Protein 4EKK (pdb70)

Nearest PDB structures (foldseek):
  2jdo-assembly1_A  TM=9.878E-01  e=7.104E-51  Homo sapiens
  2x39-assembly1_A  TM=9.829E-01  e=1.175E-50  Homo sapiens
  3e87-assembly2_B  TM=9.736E-01  e=1.051E-50  Homo sapiens
  3d0e-assembly1_A  TM=9.779E-01  e=1.554E-50  Homo sapiens
  3e8d-assembly1_A  TM=9.868E-01  e=4.249E-50  Homo sapiens

B-factor: mean 51.94, std 15.3, range [20.15, 93.36]

Radius of gyration: 29.55 Å; Cα contacts (8 Å, |Δi|>4): 1259; chains: 4; bounding box: 84×43×55 Å

Structure (mmCIF, N/CA/C/O backbone):
data_4EKK
#
_entry.id   4EKK
#
_cell.length_a   86.637
_cell.length_b   55.853
_cell.length_c   91.402
_cell.angle_alpha   90.00
_cell.angle_beta   103.43
_cell.angle_gamma   90.00
#
_symmetry.space_group_name_H-M   'P 1 21 1'
#
loop_
_entity.id
_entity.type
_entity.pdbx_description
1 polymer 'RAC-alpha serine/threonine-protein kinase'
2 polymer 'Glycogen synthase kinase-3 beta'
3 non-polymer 'PHOSPHOAMINOPHOSPHONIC ACID-ADENYLATE ESTER'
4 non-polymer 'MANGANESE (II) ION'
5 water water
#
loop_
_atom_site.group_PDB
_atom_site.id
_atom_site.type_symbol
_atom_site.label_atom_id
_atom_site.label_alt_id
_atom_site.label_comp_id
_atom_site.label_asym_id
_atom_site.label_entity_id
_atom_site.label_seq_id
_atom_site.pdbx_PDB_ins_code
_atom_site.Cartn_x
_atom_site.Cartn_y
_atom_site.Cartn_z
_atom_site.occupancy
_atom_site.B_iso_or_equiv
_atom_site.auth_seq_id
_atom_site.auth_comp_id
_atom_site.auth_asym_id
_atom_site.auth_atom_id
_atom_site.pdbx_PDB_model_num
ATOM 1 N N . ARG A 1 5 ? 21.661 11.167 -1.488 1.00 82.74 144 ARG A N 1
ATOM 2 C CA . ARG A 1 5 ? 22.073 10.029 -2.363 1.00 82.72 144 ARG A CA 1
ATOM 3 C C . ARG A 1 5 ? 21.187 8.792 -2.187 1.00 82.64 144 ARG A C 1
ATOM 4 O O . ARG A 1 5 ? 21.341 7.805 -2.917 1.00 82.74 144 ARG A O 1
ATOM 12 N N . VAL A 1 6 ? 20.268 8.846 -1.221 1.00 82.37 145 VAL A N 1
ATOM 13 C CA . VAL A 1 6 ? 19.408 7.699 -0.899 1.00 82.01 145 VAL A CA 1
ATOM 14 C C . VAL A 1 6 ? 17.925 8.073 -0.818 1.00 81.74 145 VAL A C 1
ATOM 15 O O . VAL A 1 6 ? 17.547 9.010 -0.112 1.00 81.64 145 VAL A O 1
ATOM 19 N N . THR A 1 7 ? 17.097 7.328 -1.547 1.00 81.42 146 THR A N 1
ATOM 20 C CA . THR A 1 7 ? 15.649 7.518 -1.523 1.00 81.26 146 THR A CA 1
ATOM 21 C C . THR A 1 7 ? 14.950 6.293 -0.934 1.00 81.10 146 THR A C 1
ATOM 22 O O . THR A 1 7 ? 15.608 5.328 -0.535 1.00 80.97 146 THR A O 1
ATOM 26 N N . MET A 1 8 ? 13.617 6.345 -0.884 1.00 80.95 147 MET A N 1
ATOM 27 C CA . MET A 1 8 ? 12.793 5.233 -0.401 1.00 80.82 147 MET A CA 1
ATOM 28 C C . MET A 1 8 ? 13.069 3.972 -1.218 1.00 80.66 147 MET A C 1
ATOM 29 O O . MET A 1 8 ? 13.277 2.891 -0.661 1.00 80.63 147 MET A O 1
ATOM 34 N N . ASN A 1 9 ? 13.064 4.133 -2.542 1.00 80.53 148 ASN A N 1
ATOM 35 C CA . ASN A 1 9 ? 13.528 3.115 -3.481 1.00 80.12 148 ASN A CA 1
ATOM 36 C C . ASN A 1 9 ? 15.047 3.026 -3.362 1.00 79.83 148 ASN A C 1
ATOM 37 O O . ASN A 1 9 ? 15.754 4.002 -3.623 1.00 79.85 148 ASN A O 1
ATOM 42 N N . GLU A 1 10 ? 15.514 1.855 -2.934 1.00 79.39 149 GLU A N 1
ATOM 43 C CA . GLU A 1 10 ? 16.927 1.512 -2.691 1.00 78.98 149 GLU A CA 1
ATOM 44 C C . GLU A 1 10 ? 16.956 0.383 -1.679 1.00 78.68 149 GLU A C 1
ATOM 45 O O . GLU A 1 10 ? 17.995 -0.245 -1.461 1.00 78.62 149 GLU A O 1
ATOM 51 N N . PHE A 1 11 ? 15.800 0.146 -1.062 1.00 78.30 150 PHE A N 1
ATOM 52 C CA . PHE A 1 11 ? 15.656 -0.851 -0.012 1.00 78.05 150 PHE A CA 1
ATOM 53 C C . PHE A 1 11 ? 14.472 -1.771 -0.269 1.00 77.98 150 PHE A C 1
ATOM 54 O O . PHE A 1 11 ? 13.474 -1.366 -0.872 1.00 78.03 150 PHE A O 1
ATOM 62 N N . GLU A 1 12 ? 14.600 -3.013 0.189 1.00 77.80 151 GLU A N 1
ATOM 63 C CA . GLU A 1 12 ? 13.504 -3.965 0.172 1.00 77.61 151 GLU A CA 1
ATOM 64 C C . GLU A 1 12 ? 12.920 -4.061 1.575 1.00 77.49 151 GLU A C 1
ATOM 65 O O . GLU A 1 12 ? 13.604 -4.464 2.512 1.00 77.52 151 GLU A O 1
ATOM 71 N N . TYR A 1 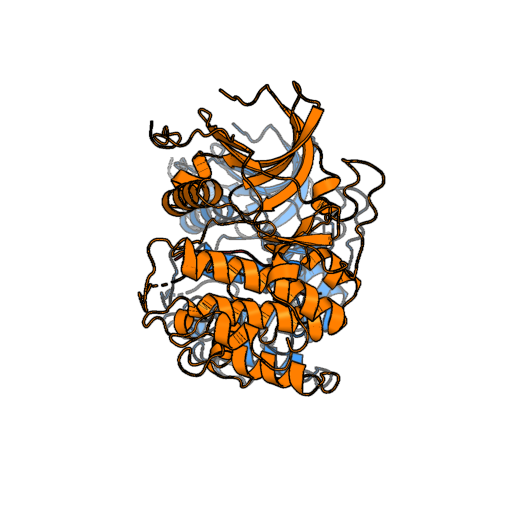13 ? 11.656 -3.677 1.711 1.00 77.34 152 TYR A N 1
ATOM 72 C CA . TYR A 1 13 ? 10.964 -3.717 2.993 1.00 77.24 152 TYR A CA 1
ATOM 73 C C . TYR A 1 13 ? 10.451 -5.128 3.249 1.00 77.20 152 TYR A C 1
ATOM 74 O O . TYR A 1 13 ? 9.504 -5.580 2.601 1.00 77.35 152 TYR A O 1
ATOM 83 N N . LEU A 1 14 ? 11.087 -5.817 4.197 1.00 77.05 153 LEU A N 1
ATOM 84 C CA . LEU A 1 14 ? 10.920 -7.264 4.355 1.00 76.85 153 LEU A CA 1
ATOM 85 C C . LEU A 1 14 ? 9.999 -7.713 5.487 1.00 76.85 153 LEU A C 1
ATOM 86 O O . LEU A 1 14 ? 9.163 -8.596 5.287 1.00 76.86 153 LEU A O 1
ATOM 91 N N . LYS A 1 15 ? 10.156 -7.122 6.669 1.00 76.86 154 LYS A N 1
ATOM 92 C CA . LYS A 1 15 ? 9.429 -7.581 7.853 1.00 76.82 154 LYS A CA 1
ATOM 93 C C . LYS A 1 15 ? 9.333 -6.485 8.912 1.00 76.73 154 LYS A C 1
ATOM 94 O O . LYS A 1 15 ? 10.332 -5.842 9.239 1.00 76.75 154 LYS A O 1
ATOM 100 N N . LEU A 1 16 ? 8.128 -6.268 9.434 1.00 76.70 155 LEU A N 1
ATOM 101 C CA . LEU A 1 16 ? 7.910 -5.267 10.477 1.00 76.72 155 LEU A CA 1
ATOM 102 C C . LEU A 1 16 ? 8.589 -5.714 11.758 1.00 76.72 155 LEU A C 1
ATOM 103 O O . LEU A 1 16 ? 8.485 -6.880 12.138 1.00 76.77 155 LEU A O 1
ATOM 108 N N . LEU A 1 17 ? 9.287 -4.787 12.411 1.00 76.72 156 LEU A N 1
ATOM 109 C CA . LEU A 1 17 ? 10.027 -5.096 13.637 1.00 76.65 156 LEU A CA 1
ATOM 110 C C . LEU A 1 17 ? 9.364 -4.539 14.895 1.00 76.67 156 LEU A C 1
ATOM 111 O O . LEU A 1 17 ? 9.411 -5.163 15.955 1.00 76.69 156 LEU A O 1
ATOM 116 N N . GLY A 1 18 ? 8.754 -3.365 14.770 1.00 76.76 157 GLY A N 1
ATOM 117 C CA . GLY A 1 18 ? 8.093 -2.711 15.896 1.00 77.04 157 GLY A CA 1
ATOM 118 C C . GLY A 1 18 ? 7.193 -1.575 15.451 1.00 77.24 157 GLY A C 1
ATOM 119 O O . GLY A 1 18 ? 7.165 -1.221 14.267 1.00 77.19 157 GLY A O 1
ATOM 120 N N . LYS A 1 19 ? 6.449 -1.010 16.400 1.00 77.39 158 LYS A N 1
ATOM 121 C CA . LYS A 1 19 ? 5.570 0.124 16.122 1.00 77.53 158 LYS A CA 1
ATOM 122 C C . LYS A 1 19 ? 5.395 0.996 17.357 1.00 77.60 158 LYS A C 1
ATOM 123 O O . LYS A 1 19 ? 4.504 0.759 18.179 1.00 77.58 158 LYS A O 1
ATOM 129 N N . GLY A 1 20 ? 6.257 2.005 17.473 1.00 77.69 159 GLY A N 1
ATOM 130 C CA . GLY A 1 20 ? 6.208 2.961 18.576 1.00 77.78 159 GLY A CA 1
ATOM 131 C C . GLY A 1 20 ? 5.143 4.034 18.413 1.00 77.90 159 GLY A C 1
ATOM 132 O O . GLY A 1 20 ? 4.352 4.011 17.462 1.00 77.83 159 GLY A O 1
ATOM 133 N N . THR A 1 21 ? 5.134 4.976 19.353 1.00 78.02 160 THR A N 1
ATOM 134 C CA . THR A 1 21 ? 4.170 6.076 19.378 1.00 78.23 160 THR A CA 1
ATOM 135 C C . THR A 1 21 ? 4.212 6.912 18.093 1.00 78.23 160 THR A C 1
ATOM 136 O O . THR A 1 21 ? 3.168 7.291 17.550 1.00 78.18 160 THR A O 1
ATOM 140 N N . PHE A 1 22 ? 5.423 7.170 17.604 1.00 78.20 161 PHE A N 1
ATOM 141 C CA . PHE A 1 22 ? 5.640 8.178 16.567 1.00 78.06 161 PHE A CA 1
ATOM 142 C C . PHE A 1 22 ? 5.983 7.612 15.186 1.00 77.55 161 PHE A C 1
ATOM 143 O O . PHE A 1 22 ? 6.065 8.367 14.213 1.00 77.58 161 PHE A O 1
ATOM 151 N N . GLY A 1 23 ? 6.179 6.296 15.096 1.00 76.95 162 GLY A N 1
ATOM 152 C CA . GLY A 1 23 ? 6.469 5.655 13.810 1.00 76.18 162 GLY A CA 1
ATOM 153 C C . GLY A 1 23 ? 6.814 4.179 13.870 1.00 75.62 162 GLY A C 1
ATOM 154 O O . GLY A 1 23 ? 6.759 3.556 14.934 1.00 75.54 162 GLY A O 1
ATOM 155 N N . LYS A 1 24 ? 7.183 3.626 12.716 1.00 74.99 163 LYS A N 1
ATOM 156 C CA . LYS A 1 24 ? 7.422 2.187 12.583 1.00 74.42 163 LYS A CA 1
ATOM 157 C C . LYS A 1 24 ? 8.868 1.831 12.229 1.00 73.85 163 LYS A C 1
ATOM 158 O O . LYS A 1 24 ? 9.545 2.567 11.508 1.00 73.76 163 LYS A O 1
ATOM 164 N N . VAL A 1 25 ? 9.324 0.693 12.750 1.00 73.16 164 VAL A N 1
ATOM 165 C CA . VAL A 1 25 ? 10.665 0.175 12.475 1.00 72.45 164 VAL A CA 1
ATOM 166 C C . VAL A 1 25 ? 10.582 -1.075 11.589 1.00 72.03 164 VAL A C 1
ATOM 167 O O . VAL A 1 25 ? 10.068 -2.112 12.015 1.00 71.90 164 VAL A O 1
ATOM 171 N N . ILE A 1 26 ? 11.086 -0.964 10.359 1.00 71.49 165 ILE A N 1
ATOM 172 C CA . ILE A 1 26 ? 11.013 -2.054 9.380 1.00 71.02 165 ILE A CA 1
ATOM 173 C C . ILE A 1 26 ? 12.390 -2.663 9.107 1.00 70.78 165 ILE A C 1
ATOM 174 O O . ILE A 1 26 ? 13.370 -1.937 8.930 1.00 70.73 165 ILE A O 1
ATOM 179 N N . LEU A 1 27 ? 12.451 -3.996 9.088 1.00 70.44 166 LEU A N 1
ATOM 180 C CA . LEU A 1 27 ? 13.641 -4.721 8.643 1.00 70.14 166 LEU A CA 1
ATOM 181 C C . LEU A 1 27 ? 13.799 -4.586 7.131 1.00 70.06 166 LEU A C 1
ATOM 182 O O . LEU A 1 27 ? 12.886 -4.925 6.372 1.00 69.94 166 LEU A O 1
ATOM 187 N N . VAL A 1 28 ? 14.963 -4.094 6.708 1.00 69.94 167 VAL A N 1
ATOM 188 C CA . VAL A 1 28 ? 15.223 -3.795 5.297 1.00 69.77 167 VAL A CA 1
ATOM 189 C C . VAL A 1 28 ? 16.507 -4.434 4.751 1.00 69.63 167 VAL A C 1
ATOM 190 O O . VAL A 1 28 ? 17.473 -4.636 5.490 1.00 69.70 167 VAL A O 1
ATOM 194 N N . LYS A 1 29 ? 16.498 -4.756 3.456 1.00 69.45 168 LYS A N 1
ATOM 195 C CA . LYS A 1 29 ? 17.707 -5.166 2.738 1.00 69.12 168 LYS A CA 1
ATOM 196 C C . LYS A 1 29 ? 18.042 -4.097 1.714 1.00 68.90 168 LYS A C 1
ATOM 197 O O . LYS A 1 29 ? 17.159 -3.639 0.991 1.00 68.84 168 LYS A O 1
ATOM 203 N N . GLU A 1 30 ? 19.313 -3.699 1.665 1.00 68.75 169 GLU A N 1
ATOM 204 C CA . GLU A 1 30 ? 19.786 -2.712 0.693 1.00 68.59 169 GLU A CA 1
ATOM 205 C C . GLU A 1 30 ? 19.942 -3.340 -0.690 1.00 68.63 169 GLU A C 1
ATOM 206 O O . GLU A 1 30 ? 20.618 -4.360 -0.846 1.00 68.70 169 GLU A O 1
ATOM 212 N N . LYS A 1 31 ? 19.315 -2.722 -1.688 1.00 68.58 170 LYS A N 1
ATOM 213 C CA . LYS A 1 31 ? 19.365 -3.216 -3.064 1.00 68.65 170 LYS A CA 1
ATOM 214 C C . LYS A 1 31 ? 20.783 -3.199 -3.641 1.00 68.65 170 LYS A C 1
ATOM 215 O O . LYS A 1 31 ? 21.233 -4.191 -4.221 1.00 68.79 170 LYS A O 1
ATOM 221 N N . ALA A 1 32 ? 21.486 -2.083 -3.450 1.00 68.52 171 ALA A N 1
ATOM 222 C CA . ALA A 1 32 ? 22.824 -1.891 -4.013 1.00 68.23 171 ALA A CA 1
ATOM 223 C C . ALA A 1 32 ? 23.906 -2.791 -3.400 1.00 68.10 171 ALA A C 1
ATOM 224 O O . ALA A 1 32 ? 24.924 -3.057 -4.046 1.00 68.15 171 ALA A O 1
ATOM 226 N N . THR A 1 33 ? 23.692 -3.262 -2.171 1.00 67.81 172 THR A N 1
ATOM 227 C CA . THR A 1 33 ? 24.764 -3.950 -1.443 1.00 67.56 172 THR A CA 1
ATOM 228 C C . THR A 1 33 ? 24.382 -5.235 -0.686 1.00 67.21 172 THR A C 1
ATOM 229 O O . THR A 1 33 ? 25.263 -5.970 -0.237 1.00 67.12 172 THR A O 1
ATOM 233 N N . GLY A 1 34 ? 23.084 -5.499 -0.542 1.00 66.96 173 GLY A N 1
ATOM 234 C CA . GLY A 1 34 ? 22.605 -6.777 0.007 1.00 66.62 173 GLY A CA 1
ATOM 235 C C . GLY A 1 34 ? 22.638 -6.959 1.519 1.00 66.40 173 GLY A C 1
ATOM 236 O O . GLY A 1 34 ? 22.136 -7.961 2.040 1.00 66.29 173 GLY A O 1
ATOM 237 N N . ARG A 1 35 ? 23.230 -6.000 2.228 1.00 66.12 174 ARG A N 1
ATOM 238 C CA . ARG A 1 35 ? 23.294 -6.048 3.684 1.00 65.67 174 ARG A CA 1
ATOM 239 C C . ARG A 1 35 ? 21.973 -5.603 4.294 1.00 65.24 174 ARG A C 1
ATOM 240 O O . ARG A 1 35 ? 21.223 -4.847 3.680 1.00 65.25 174 ARG A O 1
ATOM 248 N N . TYR A 1 36 ? 21.692 -6.089 5.499 1.00 64.77 175 TYR A N 1
ATOM 249 C CA . TYR A 1 36 ? 20.416 -5.833 6.161 1.00 64.22 175 TYR A CA 1
ATOM 250 C C . TYR A 1 36 ? 20.515 -4.735 7.215 1.00 63.78 175 TYR A C 1
ATOM 251 O O . TYR A 1 36 ? 21.510 -4.630 7.935 1.00 63.72 175 TYR A O 1
ATOM 260 N N . TYR A 1 37 ? 19.472 -3.919 7.294 1.00 63.24 176 TYR A N 1
ATOM 261 C CA . TYR A 1 37 ? 19.405 -2.837 8.264 1.00 62.77 176 TYR A CA 1
ATOM 262 C C . TYR A 1 37 ? 18.022 -2.760 8.912 1.00 62.47 176 TYR A C 1
ATOM 263 O O . TYR A 1 37 ? 17.107 -3.509 8.553 1.00 62.19 176 TYR A O 1
ATOM 272 N N . ALA A 1 38 ? 17.885 -1.857 9.879 1.00 62.20 177 ALA A N 1
ATOM 273 C CA . ALA A 1 38 ? 16.602 -1.580 10.517 1.00 61.88 177 ALA A CA 1
ATOM 274 C C . ALA A 1 38 ? 16.257 -0.116 10.314 1.00 61.76 177 ALA A C 1
ATOM 275 O O . ALA A 1 38 ? 16.997 0.766 10.748 1.00 61.68 177 ALA A O 1
ATOM 277 N N . MET A 1 39 ? 15.137 0.139 9.643 1.00 61.79 178 MET A N 1
ATOM 278 C CA . MET A 1 39 ? 14.746 1.502 9.307 1.00 61.77 178 MET A CA 1
ATOM 279 C C . MET A 1 39 ? 13.691 2.043 10.252 1.00 61.85 178 MET A C 1
ATOM 280 O O . MET A 1 39 ? 12.667 1.405 10.473 1.00 61.95 178 MET A O 1
ATOM 285 N N . LYS A 1 40 ? 13.959 3.220 10.809 1.00 62.07 179 LYS A N 1
ATOM 286 C CA . LYS A 1 40 ? 12.974 3.939 11.601 1.00 62.17 179 LYS A CA 1
ATOM 287 C C . LYS A 1 40 ? 12.297 4.939 10.682 1.00 62.49 179 LYS A C 1
ATOM 288 O O . LYS A 1 40 ? 12.926 5.884 10.210 1.00 62.43 179 LYS A O 1
ATOM 294 N N . ILE A 1 41 ? 11.018 4.702 10.413 1.00 63.06 180 ILE A N 1
ATOM 295 C CA . ILE A 1 41 ? 10.239 5.541 9.509 1.00 63.54 180 ILE A CA 1
ATOM 296 C C . ILE A 1 41 ? 9.258 6.401 10.297 1.00 63.98 180 ILE A C 1
ATOM 297 O O . ILE A 1 41 ? 8.465 5.884 11.093 1.00 64.20 180 ILE A O 1
ATOM 302 N N . LEU A 1 42 ? 9.326 7.711 10.072 1.00 64.37 181 LEU A N 1
ATOM 303 C CA . LEU A 1 42 ? 8.509 8.673 10.800 1.00 64.82 181 LEU A CA 1
ATOM 304 C C . LEU A 1 42 ? 7.797 9.615 9.847 1.00 65.23 181 LEU A C 1
ATOM 305 O O . LEU A 1 42 ? 8.431 10.231 8.991 1.00 65.25 181 LEU A O 1
ATOM 310 N N . LYS A 1 43 ? 6.481 9.733 10.008 1.00 65.84 182 LYS A N 1
ATOM 311 C CA . LYS A 1 43 ? 5.690 10.672 9.215 1.00 66.41 182 LYS A CA 1
ATOM 312 C C . LYS A 1 43 ? 5.850 12.094 9.760 1.00 66.73 182 LYS A C 1
ATOM 313 O O . LYS A 1 43 ? 5.620 12.348 10.948 1.00 66.73 182 LYS A O 1
ATOM 319 N N . LYS A 1 44 ? 6.255 13.012 8.885 1.00 67.09 183 LYS A N 1
ATOM 320 C CA . LYS A 1 44 ? 6.430 14.416 9.252 1.00 67.35 183 LYS A CA 1
ATOM 321 C C . LYS A 1 44 ? 5.151 15.000 9.843 1.00 67.61 183 LYS A C 1
ATOM 322 O O . LYS A 1 44 ? 5.205 15.754 10.816 1.00 67.56 183 LYS A O 1
ATOM 328 N N . GLU A 1 45 ? 4.011 14.630 9.250 1.00 68.03 184 GLU A N 1
ATOM 329 C CA . GLU A 1 45 ? 2.677 15.069 9.688 1.00 68.37 184 GLU A CA 1
ATOM 330 C C . GLU A 1 45 ? 2.528 14.936 11.199 1.00 68.34 184 GLU A C 1
ATOM 331 O O . GLU A 1 45 ? 2.074 15.870 11.864 1.00 68.52 184 GLU A O 1
ATOM 337 N N . VAL A 1 46 ? 2.923 13.774 11.724 1.00 68.18 185 VAL A N 1
ATOM 338 C CA . VAL A 1 46 ? 2.888 13.497 13.157 1.00 67.94 185 VAL A CA 1
ATOM 339 C C . VAL A 1 46 ? 3.907 14.377 13.874 1.00 67.93 185 VAL A C 1
ATOM 340 O O . VAL A 1 46 ? 3.555 15.160 14.760 1.00 67.85 185 VAL A O 1
ATOM 344 N N . ILE A 1 47 ? 5.163 14.252 13.456 1.00 67.94 186 ILE A N 1
ATOM 345 C CA . ILE A 1 47 ? 6.290 14.941 14.082 1.00 67.90 186 ILE A CA 1
ATOM 346 C C . ILE A 1 47 ? 6.005 16.414 14.385 1.00 67.90 186 ILE A C 1
ATOM 347 O O . ILE A 1 47 ? 6.205 16.864 15.518 1.00 67.92 186 ILE A O 1
ATOM 352 N N . VAL A 1 48 ? 5.518 17.146 13.384 1.00 67.82 187 VAL A N 1
ATOM 353 C CA . VAL A 1 48 ? 5.288 18.587 13.519 1.00 67.83 187 VAL A CA 1
ATOM 354 C C . VAL A 1 48 ? 4.086 18.888 14.413 1.00 67.74 187 VAL A C 1
ATOM 355 O O . VAL A 1 48 ? 4.136 19.792 15.255 1.00 67.52 187 VAL A O 1
ATOM 359 N N . ALA A 1 49 ? 3.014 18.124 14.221 1.00 67.76 188 ALA A N 1
ATOM 360 C CA . ALA A 1 49 ? 1.784 18.307 14.988 1.00 67.70 188 ALA A CA 1
ATOM 361 C C . ALA A 1 49 ? 1.992 17.935 16.451 1.00 67.53 188 ALA A C 1
ATOM 362 O O . ALA A 1 49 ? 1.630 18.698 17.348 1.00 67.68 188 ALA A O 1
ATOM 364 N N . LYS A 1 50 ? 2.596 16.772 16.685 1.00 67.24 189 LYS A N 1
ATOM 365 C CA . LYS A 1 50 ? 2.823 16.288 18.046 1.00 66.94 189 LYS A CA 1
ATOM 366 C C . LYS A 1 50 ? 4.110 16.839 18.675 1.00 66.59 189 LYS A C 1
ATOM 367 O O . LYS A 1 50 ? 4.604 16.300 19.668 1.00 66.56 189 LYS A O 1
ATOM 373 N N . ASP A 1 51 ? 4.630 17.920 18.087 1.00 66.20 190 ASP A N 1
ATOM 374 C CA . ASP A 1 51 ? 5.765 18.687 18.621 1.00 65.65 190 ASP A CA 1
ATOM 375 C C . ASP A 1 51 ? 7.008 17.822 18.915 1.00 65.23 190 ASP A C 1
ATOM 376 O O . ASP A 1 51 ? 7.662 17.976 19.951 1.00 65.21 190 ASP A O 1
ATOM 381 N N . GLU A 1 52 ? 7.332 16.923 17.986 1.00 64.57 191 GLU A N 1
ATOM 382 C CA . GLU A 1 52 ? 8.429 15.975 18.180 1.00 64.02 191 GLU A CA 1
ATOM 383 C C . GLU A 1 52 ? 9.689 16.299 17.369 1.00 63.38 191 GLU A C 1
ATOM 384 O O . GLU A 1 52 ? 10.662 15.541 17.398 1.00 63.31 191 GLU A O 1
ATOM 390 N N . VAL A 1 53 ? 9.673 17.436 16.674 1.00 62.59 192 VAL A N 1
ATOM 391 C CA . VAL A 1 53 ? 10.786 17.861 15.816 1.00 61.77 192 VAL A CA 1
ATOM 392 C C . VAL A 1 53 ? 12.114 17.924 16.566 1.00 61.17 192 VAL A C 1
ATOM 393 O O . VAL A 1 53 ? 13.125 17.428 16.078 1.00 61.33 192 VAL A O 1
ATOM 397 N N . ALA A 1 54 ? 12.108 18.526 17.750 1.00 60.26 193 ALA A N 1
ATOM 398 C CA . ALA A 1 54 ? 13.327 18.673 18.540 1.00 59.45 193 ALA A CA 1
ATOM 399 C C . ALA A 1 54 ? 13.992 17.329 18.853 1.00 58.88 193 ALA A C 1
ATOM 400 O O . ALA A 1 54 ? 15.196 17.177 18.643 1.00 58.77 193 ALA A O 1
ATOM 402 N N . HIS A 1 55 ? 13.205 16.364 19.334 1.00 58.11 194 HIS A N 1
ATOM 403 C CA . HIS A 1 55 ? 13.709 15.024 19.658 1.00 57.39 194 HIS A CA 1
ATOM 404 C C . HIS A 1 55 ? 14.281 14.335 18.424 1.00 56.97 194 HIS A C 1
ATOM 405 O O . HIS A 1 55 ? 15.367 13.744 18.478 1.00 56.99 194 HIS A O 1
ATOM 412 N N . THR A 1 56 ? 13.544 14.422 17.318 1.00 56.19 195 THR A N 1
ATOM 413 C CA . THR A 1 56 ? 13.987 13.886 16.039 1.00 55.59 195 THR A CA 1
ATOM 414 C C . THR A 1 56 ? 15.357 14.440 15.633 1.00 55.35 195 THR A C 1
ATOM 415 O O . THR A 1 56 ? 16.217 13.689 15.161 1.00 55.42 195 THR A O 1
ATOM 419 N N . LEU A 1 57 ? 15.563 15.741 15.836 1.00 54.77 196 LEU A N 1
ATOM 420 C CA . LEU A 1 57 ? 16.814 16.380 15.453 1.00 54.35 196 LEU A CA 1
ATOM 421 C C . LEU A 1 57 ? 17.967 16.009 16.376 1.00 54.20 196 LEU A C 1
ATOM 422 O O . LEU A 1 57 ? 19.112 15.934 15.930 1.00 54.56 196 LEU A O 1
ATOM 427 N N . THR A 1 58 ? 17.673 15.780 17.655 1.00 53.66 197 THR A N 1
ATOM 428 C CA . THR A 1 58 ? 18.715 15.413 18.613 1.00 53.03 197 THR A CA 1
ATOM 429 C C . THR A 1 58 ? 19.146 13.971 18.359 1.00 52.58 197 THR A C 1
ATOM 430 O O . THR A 1 58 ? 20.331 13.643 18.463 1.00 52.48 197 THR A O 1
ATOM 434 N N . GLU A 1 59 ? 18.178 13.126 18.004 1.00 51.86 198 GLU A N 1
ATOM 435 C CA . GLU A 1 59 ? 18.432 11.713 17.725 1.00 51.14 198 GLU A CA 1
ATOM 436 C C . GLU A 1 59 ? 19.286 11.537 16.479 1.00 50.84 198 GLU A C 1
ATOM 437 O O . GLU A 1 59 ? 20.122 10.632 16.407 1.00 50.80 198 GLU A O 1
ATOM 443 N N . ASN A 1 60 ? 19.061 12.406 15.500 1.00 50.42 199 ASN A N 1
ATOM 444 C CA . ASN A 1 60 ? 19.783 12.356 14.242 1.00 50.01 199 ASN A CA 1
ATOM 445 C C . ASN A 1 60 ? 21.248 12.691 14.441 1.00 49.61 199 ASN A C 1
ATOM 446 O O . ASN A 1 60 ? 22.119 11.953 13.979 1.00 49.44 199 ASN A O 1
ATOM 451 N N . ARG A 1 61 ? 21.508 13.789 15.151 1.00 49.12 200 ARG A N 1
ATOM 452 C CA . ARG A 1 61 ? 22.874 14.236 15.421 1.00 48.91 200 ARG A CA 1
ATOM 453 C C . ARG A 1 61 ? 23.666 13.247 16.261 1.00 48.69 200 ARG A C 1
ATOM 454 O O . ARG A 1 61 ? 24.848 13.029 16.004 1.00 48.80 200 ARG A O 1
ATOM 462 N N . VAL A 1 62 ? 23.003 12.653 17.253 1.00 48.49 201 VAL A N 1
ATOM 463 C CA . VAL A 1 62 ? 23.648 11.761 18.217 1.00 48.21 201 VAL A CA 1
ATOM 464 C C . VAL A 1 62 ? 24.155 10.475 17.561 1.00 48.27 201 VAL A C 1
ATOM 465 O O . VAL A 1 62 ? 25.297 10.076 17.791 1.00 48.35 201 VAL A O 1
ATOM 469 N N . LEU A 1 63 ? 23.317 9.841 16.743 1.00 48.45 202 LEU A N 1
ATOM 470 C CA . LEU A 1 63 ? 23.738 8.676 15.954 1.00 48.70 202 LEU A CA 1
ATOM 471 C C . LEU A 1 63 ? 24.923 9.040 15.062 1.00 48.94 202 LEU A C 1
ATOM 472 O O . LEU A 1 63 ? 25.958 8.373 15.090 1.00 48.91 202 LEU A O 1
ATOM 477 N N . GLN A 1 64 ? 24.753 10.119 14.296 1.00 49.38 203 GLN A N 1
ATOM 478 C CA . GLN A 1 64 ? 25.766 10.653 13.381 1.00 49.69 203 GLN A CA 1
ATOM 479 C C . GLN A 1 64 ? 27.119 10.875 14.041 1.00 50.06 203 GLN A C 1
ATOM 480 O O . GLN A 1 64 ? 28.164 10.519 13.483 1.00 50.05 203 GLN A O 1
ATOM 486 N N . ASN A 1 65 ? 27.081 11.468 15.230 1.00 50.51 204 ASN A N 1
ATOM 487 C CA . ASN A 1 65 ? 28.284 11.861 15.949 1.00 51.01 204 ASN A CA 1
ATOM 488 C C . ASN A 1 65 ? 28.799 10.800 16.943 1.00 50.81 204 ASN A C 1
ATOM 489 O O . ASN A 1 65 ? 29.621 11.107 17.804 1.00 50.91 204 ASN A O 1
ATOM 494 N N . SER A 1 66 ? 28.331 9.557 16.821 1.00 50.60 205 SER A N 1
ATOM 495 C CA . SER A 1 66 ? 28.809 8.477 17.700 1.00 50.35 205 SER A CA 1
ATOM 496 C C . SER A 1 66 ? 29.232 7.208 16.956 1.00 50.28 205 SER A C 1
ATOM 497 O O . SER A 1 66 ? 28.614 6.833 15.954 1.00 50.31 205 SER A O 1
ATOM 500 N N . ARG A 1 67 ? 30.304 6.578 17.449 1.00 50.03 206 ARG A N 1
ATOM 501 C CA . ARG A 1 67 ? 30.805 5.289 16.949 1.00 49.88 206 ARG A CA 1
ATOM 502 C C . ARG A 1 67 ? 31.292 4.442 18.130 1.00 49.33 206 ARG A C 1
ATOM 503 O O . ARG A 1 67 ? 32.419 4.622 18.611 1.00 49.14 206 ARG A O 1
ATOM 511 N N . HIS A 1 68 ? 30.443 3.525 18.593 1.00 48.59 207 HIS A N 1
ATOM 512 C CA . HIS A 1 68 ? 30.788 2.637 19.701 1.00 47.85 207 HIS A CA 1
ATOM 513 C C . HIS A 1 68 ? 30.248 1.226 19.455 1.00 47.56 207 HIS A C 1
ATOM 514 O O . HIS A 1 68 ? 29.136 1.074 18.947 1.00 47.80 207 HIS A O 1
ATOM 521 N N . PRO A 1 69 ? 31.035 0.188 19.810 1.00 47.08 208 PRO A N 1
ATOM 522 C CA . PRO A 1 69 ? 30.615 -1.212 19.673 1.00 46.75 208 PRO A CA 1
ATOM 523 C C . PRO A 1 69 ? 29.247 -1.562 20.280 1.00 46.49 208 PRO A C 1
ATOM 524 O O . PRO A 1 69 ? 28.668 -2.585 19.918 1.00 46.55 208 PRO A O 1
ATOM 528 N N . PHE A 1 70 ? 28.738 -0.734 21.188 1.00 46.20 209 PHE A N 1
ATOM 529 C CA . PHE A 1 70 ? 27.468 -1.033 21.857 1.00 46.00 209 PHE A CA 1
ATOM 530 C C . PHE A 1 70 ? 26.389 0.036 21.643 1.00 45.97 209 PHE A C 1
ATOM 531 O O . PHE A 1 70 ? 25.383 0.079 22.355 1.00 45.74 209 PHE A O 1
ATOM 539 N N . LEU A 1 71 ? 26.609 0.888 20.644 1.00 46.08 210 LEU A N 1
ATOM 540 C CA . LEU A 1 71 ? 25.581 1.798 20.150 1.00 46.33 210 LEU A CA 1
ATOM 541 C C . LEU A 1 71 ? 25.276 1.450 18.697 1.00 46.70 210 LEU A C 1
ATOM 542 O O . LEU A 1 71 ? 26.199 1.282 17.901 1.00 46.64 210 LEU A O 1
ATOM 547 N N . THR A 1 72 ? 23.994 1.326 18.353 1.00 47.27 211 THR A N 1
ATOM 548 C CA . THR A 1 72 ? 23.617 1.060 16.965 1.00 48.12 211 THR A CA 1
ATOM 549 C C . THR A 1 72 ? 24.100 2.206 16.086 1.00 48.48 211 THR A C 1
ATOM 550 O O . THR A 1 72 ? 23.807 3.367 16.359 1.00 48.59 211 THR A O 1
ATOM 554 N N . ALA A 1 73 ? 24.866 1.871 15.053 1.00 49.20 212 ALA A N 1
ATOM 555 C CA . ALA A 1 73 ? 25.410 2.862 14.125 1.00 49.92 212 ALA A CA 1
ATOM 556 C C . ALA A 1 73 ? 24.378 3.288 13.082 1.00 50.50 212 ALA A C 1
ATOM 557 O O . ALA A 1 73 ? 23.564 2.478 12.638 1.00 50.74 212 ALA A O 1
ATOM 559 N N . LEU A 1 74 ? 24.412 4.562 12.698 1.00 51.41 213 LEU A N 1
ATOM 560 C CA . LEU A 1 74 ? 23.570 5.068 11.610 1.00 52.22 213 LEU A CA 1
ATOM 561 C C . LEU A 1 74 ? 24.294 5.001 10.259 1.00 52.97 213 LEU A C 1
ATOM 562 O O . LEU A 1 74 ? 25.370 5.586 10.099 1.00 52.98 213 LEU A O 1
ATOM 567 N N . LYS A 1 75 ? 23.703 4.283 9.301 1.00 54.02 214 LYS A N 1
ATOM 568 C CA . LYS A 1 75 ? 24.260 4.166 7.945 1.00 55.17 214 LYS A CA 1
ATOM 569 C C . LYS A 1 75 ? 23.884 5.388 7.113 1.00 55.70 214 LYS A C 1
ATOM 570 O O . LYS A 1 75 ? 24.740 6.215 6.797 1.00 55.76 214 LYS A O 1
ATOM 576 N N . TYR A 1 76 ? 22.605 5.486 6.757 1.00 56.50 215 TYR A N 1
ATOM 577 C CA . TYR A 1 76 ? 22.065 6.689 6.135 1.00 57.53 215 TYR A CA 1
ATOM 578 C C . TYR A 1 76 ? 20.939 7.264 6.991 1.00 58.17 215 TYR A C 1
ATOM 579 O O . TYR A 1 76 ? 20.328 6.551 7.793 1.00 58.44 215 TYR A O 1
ATOM 588 N N . SER A 1 77 ? 20.666 8.554 6.823 1.00 58.85 216 SER A N 1
ATOM 589 C CA . SER A 1 77 ? 19.378 9.105 7.240 1.00 59.58 216 SER A CA 1
ATOM 590 C C . SER A 1 77 ? 18.885 10.060 6.157 1.00 60.20 216 SER A C 1
ATOM 591 O O . SER A 1 77 ? 19.606 10.970 5.750 1.00 60.16 216 SER A O 1
ATOM 594 N N . PHE A 1 78 ? 17.672 9.810 5.667 1.00 60.99 217 PHE A N 1
ATOM 595 C CA . PHE A 1 78 ? 17.114 10.561 4.545 1.00 61.82 217 PHE A CA 1
ATOM 596 C C . PHE A 1 78 ? 15.652 10.940 4.778 1.00 62.41 217 PHE A C 1
ATOM 597 O O . PHE A 1 78 ? 14.953 10.305 5.574 1.00 62.59 217 PHE A O 1
ATOM 605 N N . GLN A 1 79 ? 15.200 11.975 4.077 1.00 63.09 218 GLN A N 1
ATOM 606 C CA . GLN A 1 79 ? 13.800 12.393 4.123 1.00 63.73 218 GLN A CA 1
ATOM 607 C C . GLN A 1 79 ? 13.128 12.257 2.756 1.00 64.50 218 GLN A C 1
ATOM 608 O O . GLN A 1 79 ? 13.774 12.418 1.719 1.00 64.58 218 GLN A O 1
ATOM 614 N N . THR A 1 80 ? 11.839 11.928 2.763 1.00 65.45 219 THR A N 1
ATOM 615 C CA . THR A 1 80 ? 11.002 12.093 1.579 1.00 66.31 219 THR A CA 1
ATOM 616 C C . THR A 1 80 ? 10.231 13.403 1.753 1.00 67.05 219 THR A C 1
ATOM 617 O O . THR A 1 80 ? 10.514 14.176 2.670 1.00 67.18 219 THR A O 1
ATOM 621 N N . HIS A 1 81 ? 9.270 13.657 0.871 1.00 68.01 220 HIS A N 1
ATOM 622 C CA . HIS A 1 81 ? 8.388 14.820 1.000 1.00 68.94 220 HIS A CA 1
ATOM 623 C C . HIS A 1 81 ? 7.570 14.779 2.295 1.00 68.98 22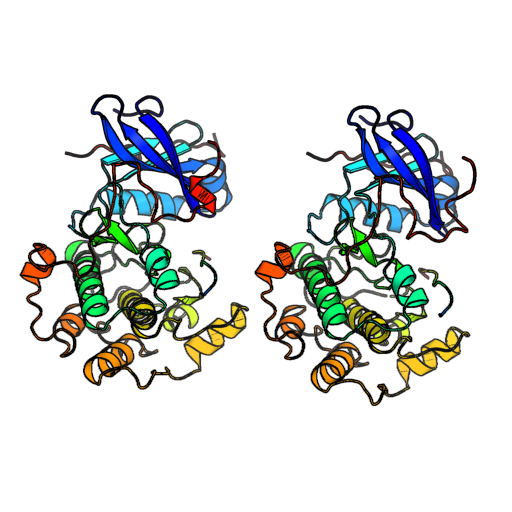0 HIS A C 1
ATOM 624 O O . HIS A 1 81 ? 7.240 15.822 2.865 1.00 68.98 220 HIS A O 1
ATOM 631 N N . ASP A 1 82 ? 7.275 13.564 2.756 1.00 69.10 221 ASP A N 1
ATOM 632 C CA . ASP A 1 82 ? 6.359 13.343 3.869 1.00 69.15 221 ASP A CA 1
ATOM 633 C C . ASP A 1 82 ? 6.952 12.529 5.028 1.00 68.99 221 ASP A C 1
ATOM 634 O O . ASP A 1 82 ? 6.414 12.556 6.141 1.00 69.17 221 ASP A O 1
ATOM 639 N N . ARG A 1 83 ? 8.047 11.809 4.767 1.00 68.68 222 ARG A N 1
ATOM 640 C CA . ARG A 1 83 ? 8.629 10.884 5.760 1.00 68.17 222 ARG A CA 1
ATOM 641 C C . ARG A 1 83 ? 10.079 11.197 6.155 1.00 67.41 222 ARG A C 1
ATOM 642 O O . ARG A 1 83 ? 10.843 11.772 5.374 1.00 67.21 222 ARG A O 1
ATOM 650 N N . LEU A 1 84 ? 10.431 10.818 7.385 1.00 66.60 223 LEU A N 1
ATOM 651 C CA . LEU A 1 84 ? 11.806 10.868 7.889 1.00 65.60 223 LEU A CA 1
ATOM 652 C C . LEU A 1 84 ? 12.287 9.447 8.164 1.00 64.99 223 LEU A C 1
ATOM 653 O O . LEU A 1 84 ? 11.551 8.640 8.734 1.00 64.99 223 LEU A O 1
ATOM 658 N N . CYS A 1 85 ? 13.514 9.139 7.751 1.00 64.16 224 CYS A N 1
ATOM 659 C CA . CYS A 1 85 ? 14.011 7.764 7.806 1.00 63.34 224 CYS A CA 1
ATOM 660 C C . CYS A 1 85 ? 15.427 7.627 8.345 1.00 62.64 224 CYS A C 1
ATOM 661 O O . CYS A 1 85 ? 16.359 8.263 7.846 1.00 62.49 224 CYS A O 1
ATOM 664 N N . PHE A 1 86 ? 15.567 6.786 9.368 1.00 61.74 225 PHE A N 1
ATOM 665 C CA . PHE A 1 86 ? 16.862 6.442 9.939 1.00 60.76 225 PHE A CA 1
ATOM 666 C C . PHE A 1 86 ? 17.222 5.009 9.556 1.00 60.11 225 PHE A C 1
ATOM 667 O O . PHE A 1 86 ? 16.613 4.061 10.055 1.00 59.92 225 PHE A O 1
ATOM 675 N N . VAL A 1 87 ? 18.201 4.857 8.665 1.00 59.21 226 VAL A N 1
ATOM 676 C CA . VAL A 1 87 ? 18.707 3.534 8.288 1.00 58.24 226 VAL A CA 1
ATOM 677 C C . VAL A 1 87 ? 19.804 3.132 9.274 1.00 57.46 226 VAL A C 1
ATOM 678 O O . VAL A 1 87 ? 20.901 3.693 9.261 1.00 57.20 226 VAL A O 1
ATOM 682 N N . MET A 1 88 ? 19.486 2.158 10.126 1.00 56.67 227 MET A N 1
ATOM 683 C CA . MET A 1 88 ? 20.341 1.785 11.256 1.00 56.06 227 MET A CA 1
ATOM 684 C C . MET A 1 88 ? 20.882 0.369 11.185 1.00 55.62 227 MET A C 1
ATOM 685 O O . MET A 1 88 ? 20.308 -0.498 10.528 1.00 55.64 227 MET A O 1
ATOM 690 N N . GLU A 1 89 ? 21.988 0.155 11.891 1.00 55.12 228 GLU A N 1
ATOM 691 C CA . GLU A 1 89 ? 22.552 -1.167 12.135 1.00 54.74 228 GLU A CA 1
ATOM 692 C C . GLU A 1 89 ? 21.498 -2.069 12.791 1.00 54.45 228 GLU A C 1
ATOM 693 O O . GLU A 1 89 ? 20.918 -1.713 13.817 1.00 54.40 228 GLU A O 1
ATOM 699 N N . TYR A 1 90 ? 21.249 -3.226 12.181 1.00 54.18 229 TYR A N 1
ATOM 700 C CA . TYR A 1 90 ? 20.176 -4.131 12.611 1.00 53.97 229 TYR A CA 1
ATOM 701 C C . TYR A 1 90 ? 20.596 -5.050 13.762 1.00 53.58 229 TYR A C 1
ATOM 702 O O . TYR A 1 90 ? 21.653 -5.678 13.716 1.00 53.53 229 TYR A O 1
ATOM 711 N N . ALA A 1 91 ? 19.761 -5.109 14.797 1.00 53.12 230 ALA A N 1
ATOM 712 C CA . ALA A 1 91 ? 20.026 -5.946 15.964 1.00 52.79 230 ALA A CA 1
ATOM 713 C C . ALA A 1 91 ? 19.201 -7.238 15.906 1.00 52.55 230 ALA A C 1
ATOM 714 O O . ALA A 1 91 ? 18.007 -7.247 16.229 1.00 52.33 230 ALA A O 1
ATOM 716 N N . ASN A 1 92 ? 19.858 -8.320 15.486 1.00 52.12 231 ASN A N 1
ATOM 717 C CA . ASN A 1 92 ? 19.206 -9.607 15.246 1.00 51.66 231 ASN A CA 1
ATOM 718 C C . ASN A 1 92 ? 18.627 -10.227 16.498 1.00 51.14 231 ASN A C 1
ATOM 719 O O . ASN A 1 92 ? 17.636 -10.950 16.435 1.00 51.29 231 ASN A O 1
ATOM 724 N N . GLY A 1 93 ? 19.266 -9.955 17.629 1.00 50.41 232 GLY A N 1
ATOM 725 C CA . GLY A 1 93 ? 18.984 -10.668 18.860 1.00 49.46 232 GLY A CA 1
ATOM 726 C C . GLY A 1 93 ? 17.735 -10.203 19.565 1.00 48.80 232 GLY A C 1
ATOM 727 O O . GLY A 1 93 ? 17.296 -10.847 20.508 1.00 48.97 232 GLY A O 1
ATOM 728 N N . GLY A 1 94 ? 17.164 -9.088 19.116 1.00 48.11 233 GLY A N 1
ATOM 729 C CA . GLY A 1 94 ? 15.970 -8.526 19.750 1.00 47.28 233 GLY A CA 1
ATOM 730 C C . GLY A 1 94 ? 16.260 -7.803 21.054 1.00 46.69 233 GLY A C 1
ATOM 731 O O . GLY A 1 94 ? 17.416 -7.646 21.441 1.00 46.59 233 GLY A O 1
ATOM 732 N N . GLU A 1 95 ? 15.200 -7.361 21.728 1.00 46.32 234 GLU A N 1
ATOM 733 C CA . GLU A 1 95 ? 15.314 -6.634 22.998 1.00 45.73 234 GLU A CA 1
ATOM 734 C C . GLU A 1 95 ? 15.655 -7.550 24.162 1.00 45.36 234 GLU A C 1
ATOM 735 O O . GLU A 1 95 ? 15.223 -8.704 24.211 1.00 45.09 234 GLU A O 1
ATOM 741 N N . LEU A 1 96 ? 16.409 -7.007 25.115 1.00 44.98 235 LEU A N 1
ATOM 742 C CA . LEU A 1 96 ? 16.619 -7.650 26.398 1.00 44.54 235 LEU A CA 1
ATOM 743 C C . LEU A 1 96 ? 15.294 -7.952 27.088 1.00 44.38 235 LEU A C 1
ATOM 744 O O . LEU A 1 96 ? 15.160 -8.973 27.761 1.00 44.17 235 LEU A O 1
ATOM 749 N N . PHE A 1 97 ? 14.328 -7.051 26.913 1.00 44.33 236 PHE A N 1
ATOM 750 C CA . PHE A 1 97 ? 12.985 -7.197 27.468 1.00 44.57 236 PHE A CA 1
ATOM 751 C C . PHE A 1 97 ? 12.300 -8.467 26.979 1.00 44.39 236 PHE A C 1
ATOM 752 O O . PHE A 1 97 ? 11.565 -9.110 27.732 1.00 44.65 236 PHE A O 1
ATOM 760 N N . PHE A 1 98 ? 12.546 -8.818 25.718 1.00 43.96 237 PHE A N 1
ATOM 761 C CA . PHE A 1 98 ? 12.037 -10.056 25.144 1.00 43.29 237 PHE A CA 1
ATOM 762 C C . PHE A 1 98 ? 12.538 -11.257 25.950 1.00 43.16 237 PHE A C 1
ATOM 763 O O . PHE A 1 98 ? 11.732 -12.006 26.495 1.00 43.22 237 PHE A O 1
ATOM 771 N N . HIS A 1 99 ? 13.862 -11.406 26.043 1.00 42.98 238 HIS A N 1
ATOM 772 C CA . HIS A 1 99 ? 14.510 -12.567 26.672 1.00 42.80 238 HIS A CA 1
ATOM 773 C C . HIS A 1 99 ? 14.218 -12.720 28.167 1.00 43.23 238 HIS A C 1
ATOM 774 O O . HIS A 1 99 ? 14.016 -13.839 28.661 1.00 42.94 238 HIS A O 1
ATOM 781 N N . LEU A 1 100 ? 14.211 -11.593 28.878 1.00 43.78 239 LEU A N 1
ATOM 782 C CA . LEU A 1 100 ? 13.966 -11.580 30.317 1.00 44.22 239 LEU A CA 1
ATOM 783 C C . LEU A 1 100 ? 12.523 -11.938 30.669 1.00 44.72 239 LEU A C 1
ATOM 784 O O . LEU A 1 100 ? 12.297 -12.648 31.642 1.00 44.76 239 LEU A O 1
ATOM 789 N N . SER A 1 101 ? 11.562 -11.456 29.876 1.00 45.33 240 SER A N 1
ATOM 790 C CA . SER A 1 101 ? 10.155 -11.853 30.016 1.00 45.88 240 SER A CA 1
ATOM 791 C C . SER A 1 101 ? 9.984 -13.377 29.941 1.00 46.34 240 SER A C 1
ATOM 792 O O . SER A 1 101 ? 9.212 -13.959 30.702 1.00 46.41 240 SER A O 1
ATOM 795 N N . ARG A 1 102 ? 10.714 -14.015 29.029 1.00 46.92 241 ARG A N 1
ATOM 796 C CA . ARG A 1 102 ? 10.685 -15.468 28.890 1.00 47.52 241 ARG A CA 1
ATOM 797 C C . ARG A 1 102 ? 11.459 -16.205 29.982 1.00 47.61 241 ARG A C 1
ATOM 798 O O . ARG A 1 102 ? 11.025 -17.262 30.438 1.00 47.95 241 ARG A O 1
ATOM 806 N N . GLU A 1 103 ? 12.588 -15.645 30.412 1.00 47.66 242 GLU A N 1
ATOM 807 C CA . GLU A 1 103 ? 13.485 -16.330 31.352 1.00 47.39 242 GLU A CA 1
ATOM 808 C C . GLU A 1 103 ? 13.321 -15.907 32.815 1.00 47.11 242 GLU A C 1
ATOM 809 O O . GLU A 1 103 ? 13.974 -16.472 33.698 1.00 47.18 242 GLU A O 1
ATOM 815 N N . ARG A 1 104 ? 12.454 -14.923 33.060 1.00 46.60 243 ARG A N 1
ATOM 816 C CA . ARG A 1 104 ? 12.255 -14.302 34.385 1.00 46.21 243 ARG A CA 1
ATOM 817 C C . ARG A 1 104 ? 13.500 -13.575 34.924 1.00 45.63 243 ARG A C 1
ATOM 818 O O . ARG A 1 104 ? 13.446 -12.381 35.214 1.00 45.42 243 ARG A O 1
ATOM 826 N N . VAL A 1 105 ? 14.609 -14.302 35.039 1.00 45.04 244 VAL A N 1
ATOM 827 C CA . VAL A 1 105 ? 15.832 -13.817 35.681 1.00 44.45 244 VAL A CA 1
ATOM 828 C C . VAL A 1 105 ? 17.067 -14.169 34.830 1.00 44.08 244 VAL A C 1
ATOM 829 O O . VAL A 1 105 ? 17.067 -15.173 34.115 1.00 44.13 244 VAL A O 1
ATOM 833 N N . PHE A 1 106 ? 18.095 -13.323 34.875 1.00 43.48 245 PHE A N 1
ATOM 834 C CA . PHE A 1 106 ? 19.403 -13.683 34.332 1.00 42.94 245 PHE A CA 1
ATOM 835 C C . PHE A 1 106 ? 20.316 -13.999 35.497 1.00 42.76 245 PHE A C 1
ATOM 836 O O . PHE A 1 106 ? 20.130 -13.459 36.591 1.00 42.95 245 PHE A O 1
ATOM 844 N N . SER A 1 107 ? 21.311 -14.854 35.268 1.00 42.39 246 SER A N 1
ATOM 845 C CA . SER A 1 107 ? 22.344 -15.103 36.276 1.00 41.97 246 SER A CA 1
ATOM 846 C C . SER A 1 107 ? 23.182 -13.838 36.511 1.00 41.65 246 SER A C 1
ATOM 847 O O . SER A 1 107 ? 23.208 -12.934 35.674 1.00 41.38 246 SER A O 1
ATOM 850 N N . GLU A 1 108 ? 23.858 -13.775 37.653 1.00 41.47 247 GLU A N 1
ATOM 851 C CA . GLU A 1 108 ? 24.686 -12.619 37.981 1.00 41.32 247 GLU A CA 1
ATOM 852 C C . GLU A 1 108 ? 25.812 -12.429 36.971 1.00 41.27 247 GLU A C 1
ATOM 853 O O . GLU A 1 108 ? 26.157 -11.291 36.642 1.00 41.55 247 GLU A O 1
ATOM 859 N N . ASP A 1 109 ? 26.370 -13.532 36.468 1.00 41.01 248 ASP A N 1
ATOM 860 C CA . ASP A 1 109 ? 27.409 -13.464 35.427 1.00 40.81 248 ASP A CA 1
ATOM 861 C C . ASP A 1 109 ? 26.877 -12.823 34.144 1.00 40.45 248 ASP A C 1
ATOM 862 O O . ASP A 1 109 ? 27.518 -11.952 33.559 1.00 40.51 248 ASP A O 1
ATOM 867 N N . ARG A 1 110 ? 25.696 -13.261 33.724 1.00 40.13 249 ARG A N 1
ATOM 868 C CA . ARG A 1 110 ? 25.054 -12.751 32.524 1.00 39.73 249 ARG A CA 1
ATOM 869 C C . ARG A 1 110 ? 24.723 -11.273 32.686 1.00 39.58 249 ARG A C 1
ATOM 870 O O . ARG A 1 110 ? 24.823 -10.502 31.732 1.00 39.68 249 ARG A O 1
ATOM 878 N N . ALA A 1 111 ? 24.330 -10.892 33.902 1.00 39.40 250 ALA A N 1
ATOM 879 C CA . ALA A 1 111 ? 23.972 -9.515 34.227 1.00 38.96 250 ALA A CA 1
ATOM 880 C C . ALA A 1 111 ? 25.208 -8.630 34.222 1.00 38.71 250 ALA A C 1
ATOM 881 O O . ALA A 1 111 ? 25.169 -7.498 33.736 1.00 38.69 250 ALA A O 1
ATOM 883 N N . ARG A 1 112 ? 26.302 -9.156 34.766 1.00 38.26 251 ARG A N 1
ATOM 884 C CA . ARG A 1 112 ? 27.582 -8.463 34.753 1.00 37.92 251 ARG A CA 1
ATOM 885 C C . ARG A 1 112 ? 28.030 -8.159 33.315 1.00 37.63 251 ARG A C 1
ATOM 886 O O . ARG A 1 112 ? 28.484 -7.048 33.029 1.00 37.58 251 ARG A O 1
ATOM 894 N N . PHE A 1 113 ? 27.876 -9.137 32.422 1.00 37.12 252 PHE A N 1
ATOM 895 C CA . PHE A 1 113 ? 28.273 -8.987 31.027 1.00 36.82 252 PHE A CA 1
ATOM 896 C C . PHE A 1 113 ? 27.496 -7.890 30.298 1.00 36.74 252 PHE A C 1
ATOM 897 O O . PHE A 1 113 ? 28.095 -7.058 29.608 1.00 37.01 252 PHE A O 1
ATOM 905 N N . TYR A 1 114 ? 26.171 -7.899 30.424 1.00 36.12 253 TYR A N 1
ATOM 906 C CA . TYR A 1 114 ? 25.372 -6.837 29.830 1.00 35.82 253 TYR A CA 1
ATOM 907 C C . TYR A 1 114 ? 25.667 -5.506 30.519 1.00 35.46 253 TYR A C 1
ATOM 908 O O . TYR A 1 114 ? 25.855 -4.488 29.847 1.00 35.46 253 TYR A O 1
ATOM 917 N N . GLY A 1 115 ? 25.722 -5.534 31.851 1.00 35.03 254 GLY A N 1
ATOM 918 C CA . GLY A 1 115 ? 26.038 -4.360 32.664 1.00 34.71 254 GLY A CA 1
ATOM 919 C C . GLY A 1 115 ? 27.299 -3.640 32.219 1.00 34.53 254 GLY A C 1
ATOM 920 O O . GLY A 1 115 ? 27.273 -2.433 31.969 1.00 34.62 254 GLY A O 1
ATOM 921 N N . ALA A 1 116 ? 28.393 -4.390 32.101 1.00 34.23 255 ALA A N 1
ATOM 922 C CA . ALA A 1 116 ? 29.685 -3.856 31.659 1.00 33.95 255 ALA A CA 1
ATOM 923 C C . ALA A 1 116 ? 29.621 -3.193 30.284 1.00 33.75 255 ALA A C 1
ATOM 924 O O . ALA A 1 116 ? 30.189 -2.115 30.078 1.00 33.64 255 ALA A O 1
ATOM 926 N N . GLU A 1 117 ? 28.929 -3.834 29.352 1.00 33.47 256 GLU A N 1
ATOM 927 C CA . GLU A 1 117 ? 28.852 -3.317 27.993 1.00 33.74 256 GLU A CA 1
ATOM 928 C C . GLU A 1 117 ? 27.996 -2.059 27.918 1.00 33.78 256 GLU A C 1
ATOM 929 O O . GLU A 1 117 ? 28.238 -1.187 27.077 1.00 34.09 256 GLU A O 1
ATOM 935 N N . ILE A 1 118 ? 27.002 -1.968 28.802 1.00 33.47 257 ILE A N 1
ATOM 936 C CA . ILE A 1 118 ? 26.183 -0.768 28.916 1.00 32.85 257 ILE A CA 1
ATOM 937 C C . ILE A 1 118 ? 27.003 0.325 29.595 1.00 32.65 257 ILE A C 1
ATOM 938 O O . ILE A 1 118 ? 26.898 1.497 29.232 1.00 32.66 257 ILE A O 1
ATOM 943 N N . VAL A 1 119 ? 27.837 -0.055 30.559 1.00 32.32 258 VAL A N 1
ATOM 944 C CA . VAL A 1 119 ? 28.714 0.919 31.206 1.00 32.59 258 VAL A CA 1
ATOM 945 C C . VAL A 1 119 ? 29.720 1.489 30.206 1.00 32.77 258 VAL A C 1
ATOM 946 O O . VAL A 1 119 ? 29.950 2.693 30.185 1.00 33.02 258 VAL A O 1
ATOM 950 N N . SER A 1 120 ? 30.304 0.625 29.379 1.00 32.77 259 SER A N 1
ATOM 951 C CA . SER A 1 120 ? 31.229 1.054 28.330 1.00 32.85 259 SER A CA 1
ATOM 952 C C . SER A 1 120 ? 30.622 2.071 27.353 1.00 32.97 259 SER A C 1
ATOM 953 O O . SER A 1 120 ? 31.277 3.042 26.966 1.00 32.93 259 SER A O 1
ATOM 956 N N . ALA A 1 121 ? 29.373 1.839 26.959 1.00 33.27 260 ALA A N 1
ATOM 957 C CA . ALA A 1 121 ? 28.670 2.737 26.044 1.00 33.43 260 ALA A CA 1
ATOM 958 C C . ALA A 1 121 ? 28.322 4.063 26.704 1.00 33.69 260 ALA A C 1
ATOM 959 O O . ALA A 1 121 ? 28.525 5.126 26.109 1.00 34.01 260 ALA A O 1
ATOM 961 N N . LEU A 1 122 ? 27.803 3.998 27.929 1.00 33.72 261 LEU A N 1
ATOM 962 C CA . LEU A 1 122 ? 27.355 5.193 28.643 1.00 33.55 261 LEU A CA 1
ATOM 963 C C . LEU A 1 122 ? 28.522 6.073 29.055 1.00 33.70 261 LEU A C 1
ATOM 964 O O . LEU A 1 122 ? 28.379 7.292 29.099 1.00 33.81 261 LEU A O 1
ATOM 969 N N . ASP A 1 123 ? 29.664 5.447 29.352 1.00 33.79 262 ASP A N 1
ATOM 970 C CA . ASP A 1 123 ? 30.920 6.148 29.617 1.00 33.85 262 ASP A CA 1
ATOM 971 C C . ASP A 1 123 ? 31.332 6.970 28.412 1.00 33.94 262 ASP A C 1
ATOM 972 O O . ASP A 1 123 ? 31.674 8.142 28.546 1.00 33.95 262 ASP A O 1
ATOM 977 N N . TYR A 1 124 ? 31.302 6.339 27.239 1.00 34.09 263 TYR A N 1
ATOM 978 C CA . TYR A 1 124 ? 31.659 6.987 25.986 1.00 34.10 263 TYR A CA 1
ATOM 979 C C . TYR A 1 124 ? 30.780 8.212 25.733 1.00 34.41 263 TYR A C 1
ATOM 980 O O . TYR A 1 124 ? 31.298 9.304 25.506 1.00 34.74 263 TYR A O 1
ATOM 989 N N . LEU A 1 125 ? 29.462 8.039 25.804 1.00 34.57 264 LEU A N 1
ATOM 990 C CA . LEU A 1 125 ? 28.532 9.151 25.617 1.00 34.94 264 LEU A CA 1
ATOM 991 C C . LEU A 1 125 ? 28.803 10.325 26.576 1.00 35.53 264 LEU A C 1
ATOM 992 O O . LEU A 1 125 ? 28.779 11.487 26.163 1.00 35.89 264 LEU A O 1
ATOM 997 N N . HIS A 1 126 ? 29.069 10.021 27.842 1.00 35.94 265 HIS A N 1
ATOM 998 C CA . HIS A 1 126 ? 29.327 11.043 28.848 1.00 36.42 265 HIS A CA 1
ATOM 999 C C . HIS A 1 126 ? 30.661 11.749 28.617 1.00 37.21 265 HIS A C 1
ATOM 1000 O O . HIS A 1 126 ? 30.692 12.938 28.291 1.00 37.38 265 HIS A O 1
ATOM 1007 N N . SER A 1 127 ? 31.749 10.995 28.788 1.00 38.07 266 SER A N 1
ATOM 1008 C CA . SER A 1 127 ? 33.125 11.499 28.712 1.00 38.86 266 SER A CA 1
ATOM 1009 C C . SER A 1 127 ? 33.539 12.050 27.351 1.00 39.25 266 SER A C 1
ATOM 1010 O O . SER A 1 127 ? 34.316 13.003 27.289 1.00 39.71 266 SER A O 1
ATOM 1013 N N . GLU A 1 128 ? 33.043 11.457 26.268 1.00 39.46 267 GLU A N 1
ATOM 1014 C CA . GLU A 1 128 ? 33.573 11.772 24.938 1.00 39.94 267 GLU A CA 1
ATOM 1015 C C . GLU A 1 128 ? 32.636 12.552 24.025 1.00 39.78 267 GLU A C 1
ATOM 1016 O O . GLU A 1 128 ? 33.087 13.270 23.138 1.00 39.93 267 GLU A O 1
ATOM 1022 N N . LYS A 1 129 ? 31.335 12.402 24.240 1.00 39.61 268 LYS A N 1
ATOM 1023 C CA . LYS A 1 129 ? 30.351 13.069 23.407 1.00 39.30 268 LYS A CA 1
ATOM 1024 C C . LYS A 1 129 ? 29.552 14.124 24.156 1.00 38.85 268 LYS A C 1
ATOM 1025 O O . LYS A 1 129 ? 28.862 14.933 23.536 1.00 39.09 268 LYS A O 1
ATOM 1031 N N . ASN A 1 130 ? 29.668 14.122 25.483 1.00 38.48 269 ASN A N 1
ATOM 1032 C CA . ASN A 1 130 ? 28.925 15.037 26.362 1.00 38.20 269 ASN A CA 1
ATOM 1033 C C . ASN A 1 130 ? 27.413 14.882 26.220 1.00 37.82 269 ASN A C 1
ATOM 1034 O O . ASN A 1 130 ? 26.672 15.865 26.223 1.00 38.00 269 ASN A O 1
ATOM 1039 N N . VAL A 1 131 ? 26.985 13.629 26.090 1.00 37.18 270 VAL A N 1
ATOM 1040 C CA . VAL A 1 131 ? 25.586 13.264 25.947 1.00 36.67 270 VAL A CA 1
ATOM 1041 C C . VAL A 1 131 ? 25.116 12.549 27.213 1.00 36.45 270 VAL A C 1
ATOM 1042 O O . VAL A 1 131 ? 25.889 11.844 27.872 1.00 36.42 270 VAL A O 1
ATOM 1046 N N . VAL A 1 132 ? 23.848 12.740 27.554 1.00 35.80 271 VAL A N 1
ATOM 1047 C CA . VAL A 1 132 ? 23.207 11.923 28.568 1.00 35.31 271 VAL A CA 1
ATOM 1048 C C . VAL A 1 132 ? 22.044 11.188 27.906 1.00 35.22 271 VAL A C 1
ATOM 1049 O O . VAL A 1 132 ? 21.168 11.813 27.307 1.00 35.41 271 VAL A O 1
ATOM 1053 N N . TYR A 1 133 ? 22.046 9.862 28.006 1.00 34.98 272 TYR A N 1
ATOM 1054 C CA . TYR A 1 133 ? 21.051 9.036 27.320 1.00 34.88 272 TYR A CA 1
ATOM 1055 C C . TYR A 1 133 ? 19.612 9.287 27.806 1.00 34.82 272 TYR A C 1
ATOM 1056 O O . TYR A 1 133 ? 18.675 9.305 27.006 1.00 34.67 272 TYR A O 1
ATOM 1065 N N . ARG A 1 134 ? 19.456 9.461 29.117 1.00 34.75 273 ARG A N 1
ATOM 1066 C CA . ARG A 1 134 ? 18.182 9.830 29.752 1.00 34.68 273 ARG A CA 1
ATOM 1067 C C . ARG A 1 134 ? 17.030 8.809 29.703 1.00 34.88 273 ARG A C 1
ATOM 1068 O O . ARG A 1 134 ? 16.098 8.914 30.498 1.00 34.91 273 ARG A O 1
ATOM 1076 N N . ASP A 1 135 ? 17.083 7.830 28.801 1.00 34.92 274 ASP A N 1
ATOM 1077 C CA . ASP A 1 135 ? 15.962 6.905 28.643 1.00 35.14 274 ASP A CA 1
ATOM 1078 C C . ASP A 1 135 ? 16.338 5.418 28.717 1.00 35.35 274 ASP A C 1
ATOM 1079 O O . ASP A 1 135 ? 15.808 4.599 27.959 1.00 35.50 274 ASP A O 1
ATOM 1084 N N . LEU A 1 136 ? 17.234 5.062 29.634 1.00 35.39 275 LEU A N 1
ATOM 1085 C CA . LEU A 1 136 ? 17.675 3.671 29.753 1.00 35.50 275 LEU A CA 1
ATOM 1086 C C . LEU A 1 136 ? 16.558 2.745 30.251 1.00 35.71 275 LEU A C 1
ATOM 1087 O O . LEU A 1 136 ? 15.853 3.067 31.217 1.00 35.68 275 LEU A O 1
ATOM 1092 N N . LYS A 1 137 ? 16.400 1.609 29.568 1.00 35.82 276 LYS A N 1
ATOM 1093 C CA . LYS A 1 137 ? 15.353 0.622 29.870 1.00 35.94 276 LYS A CA 1
ATOM 1094 C C . LYS A 1 137 ? 15.509 -0.653 29.042 1.00 36.31 276 LYS A C 1
ATOM 1095 O O . LYS A 1 137 ? 16.103 -0.646 27.962 1.00 36.45 276 LYS A O 1
ATOM 1101 N N . LEU A 1 138 ? 14.947 -1.742 29.555 1.00 36.69 277 LEU A N 1
ATOM 1102 C CA . LEU A 1 138 ? 15.011 -3.054 28.921 1.00 36.93 277 LEU A CA 1
ATOM 1103 C C . LEU A 1 138 ? 14.654 -3.064 27.437 1.00 37.27 277 LEU A C 1
ATOM 1104 O O . LEU A 1 138 ? 15.208 -3.859 26.678 1.00 37.36 277 LEU A O 1
ATOM 1109 N N . GLU A 1 139 ? 13.724 -2.197 27.039 1.00 37.51 278 GLU A N 1
ATOM 1110 C CA . GLU A 1 139 ? 13.250 -2.122 25.658 1.00 37.86 278 GLU A CA 1
ATOM 1111 C C . GLU A 1 139 ? 14.267 -1.477 24.724 1.00 37.97 278 GLU A C 1
ATOM 1112 O O . GLU A 1 139 ? 14.389 -1.870 23.561 1.00 38.25 278 GLU A O 1
ATOM 1118 N N . ASN A 1 140 ? 14.982 -0.476 25.226 1.00 37.86 279 ASN A N 1
ATOM 1119 C CA . ASN A 1 140 ? 15.953 0.238 24.416 1.00 37.87 279 ASN A CA 1
ATOM 1120 C C . ASN A 1 140 ? 17.274 -0.523 24.279 1.00 38.06 279 ASN A C 1
ATOM 1121 O O . ASN A 1 140 ? 18.168 -0.102 23.533 1.00 37.98 279 ASN A O 1
ATOM 1126 N N . LEU A 1 141 ? 17.374 -1.648 24.989 1.00 38.12 280 LEU A N 1
ATOM 1127 C CA . LEU A 1 141 ? 18.586 -2.458 25.028 1.00 38.36 280 LEU A CA 1
ATOM 1128 C C . LEU A 1 141 ? 18.423 -3.726 24.217 1.00 38.57 280 LEU A C 1
ATOM 1129 O O . LEU A 1 141 ? 17.673 -4.626 24.581 1.00 38.53 280 LEU A O 1
ATOM 1134 N N . MET A 1 142 ? 19.146 -3.796 23.112 1.00 39.15 281 MET A N 1
ATOM 1135 C CA . MET A 1 142 ? 18.968 -4.881 22.169 1.00 39.70 281 MET A CA 1
ATOM 1136 C C . MET A 1 142 ? 20.229 -5.707 22.057 1.00 40.15 281 MET A C 1
ATOM 1137 O O . MET A 1 142 ? 21.290 -5.310 22.549 1.00 40.17 281 MET A O 1
ATOM 1142 N N . LEU A 1 143 ? 20.097 -6.864 21.422 1.00 40.64 282 LEU A N 1
ATOM 1143 C CA . LEU A 1 143 ? 21.218 -7.751 21.201 1.00 41.28 282 LEU A CA 1
ATOM 1144 C C . LEU A 1 143 ? 21.534 -7.841 19.716 1.00 41.84 282 LEU A C 1
ATOM 1145 O O . LEU A 1 143 ? 20.623 -7.871 18.889 1.00 42.18 282 LEU A O 1
ATOM 1150 N N . ASP A 1 144 ? 22.816 -7.862 19.364 1.00 42.34 283 ASP A N 1
ATOM 1151 C CA . ASP A 1 144 ? 23.172 -8.156 17.982 1.00 42.85 283 ASP A CA 1
ATOM 1152 C C . ASP A 1 144 ? 23.233 -9.672 17.757 1.00 43.78 283 ASP A C 1
ATOM 1153 O O . ASP A 1 144 ? 23.070 -10.457 18.699 1.00 43.85 283 ASP A O 1
ATOM 1158 N N . LYS A 1 145 ? 23.449 -10.068 16.504 1.00 44.76 284 LYS A N 1
ATOM 1159 C CA . LYS A 1 145 ? 23.538 -11.473 16.086 1.00 45.46 284 LYS A CA 1
ATOM 1160 C C . LYS A 1 145 ? 24.475 -12.360 16.922 1.00 45.65 284 LYS A C 1
ATOM 1161 O O . LYS A 1 145 ? 24.322 -13.589 16.933 1.00 45.90 284 LYS A O 1
ATOM 1167 N N . ASP A 1 146 ? 25.438 -11.739 17.611 1.00 45.75 285 ASP A N 1
ATOM 1168 C CA . ASP A 1 146 ? 26.382 -12.452 18.483 1.00 45.61 285 ASP A CA 1
ATOM 1169 C C . ASP A 1 146 ? 25.939 -12.489 19.943 1.00 45.49 285 ASP A C 1
ATOM 1170 O O . ASP A 1 146 ? 26.352 -13.371 20.696 1.00 45.66 285 ASP A O 1
ATOM 1175 N N . GLY A 1 147 ? 25.112 -11.527 20.343 1.00 45.24 286 GLY A N 1
ATOM 1176 C CA . GLY A 1 147 ? 24.635 -11.448 21.723 1.00 45.03 286 GLY A CA 1
ATOM 1177 C C . GLY A 1 147 ? 25.302 -10.344 22.521 1.00 44.92 286 GLY A C 1
ATOM 1178 O O . GLY A 1 147 ? 25.344 -10.392 23.758 1.00 44.90 286 GLY A O 1
ATOM 1179 N N . HIS A 1 148 ? 25.831 -9.356 21.803 1.00 44.68 287 HIS A N 1
ATOM 1180 C CA . HIS A 1 148 ? 26.398 -8.157 22.406 1.00 44.38 287 HIS A CA 1
ATOM 1181 C C . HIS A 1 148 ? 25.319 -7.080 22.503 1.00 44.12 287 HIS A C 1
ATOM 1182 O O . HIS A 1 148 ? 24.387 -7.055 21.697 1.00 43.94 287 HIS A O 1
ATOM 1189 N N . ILE A 1 149 ? 25.452 -6.206 23.499 1.00 43.73 288 ILE A N 1
ATOM 1190 C CA . ILE A 1 149 ? 24.497 -5.133 23.731 1.00 43.63 288 ILE A CA 1
ATOM 1191 C C . ILE A 1 149 ? 24.523 -4.104 22.604 1.00 43.77 288 ILE A C 1
ATOM 1192 O O . ILE A 1 149 ? 25.587 -3.698 22.143 1.00 43.63 288 ILE A O 1
ATOM 1197 N N . LYS A 1 150 ? 23.338 -3.704 22.158 1.00 44.05 289 LYS A N 1
ATOM 1198 C CA . LYS A 1 150 ? 23.195 -2.549 21.288 1.00 44.42 289 LYS A CA 1
ATOM 1199 C C . LYS A 1 150 ? 22.166 -1.602 21.888 1.00 44.53 289 LYS A C 1
ATOM 1200 O O . LYS A 1 150 ? 20.997 -1.956 22.035 1.00 44.63 289 LYS A O 1
ATOM 1206 N N . ILE A 1 151 ? 22.610 -0.409 22.267 1.00 44.71 290 ILE A N 1
ATOM 1207 C CA . ILE A 1 151 ? 21.691 0.620 22.718 1.00 44.87 290 ILE A CA 1
ATOM 1208 C C . ILE A 1 151 ? 21.186 1.365 21.493 1.00 45.28 290 ILE A C 1
ATOM 1209 O O . ILE A 1 151 ? 21.966 1.969 20.752 1.00 45.50 290 ILE A O 1
ATOM 1214 N N . THR A 1 152 ? 19.881 1.289 21.266 1.00 45.60 291 THR A N 1
ATOM 1215 C CA . THR A 1 152 ? 19.236 2.070 20.221 1.00 45.84 291 THR A CA 1
ATOM 1216 C C . THR A 1 152 ? 18.314 3.112 20.847 1.00 45.75 291 THR A C 1
ATOM 1217 O O . THR A 1 152 ? 18.254 3.221 22.072 1.00 46.14 291 THR A O 1
ATOM 1221 N N . ASP A 1 153 ? 17.610 3.867 19.999 1.00 45.47 292 ASP A N 1
ATOM 1222 C CA . ASP A 1 153 ? 16.633 4.882 20.412 1.00 45.07 292 ASP A CA 1
ATOM 1223 C C . ASP A 1 153 ? 17.281 6.057 21.134 1.00 44.57 292 ASP A C 1
ATOM 1224 O O . ASP A 1 153 ? 17.416 6.042 22.354 1.00 44.82 292 ASP A O 1
ATOM 1229 N N . PHE A 1 154 ? 17.662 7.078 20.375 1.00 43.88 293 PHE A N 1
ATOM 1230 C CA . PHE A 1 154 ? 18.383 8.219 20.929 1.00 43.27 293 PHE A CA 1
ATOM 1231 C C . PHE A 1 154 ? 17.567 9.508 20.920 1.00 43.18 293 PHE A C 1
ATOM 1232 O O . PHE A 1 154 ? 18.120 10.611 20.966 1.00 43.06 293 PHE A O 1
ATOM 1240 N N . GLY A 1 155 ? 16.247 9.356 20.891 1.00 42.92 294 GLY A N 1
ATOM 1241 C CA . GLY A 1 155 ? 15.341 10.491 20.809 1.00 42.72 294 GLY A CA 1
ATOM 1242 C C . GLY A 1 155 ? 15.287 11.357 22.049 1.00 42.61 294 GLY A C 1
ATOM 1243 O O . GLY A 1 155 ? 14.936 12.530 21.964 1.00 42.71 294 GLY A O 1
ATOM 1244 N N . LEU A 1 156 ? 15.636 10.789 23.201 1.00 42.51 295 LEU A N 1
ATOM 1245 C CA . LEU A 1 156 ? 15.528 11.519 24.466 1.00 42.32 295 LEU A CA 1
ATOM 1246 C C . LEU A 1 156 ? 16.871 11.984 25.043 1.00 42.41 295 LEU A C 1
ATOM 1247 O O . LEU A 1 156 ? 16.948 12.410 26.201 1.00 42.18 295 LEU A O 1
ATOM 1252 N N . CYS A 1 157 ? 17.913 11.932 24.219 1.00 42.53 296 CYS A N 1
ATOM 1253 C CA . CYS A 1 157 ? 19.245 12.376 24.622 1.00 43.02 296 CYS A CA 1
ATOM 1254 C C . CYS A 1 157 ? 19.337 13.880 24.866 1.00 43.25 296 CYS A C 1
ATOM 1255 O O . CYS A 1 157 ? 18.557 14.665 24.328 1.00 43.07 296 CYS A O 1
ATOM 1258 N N . LYS A 1 158 ? 20.297 14.271 25.693 1.00 43.88 297 LYS A N 1
ATOM 1259 C CA . LYS A 1 158 ? 20.674 15.670 25.818 1.00 44.52 297 LYS A CA 1
ATOM 1260 C C . LYS A 1 158 ? 22.130 15.842 25.386 1.00 44.97 297 LYS A C 1
ATOM 1261 O O . LYS A 1 158 ? 22.991 15.040 25.744 1.00 44.84 297 LYS A O 1
ATOM 1267 N N . GLU A 1 159 ? 22.390 16.882 24.603 1.00 45.83 298 GLU A N 1
ATOM 1268 C CA . GLU A 1 159 ? 23.744 17.196 24.153 1.00 46.64 298 GLU A CA 1
ATOM 1269 C C . GLU A 1 159 ? 24.314 18.409 24.896 1.00 47.26 298 GLU A C 1
ATOM 1270 O O . GLU A 1 159 ? 23.585 19.142 25.574 1.00 47.35 298 GLU A O 1
ATOM 1276 N N . GLY A 1 160 ? 25.622 18.611 24.765 1.00 48.04 299 GLY A N 1
ATOM 1277 C CA . GLY A 1 160 ? 26.301 19.733 25.403 1.00 48.87 299 GLY A CA 1
ATOM 1278 C C . GLY A 1 160 ? 26.346 19.648 26.916 1.00 49.53 299 GLY A C 1
ATOM 1279 O O . GLY A 1 160 ? 26.490 20.669 27.583 1.00 49.56 299 GLY A O 1
ATOM 1280 N N . ILE A 1 161 ? 26.229 18.434 27.455 1.00 50.33 300 ILE A N 1
ATOM 1281 C CA . ILE A 1 161 ? 26.288 18.219 28.908 1.00 51.30 300 ILE A CA 1
ATOM 1282 C C . ILE A 1 161 ? 27.681 17.768 29.385 1.00 52.10 300 ILE A C 1
ATOM 1283 O O . ILE A 1 161 ? 28.069 16.609 29.213 1.00 52.22 300 ILE A O 1
ATOM 1288 N N . LYS A 1 162 ? 28.426 18.692 29.983 1.00 53.05 301 LYS A N 1
ATOM 1289 C CA . LYS A 1 162 ? 29.751 18.369 30.508 1.00 54.11 301 LYS A CA 1
ATOM 1290 C C . LYS A 1 162 ? 29.675 18.032 32.003 1.00 54.27 301 LYS A C 1
ATOM 1291 O O . LYS A 1 162 ? 28.868 17.189 32.397 1.00 54.39 301 LYS A O 1
ATOM 1297 N N . ASP A 1 163 ? 30.515 18.686 32.809 1.00 54.47 302 ASP A N 1
ATOM 1298 C CA . ASP A 1 163 ? 30.620 18.481 34.269 1.00 54.48 302 ASP A CA 1
ATOM 1299 C C . ASP A 1 163 ? 29.279 18.294 35.011 1.00 53.94 302 ASP A C 1
ATOM 1300 O O . ASP A 1 163 ? 28.549 17.335 34.774 1.00 53.90 302 ASP A O 1
ATOM 1305 N N . GLY A 1 164 ? 28.977 19.206 35.925 1.00 53.50 303 GLY A N 1
ATOM 1306 C CA . GLY A 1 164 ? 27.717 19.186 36.645 1.00 52.93 303 GLY A CA 1
ATOM 1307 C C . GLY A 1 164 ? 26.664 20.012 35.932 1.00 52.46 303 GLY A C 1
ATOM 1308 O O . GLY A 1 164 ? 25.741 20.533 36.567 1.00 52.40 303 GLY A O 1
ATOM 1309 N N . ALA A 1 165 ? 26.813 20.145 34.614 1.00 51.82 304 ALA A N 1
ATOM 1310 C CA . ALA A 1 165 ? 25.785 20.771 33.789 1.00 51.26 304 ALA A CA 1
ATOM 1311 C C . ALA A 1 165 ? 24.465 20.044 34.055 1.00 50.66 304 ALA A C 1
ATOM 1312 O O . ALA A 1 165 ? 24.429 18.808 34.118 1.00 50.44 304 ALA A O 1
ATOM 1314 N N . THR A 1 166 ? 23.395 20.814 34.241 1.00 49.67 305 THR A N 1
ATOM 1315 C CA . THR A 1 166 ? 22.121 20.238 34.629 1.00 48.54 305 THR A CA 1
ATOM 1316 C C . THR A 1 166 ? 21.014 20.517 33.624 1.00 48.06 305 THR A C 1
ATOM 1317 O O . THR A 1 166 ? 21.126 21.425 32.803 1.00 48.15 305 THR A O 1
ATOM 1321 N N . MET A 1 167 ? 19.964 19.697 33.707 1.00 47.35 306 MET A N 1
ATOM 1322 C CA . MET A 1 167 ? 18.803 19.711 32.824 1.00 46.52 306 MET A CA 1
ATOM 1323 C C . MET A 1 167 ? 17.535 19.935 33.662 1.00 46.12 306 MET A C 1
ATOM 1324 O O . MET A 1 167 ? 17.577 19.857 34.894 1.00 45.92 306 MET A O 1
ATOM 1329 N N . LYS A 1 168 ? 16.415 20.208 32.990 1.00 45.47 307 LYS A N 1
ATOM 1330 C CA . LYS A 1 168 ? 15.137 20.490 33.653 1.00 44.82 307 LYS A CA 1
ATOM 1331 C C . LYS A 1 168 ? 14.009 19.586 33.141 1.00 44.23 307 LYS A C 1
ATOM 1332 O O . LYS A 1 168 ? 13.095 19.231 33.899 1.00 44.39 307 LYS A O 1
ATOM 1349 N N . PHE A 1 170 ? 11.237 17.106 31.963 1.00 40.80 309 PHE A N 1
ATOM 1350 C CA . PHE A 1 170 ? 10.614 15.901 32.481 1.00 40.10 309 PHE A CA 1
ATOM 1351 C C . PHE A 1 170 ? 10.383 14.941 31.325 1.00 39.74 309 PHE A C 1
ATOM 1352 O O . PHE A 1 170 ? 9.474 15.139 30.524 1.00 39.87 309 PHE A O 1
ATOM 1360 N N . CYS A 1 171 ? 11.227 13.916 31.230 1.00 39.25 310 CYS A N 1
ATOM 1361 C CA . CYS A 1 171 ? 11.154 12.946 30.141 1.00 38.96 310 CYS A CA 1
ATOM 1362 C C . CYS A 1 171 ? 11.775 11.626 30.561 1.00 38.63 310 CYS A C 1
ATOM 1363 O O . CYS A 1 171 ? 12.394 11.540 31.623 1.00 38.73 310 CYS A O 1
ATOM 1366 N N . GLY A 1 172 ? 11.619 10.612 29.708 1.00 38.21 311 GLY A N 1
ATOM 1367 C CA . GLY A 1 172 ? 12.075 9.248 29.985 1.00 37.49 311 GLY A CA 1
ATOM 1368 C C . GLY A 1 172 ? 10.916 8.269 29.938 1.00 37.16 311 GLY A C 1
ATOM 1369 O O . GLY A 1 172 ? 9.940 8.492 29.230 1.00 37.21 311 GLY A O 1
ATOM 1370 N N . THR A 1 173 ? 11.033 7.174 30.684 1.00 36.85 312 THR A N 1
ATOM 1371 C CA . THR A 1 173 ? 9.925 6.237 30.886 1.00 36.43 312 THR A CA 1
ATOM 1372 C C . THR A 1 173 ? 9.597 6.169 32.384 1.00 36.11 312 THR A C 1
ATOM 1373 O O . THR A 1 173 ? 10.482 5.893 33.201 1.00 36.16 312 THR A O 1
ATOM 1377 N N . PRO A 1 174 ? 8.325 6.421 32.746 1.00 35.65 313 PRO A N 1
ATOM 1378 C CA . PRO A 1 174 ? 7.920 6.633 34.138 1.00 35.37 313 PRO A CA 1
ATOM 1379 C C . PRO A 1 174 ? 8.512 5.643 35.145 1.00 34.99 313 PRO A C 1
ATOM 1380 O O . PRO A 1 174 ? 8.934 6.053 36.223 1.00 34.78 313 PRO A O 1
ATOM 1384 N N . GLU A 1 175 ? 8.546 4.359 34.792 1.00 34.54 314 GLU A N 1
ATOM 1385 C CA . GLU A 1 175 ? 9.080 3.334 35.688 1.00 34.14 314 GLU A CA 1
ATOM 1386 C C . GLU A 1 175 ? 10.567 3.523 35.987 1.00 33.54 314 GLU A C 1
ATOM 1387 O O . GLU A 1 175 ? 11.046 3.091 37.039 1.00 33.48 314 GLU A O 1
ATOM 1393 N N . TYR A 1 176 ? 11.283 4.179 35.072 1.00 32.58 315 TYR A N 1
ATOM 1394 C CA . TYR A 1 176 ? 12.740 4.246 35.138 1.00 31.87 315 TYR A CA 1
ATOM 1395 C C . TYR A 1 176 ? 13.298 5.581 35.610 1.00 31.69 315 TYR A C 1
ATOM 1396 O O . TYR A 1 176 ? 14.519 5.758 35.660 1.00 31.75 315 TYR A O 1
ATOM 1405 N N . LEU A 1 177 ? 12.412 6.501 35.976 1.00 31.37 316 LEU A N 1
ATOM 1406 C CA . LEU A 1 177 ? 12.795 7.874 36.292 1.00 31.17 316 LEU A CA 1
ATOM 1407 C C . LEU A 1 177 ? 13.521 8.002 37.620 1.00 31.11 316 LEU A C 1
ATOM 1408 O O . LEU A 1 177 ? 13.076 7.472 38.634 1.00 30.98 316 LEU A O 1
ATOM 1413 N N . ALA A 1 178 ? 14.646 8.711 37.599 1.00 31.13 317 ALA A N 1
ATOM 1414 C CA . ALA A 1 178 ? 15.425 8.953 38.804 1.00 31.28 317 ALA A CA 1
ATOM 1415 C C . ALA A 1 178 ? 14.653 9.891 39.734 1.00 31.57 317 ALA A C 1
ATOM 1416 O O . ALA A 1 178 ? 13.910 10.755 39.256 1.00 31.55 317 ALA A O 1
ATOM 1418 N N . PRO A 1 179 ? 14.811 9.710 41.062 1.00 31.70 318 PRO A N 1
ATOM 1419 C CA . PRO A 1 179 ? 14.165 10.568 42.045 1.00 31.91 318 PRO A CA 1
ATOM 1420 C C . PRO A 1 179 ? 14.330 12.062 41.755 1.00 32.39 318 PRO A C 1
ATOM 1421 O O . PRO A 1 179 ? 13.346 12.790 41.750 1.00 32.25 318 PRO A O 1
ATOM 1425 N N . GLU A 1 180 ? 15.553 12.511 41.486 1.00 33.23 319 GLU A N 1
ATOM 1426 C CA . GLU A 1 180 ? 15.785 13.926 41.183 1.00 33.83 319 GLU A CA 1
ATOM 1427 C C . GLU A 1 180 ? 14.945 14.445 40.001 1.00 34.39 319 GLU A C 1
ATOM 1428 O O . GLU A 1 180 ? 14.544 15.602 40.002 1.00 34.73 319 GLU A O 1
ATOM 1434 N N . VAL A 1 181 ? 14.661 13.596 39.014 1.00 34.95 320 VAL A N 1
ATOM 1435 C CA . VAL A 1 181 ? 13.785 13.990 37.904 1.00 35.52 320 VAL A CA 1
ATOM 1436 C C . VAL A 1 181 ? 12.345 14.145 38.389 1.00 36.19 320 VAL A C 1
ATOM 1437 O O . VAL A 1 181 ? 11.614 15.039 37.942 1.00 36.26 320 VAL A O 1
ATOM 1441 N N . LEU A 1 182 ? 11.950 13.268 39.306 1.00 36.92 321 LEU A N 1
ATOM 1442 C CA . LEU A 1 182 ? 10.605 13.272 39.863 1.00 37.82 321 LEU A CA 1
ATOM 1443 C C . LEU A 1 182 ? 10.384 14.417 40.850 1.00 38.86 321 LEU A C 1
ATOM 1444 O O . LEU A 1 182 ? 9.264 14.917 40.988 1.00 39.13 321 LEU A O 1
ATOM 1449 N N . GLU A 1 183 ? 11.455 14.828 41.528 1.00 39.97 322 GLU A N 1
ATOM 1450 C CA . GLU A 1 183 ? 11.435 15.984 42.424 1.00 40.97 322 GLU A CA 1
ATOM 1451 C C . GLU A 1 183 ? 11.260 17.285 41.641 1.00 41.40 322 GLU A C 1
ATOM 1452 O O . GLU A 1 183 ? 10.946 18.328 42.222 1.00 41.46 322 GLU A O 1
ATOM 1458 N N . ASP A 1 184 ? 11.485 17.203 40.327 1.00 41.95 323 ASP A N 1
ATOM 1459 C CA . ASP A 1 184 ? 11.457 18.342 39.393 1.00 42.44 323 ASP A CA 1
ATOM 1460 C C . ASP A 1 184 ? 12.523 19.401 39.636 1.00 42.67 323 ASP A C 1
ATOM 1461 O O . ASP A 1 184 ? 12.398 20.516 39.147 1.00 42.78 323 ASP A O 1
ATOM 1466 N N . ASN A 1 185 ? 13.574 19.077 40.377 1.00 43.19 324 ASN A N 1
ATOM 1467 C CA . ASN A 1 185 ? 14.728 19.976 40.398 1.00 43.95 324 ASN A CA 1
ATOM 1468 C C . ASN A 1 185 ? 15.830 19.486 39.447 1.00 44.13 324 ASN A C 1
ATOM 1469 O O . ASN A 1 185 ? 15.781 18.350 38.968 1.00 44.15 324 ASN A O 1
ATOM 1474 N N . ASP A 1 186 ? 16.788 20.360 39.145 1.00 44.24 325 ASP A N 1
ATOM 1475 C CA . ASP A 1 186 ? 17.840 20.079 38.157 1.00 44.06 325 ASP A CA 1
ATOM 1476 C C . ASP A 1 186 ? 18.523 18.708 38.338 1.00 43.72 325 ASP A C 1
ATOM 1477 O O . ASP A 1 186 ? 18.585 18.169 39.456 1.00 43.92 325 ASP A O 1
ATOM 1482 N N . TYR A 1 187 ? 19.025 18.149 37.238 1.00 42.92 326 TYR A N 1
ATOM 1483 C CA . TYR A 1 187 ? 19.714 16.856 37.270 1.00 42.35 326 TYR A CA 1
ATOM 1484 C C . TYR A 1 187 ? 20.811 16.774 36.213 1.00 42.00 326 TYR A C 1
ATOM 1485 O O . TYR A 1 187 ? 20.773 17.495 35.226 1.00 42.17 326 TYR A O 1
ATOM 1494 N N . GLY A 1 188 ? 21.771 15.876 36.413 1.00 41.54 327 GLY A N 1
ATOM 1495 C CA . GLY A 1 188 ? 22.897 15.746 35.495 1.00 40.74 327 GLY A CA 1
ATOM 1496 C C . GLY A 1 188 ? 23.021 14.365 34.896 1.00 40.23 327 GLY A C 1
ATOM 1497 O O . GLY A 1 188 ? 22.045 13.622 34.808 1.00 40.39 327 GLY A O 1
ATOM 1498 N N . ARG A 1 189 ? 24.238 14.016 34.499 1.00 39.63 328 ARG A N 1
ATOM 1499 C CA . ARG A 1 189 ? 24.516 12.726 33.877 1.00 38.94 328 ARG A CA 1
ATOM 1500 C C . ARG A 1 189 ? 24.282 11.542 34.813 1.00 38.16 328 ARG A C 1
ATOM 1501 O O . ARG A 1 189 ? 24.286 10.401 34.361 1.00 38.19 328 ARG A O 1
ATOM 1509 N N . ALA A 1 190 ? 24.070 11.817 36.102 1.00 37.28 329 ALA A N 1
ATOM 1510 C CA . ALA A 1 190 ? 23.798 10.770 37.100 1.00 36.43 329 ALA A CA 1
ATOM 1511 C C . ALA A 1 190 ? 22.483 10.016 36.890 1.00 36.04 329 ALA A C 1
ATOM 1512 O O . ALA A 1 190 ? 22.339 8.894 37.386 1.00 36.27 329 ALA A O 1
ATOM 1514 N N . VAL A 1 191 ? 21.530 10.612 36.167 1.00 35.19 330 VAL A N 1
ATOM 1515 C CA . VAL A 1 191 ? 20.246 9.943 35.910 1.00 34.34 330 VAL A CA 1
ATOM 1516 C C . VAL A 1 191 ? 20.438 8.627 35.163 1.00 34.13 330 VAL A C 1
ATOM 1517 O O . VAL A 1 191 ? 19.684 7.669 35.378 1.00 34.27 330 VAL A O 1
ATOM 1521 N N . ASP A 1 192 ? 21.458 8.582 34.309 1.00 33.43 331 ASP A N 1
ATOM 1522 C CA . ASP A 1 192 ? 21.787 7.375 33.576 1.00 33.23 331 ASP A CA 1
ATOM 1523 C C . ASP A 1 192 ? 22.180 6.242 34.512 1.00 33.25 331 ASP A C 1
ATOM 1524 O O . ASP A 1 192 ? 21.838 5.088 34.262 1.00 33.41 331 ASP A O 1
ATOM 1529 N N . TRP A 1 193 ? 22.897 6.569 35.587 1.00 32.93 332 TRP A N 1
ATOM 1530 C CA . TRP A 1 193 ? 23.390 5.538 36.495 1.00 32.58 332 TRP A CA 1
ATOM 1531 C C . TRP A 1 193 ? 22.268 4.998 37.359 1.00 32.16 332 TRP A C 1
ATOM 1532 O O . TRP A 1 193 ? 22.277 3.829 37.730 1.00 32.17 332 TRP A O 1
ATOM 1543 N N . TRP A 1 194 ? 21.292 5.851 37.657 1.00 31.79 333 TRP A N 1
ATOM 1544 C CA . TRP A 1 194 ? 20.053 5.400 38.272 1.00 31.25 333 TRP A CA 1
ATOM 1545 C C . TRP A 1 194 ? 19.399 4.359 37.360 1.00 31.27 333 TRP A C 1
ATOM 1546 O O . TRP A 1 194 ? 18.996 3.280 37.811 1.00 30.72 333 TRP A O 1
ATOM 1557 N N . GLY A 1 195 ? 19.300 4.722 36.077 1.00 31.29 334 GLY A N 1
ATOM 1558 C CA . GLY A 1 195 ? 18.740 3.879 35.027 1.00 31.05 334 GLY A CA 1
ATOM 1559 C C . GLY A 1 195 ? 19.447 2.551 34.871 1.00 31.03 334 GLY A C 1
ATOM 1560 O O . GLY A 1 195 ? 18.793 1.526 34.683 1.00 31.46 334 GLY A O 1
ATOM 1561 N N . LEU A 1 196 ? 20.775 2.558 34.953 1.00 30.80 335 LEU A N 1
ATOM 1562 C CA . LEU A 1 196 ? 21.544 1.320 34.912 1.00 30.84 335 LEU A CA 1
ATOM 1563 C C . LEU A 1 196 ? 21.190 0.491 36.129 1.00 30.97 335 LEU A C 1
ATOM 1564 O O . LEU A 1 196 ? 20.987 -0.718 36.030 1.00 31.40 335 LEU A O 1
ATOM 1569 N N . GLY A 1 197 ? 21.104 1.155 37.274 1.00 30.96 336 GLY A N 1
ATOM 1570 C CA . GLY A 1 197 ? 20.632 0.529 38.494 1.00 31.11 336 GLY A CA 1
ATOM 1571 C C . GLY A 1 197 ? 19.340 -0.231 38.296 1.00 31.33 336 GLY A C 1
ATOM 1572 O O . GLY A 1 197 ? 19.266 -1.404 38.650 1.00 31.63 336 GLY A O 1
ATOM 1573 N N . VAL A 1 198 ? 18.335 0.424 37.709 1.00 31.39 337 VAL A N 1
ATOM 1574 C CA . VAL A 1 198 ? 17.025 -0.199 37.500 1.00 31.44 337 VAL A CA 1
ATOM 1575 C C . VAL A 1 198 ? 17.073 -1.388 36.544 1.00 31.62 337 VAL A C 1
ATOM 1576 O O . VAL A 1 198 ? 16.513 -2.438 36.861 1.00 31.91 337 VAL A O 1
ATOM 1580 N N . VAL A 1 199 ? 17.733 -1.249 35.393 1.00 31.68 338 VAL A N 1
ATOM 1581 C CA . VAL A 1 199 ? 17.754 -2.369 34.438 1.00 31.84 338 VAL A CA 1
ATOM 1582 C C . VAL A 1 199 ? 18.516 -3.561 35.005 1.00 32.04 338 VAL A C 1
ATOM 1583 O O . VAL A 1 199 ? 18.122 -4.706 34.793 1.00 31.91 338 VAL A O 1
ATOM 1587 N N . MET A 1 200 ? 19.589 -3.288 35.745 1.00 32.59 339 MET A N 1
ATOM 1588 C CA . MET A 1 200 ? 20.373 -4.362 36.364 1.00 33.11 339 MET A CA 1
ATOM 1589 C C . MET A 1 200 ? 19.656 -4.995 37.553 1.00 33.12 339 MET A C 1
ATOM 1590 O O . MET A 1 200 ? 19.924 -6.147 37.894 1.00 33.16 339 MET A O 1
ATOM 1595 N N . TYR A 1 201 ? 18.744 -4.242 38.173 1.00 33.20 340 TYR A N 1
ATOM 1596 C CA . TYR A 1 201 ? 17.883 -4.787 39.215 1.00 33.30 340 TYR A CA 1
ATOM 1597 C C . TYR A 1 201 ? 16.920 -5.762 38.560 1.00 33.42 340 TYR A C 1
ATOM 1598 O O . TYR A 1 201 ? 16.699 -6.867 39.055 1.00 33.43 340 TYR A O 1
ATOM 1607 N N . GLU A 1 202 ? 16.367 -5.342 37.429 1.00 33.67 341 GLU A N 1
ATOM 1608 C CA . GLU A 1 202 ? 15.430 -6.157 36.676 1.00 33.82 341 GLU A CA 1
ATOM 1609 C C . GLU A 1 202 ? 16.064 -7.453 36.219 1.00 33.99 341 GLU A C 1
ATOM 1610 O O . GLU A 1 202 ? 15.443 -8.511 36.313 1.00 34.29 341 GLU A O 1
ATOM 1616 N N . MET A 1 203 ? 17.300 -7.361 35.729 1.00 34.02 342 MET A N 1
ATOM 1617 C CA . MET A 1 203 ? 18.029 -8.521 35.233 1.00 33.98 342 MET A CA 1
ATOM 1618 C C . MET A 1 203 ? 18.303 -9.542 36.323 1.00 34.01 342 MET A C 1
ATOM 1619 O O . MET A 1 203 ? 18.210 -10.743 36.083 1.00 34.18 342 MET A O 1
ATOM 1624 N N . MET A 1 204 ? 18.620 -9.074 37.523 1.00 34.16 343 MET A N 1
ATOM 1625 C CA . MET A 1 204 ? 19.035 -9.990 38.585 1.00 34.40 343 MET A CA 1
ATOM 1626 C C . MET A 1 204 ? 17.930 -10.395 39.539 1.00 34.64 343 MET A C 1
ATOM 1627 O O . MET A 1 204 ? 18.070 -11.371 40.270 1.00 34.72 343 MET A O 1
ATOM 1632 N N . CYS A 1 205 ? 16.827 -9.657 39.520 1.00 34.99 344 CYS A N 1
ATOM 1633 C CA . CYS A 1 205 ? 15.725 -9.915 40.442 1.00 35.11 344 CYS A CA 1
ATOM 1634 C C . CYS A 1 205 ? 14.438 -10.304 39.724 1.00 35.30 344 CYS A C 1
ATOM 1635 O O . CYS A 1 205 ? 13.547 -10.905 40.325 1.00 35.54 344 CYS A O 1
ATOM 1638 N N . GLY A 1 206 ? 14.340 -9.963 38.442 1.00 35.39 345 GLY A N 1
ATOM 1639 C CA . GLY A 1 206 ? 13.166 -10.320 37.649 1.00 35.58 345 GLY A CA 1
ATOM 1640 C C . GLY A 1 206 ? 11.985 -9.383 37.803 1.00 35.65 345 GLY A C 1
ATOM 1641 O O . GLY A 1 206 ? 10.866 -9.719 37.409 1.00 35.71 345 GLY A O 1
ATOM 1642 N N . ARG A 1 207 ? 12.237 -8.206 38.376 1.00 35.82 346 ARG A N 1
ATOM 1643 C CA . ARG A 1 207 ? 11.231 -7.147 38.498 1.00 35.75 346 ARG A CA 1
ATOM 1644 C C . ARG A 1 207 ? 11.859 -5.768 38.634 1.00 35.54 346 ARG A C 1
ATOM 1645 O O . ARG A 1 207 ? 13.042 -5.634 38.918 1.00 35.01 346 ARG A O 1
ATOM 1653 N N . LEU A 1 208 ? 11.047 -4.743 38.406 1.00 35.92 347 LEU A N 1
ATOM 1654 C CA . LEU A 1 208 ? 11.428 -3.371 38.700 1.00 36.10 347 LEU A CA 1
ATOM 1655 C C . LEU A 1 208 ? 11.555 -3.217 40.213 1.00 36.45 347 LEU A C 1
ATOM 1656 O O . LEU A 1 208 ? 10.802 -3.850 40.960 1.00 36.59 347 LEU A O 1
ATOM 1661 N N . PRO A 1 209 ? 12.508 -2.384 40.675 1.00 36.66 348 PRO A N 1
ATOM 1662 C CA . PRO A 1 209 ? 12.704 -2.178 42.110 1.00 36.87 348 PRO A CA 1
ATOM 1663 C C . PRO A 1 209 ? 11.503 -1.500 42.770 1.00 37.21 348 PRO A C 1
ATOM 1664 O O . PRO A 1 209 ? 11.240 -1.719 43.950 1.00 37.31 348 PRO A O 1
ATOM 1668 N N . PHE A 1 210 ? 10.783 -0.686 42.007 1.00 37.76 349 PHE A N 1
ATOM 1669 C CA . PHE A 1 210 ? 9.539 -0.095 42.470 1.00 38.40 349 PHE A CA 1
ATOM 1670 C C . PHE A 1 210 ? 8.485 -0.261 41.389 1.00 39.03 349 PHE A C 1
ATOM 1671 O O . PHE A 1 210 ? 8.752 -0.005 40.214 1.00 39.17 349 PHE A O 1
ATOM 1679 N N . TYR A 1 211 ? 7.303 -0.730 41.783 1.00 39.81 350 TYR A N 1
ATOM 1680 C CA . TYR A 1 211 ? 6.195 -0.875 40.848 1.00 40.58 350 TYR A CA 1
ATOM 1681 C C . TYR A 1 211 ? 4.807 -0.710 41.445 1.00 41.07 350 TYR A C 1
ATOM 1682 O O . TYR A 1 211 ? 4.468 -1.315 42.468 1.00 41.45 350 TYR A O 1
ATOM 1691 N N . ASN A 1 212 ? 4.028 0.129 40.768 1.00 41.39 351 ASN A N 1
ATOM 1692 C CA . ASN A 1 212 ? 2.582 0.175 40.854 1.00 41.55 351 ASN A CA 1
ATOM 1693 C C . ASN A 1 212 ? 2.125 0.585 39.457 1.00 41.52 351 ASN A C 1
ATOM 1694 O O . ASN A 1 212 ? 2.857 1.283 38.758 1.00 41.45 351 ASN A O 1
ATOM 1699 N N . GLN A 1 213 ? 0.939 0.161 39.029 1.00 41.66 352 GLN A N 1
ATOM 1700 C CA . GLN A 1 213 ? 0.491 0.514 37.677 1.00 41.77 352 GLN A CA 1
ATOM 1701 C C . GLN A 1 213 ? -0.071 1.942 37.550 1.00 42.16 352 GLN A C 1
ATOM 1702 O O . GLN A 1 213 ? -0.382 2.408 36.447 1.00 42.26 352 GLN A O 1
ATOM 1708 N N . ASP A 1 214 ? -0.169 2.638 38.677 1.00 42.57 353 ASP A N 1
ATOM 1709 C CA . ASP A 1 214 ? -0.566 4.037 38.677 1.00 43.04 353 ASP A CA 1
ATOM 1710 C C . ASP A 1 214 ? 0.669 4.928 38.787 1.00 43.45 353 ASP A C 1
ATOM 1711 O O . ASP A 1 214 ? 1.354 4.931 39.816 1.00 43.37 353 ASP A O 1
ATOM 1716 N N . HIS A 1 215 ? 0.944 5.687 37.727 1.00 43.81 354 HIS A N 1
ATOM 1717 C CA . HIS A 1 215 ? 2.131 6.542 37.676 1.00 44.03 354 HIS A CA 1
ATOM 1718 C C . HIS A 1 215 ? 2.396 7.358 38.956 1.00 44.53 354 HIS A C 1
ATOM 1719 O O . HIS A 1 215 ? 3.538 7.427 39.416 1.00 44.65 354 HIS A O 1
ATOM 1726 N N . GLU A 1 216 ? 1.359 7.949 39.544 1.00 45.03 355 GLU A N 1
ATOM 1727 C CA . GLU A 1 216 ? 1.544 8.780 40.750 1.00 45.78 355 GLU A CA 1
ATOM 1728 C C . GLU A 1 216 ? 2.029 7.949 41.945 1.00 45.55 355 GLU A C 1
ATOM 1729 O O . GLU A 1 216 ? 3.018 8.290 42.587 1.00 45.52 355 GLU A O 1
ATOM 1735 N N . LYS A 1 217 ? 1.337 6.850 42.223 1.00 45.55 356 LYS A N 1
ATOM 1736 C CA . LYS A 1 217 ? 1.757 5.920 43.267 1.00 45.65 356 LYS A CA 1
ATOM 1737 C C . LYS A 1 217 ? 3.128 5.297 42.960 1.00 45.32 356 LYS A C 1
ATOM 1738 O O . LYS A 1 217 ? 3.956 5.145 43.862 1.00 45.52 356 LYS A O 1
ATOM 1744 N N . LEU A 1 218 ? 3.364 4.944 41.695 1.00 44.70 357 LEU A N 1
ATOM 1745 C CA . LEU A 1 218 ? 4.690 4.525 41.240 1.00 44.02 357 LEU A CA 1
ATOM 1746 C C . LEU A 1 218 ? 5.760 5.519 41.698 1.00 43.88 357 LEU A C 1
ATOM 1747 O O . LEU A 1 218 ? 6.744 5.126 42.333 1.00 43.62 357 LEU A O 1
ATOM 1752 N N . PHE A 1 219 ? 5.540 6.803 41.392 1.00 43.62 358 PHE A N 1
ATOM 1753 C CA . PHE A 1 219 ? 6.490 7.871 41.718 1.00 43.12 358 PHE A CA 1
ATOM 1754 C C . PHE A 1 219 ? 6.615 8.053 43.226 1.00 43.24 358 PHE A C 1
ATOM 1755 O O . PHE A 1 219 ? 7.637 8.522 43.717 1.00 43.24 358 PHE A O 1
ATOM 1763 N N . GLU A 1 220 ? 5.572 7.678 43.958 1.00 43.58 359 GLU A N 1
ATOM 1764 C CA . GLU A 1 220 ? 5.580 7.761 45.422 1.00 43.99 359 GLU A CA 1
ATOM 1765 C C . GLU A 1 220 ? 6.623 6.801 45.994 1.00 43.56 359 GLU A C 1
ATOM 1766 O O . GLU A 1 220 ? 7.389 7.165 46.878 1.00 43.53 359 GLU A O 1
ATOM 1772 N N . LEU A 1 221 ? 6.650 5.580 45.465 1.00 43.14 360 LEU A N 1
ATOM 1773 C CA . LEU A 1 221 ? 7.600 4.565 45.895 1.00 42.59 360 LEU A CA 1
ATOM 1774 C C . LEU A 1 221 ? 9.028 4.951 45.500 1.00 42.67 360 LEU A C 1
ATOM 1775 O O . LEU A 1 221 ? 9.938 4.873 46.326 1.00 42.63 360 LEU A O 1
ATOM 1780 N N . ILE A 1 222 ? 9.209 5.397 44.256 1.00 42.58 361 ILE A N 1
ATOM 1781 C CA . ILE A 1 222 ? 10.522 5.819 43.764 1.00 42.80 361 ILE A CA 1
ATOM 1782 C C . ILE A 1 222 ? 11.145 6.923 44.627 1.00 43.17 361 ILE A C 1
ATOM 1783 O O . ILE A 1 222 ? 12.370 6.969 44.802 1.00 43.24 361 ILE A O 1
ATOM 1788 N N . LEU A 1 223 ? 10.307 7.798 45.174 1.00 43.51 362 LEU A N 1
ATOM 1789 C CA . LEU A 1 223 ? 10.797 8.887 46.020 1.00 43.87 362 LEU A CA 1
ATOM 1790 C C . LEU A 1 223 ? 10.990 8.502 47.481 1.00 44.19 362 LEU A C 1
ATOM 1791 O O . LEU A 1 223 ? 11.920 8.991 48.126 1.00 44.20 362 LEU A O 1
ATOM 1796 N N . MET A 1 224 ? 10.122 7.624 47.989 1.00 44.64 363 MET A N 1
ATOM 1797 C CA . MET A 1 224 ? 10.027 7.357 49.435 1.00 45.05 363 MET A CA 1
ATOM 1798 C C . MET A 1 224 ? 10.596 6.024 49.895 1.00 44.95 363 MET A C 1
ATOM 1799 O O . MET A 1 224 ? 11.262 5.957 50.924 1.00 44.92 363 MET A O 1
ATOM 1804 N N . GLU A 1 225 ? 10.332 4.972 49.128 1.00 45.22 364 GLU A N 1
ATOM 1805 C CA . GLU A 1 225 ? 10.555 3.602 49.578 1.00 45.48 364 GLU A CA 1
ATOM 1806 C C . GLU A 1 225 ? 12.014 3.163 49.538 1.00 45.26 364 GLU A C 1
ATOM 1807 O O . GLU A 1 225 ? 12.701 3.314 48.530 1.00 45.14 364 GLU A O 1
ATOM 1813 N N . GLU A 1 226 ? 12.473 2.626 50.662 1.00 45.24 365 GLU A N 1
ATOM 1814 C CA . GLU A 1 226 ? 13.817 2.078 50.787 1.00 45.13 365 GLU A CA 1
ATOM 1815 C C . GLU A 1 226 ? 13.936 0.808 49.958 1.00 44.44 365 GLU A C 1
ATOM 1816 O O . GLU A 1 226 ? 13.044 -0.041 49.975 1.00 44.35 365 GLU A O 1
ATOM 1822 N N . ILE A 1 227 ? 15.042 0.686 49.235 1.00 43.94 366 ILE A N 1
ATOM 1823 C CA . ILE A 1 227 ? 15.256 -0.438 48.314 1.00 43.49 366 ILE A CA 1
ATOM 1824 C C . ILE A 1 227 ? 15.310 -1.796 49.039 1.00 43.15 366 ILE A C 1
ATOM 1825 O O . ILE A 1 227 ? 15.813 -1.905 50.161 1.00 43.55 366 ILE A O 1
ATOM 1830 N N . ARG A 1 228 ? 14.769 -2.822 48.396 1.00 42.41 367 ARG A N 1
ATOM 1831 C CA . ARG A 1 228 ? 14.767 -4.165 48.948 1.00 41.43 367 ARG A CA 1
ATOM 1832 C C . ARG A 1 228 ? 15.197 -5.154 47.887 1.00 40.91 367 ARG A C 1
ATOM 1833 O O . ARG A 1 228 ? 14.878 -4.989 46.704 1.00 40.48 367 ARG A O 1
ATOM 1841 N N . PHE A 1 229 ? 15.932 -6.174 48.322 1.00 40.31 368 PHE A N 1
ATOM 1842 C CA . PHE A 1 229 ? 16.547 -7.138 47.419 1.00 39.89 368 PHE A CA 1
ATOM 1843 C C . PHE A 1 229 ? 16.068 -8.538 47.751 1.00 39.65 368 PHE A C 1
ATOM 1844 O O . PHE A 1 229 ? 15.734 -8.809 48.901 1.00 39.73 368 PHE A O 1
ATOM 1852 N N . PRO A 1 230 ? 16.023 -9.432 46.742 1.00 39.52 369 PRO A N 1
ATOM 1853 C CA . PRO A 1 230 ? 15.820 -10.866 46.981 1.00 39.41 369 PRO A CA 1
ATOM 1854 C C . PRO A 1 230 ? 16.905 -11.435 47.885 1.00 39.46 369 PRO A C 1
ATOM 1855 O O . PRO A 1 230 ? 18.041 -10.955 47.868 1.00 39.37 369 PRO A O 1
ATOM 1859 N N . ARG A 1 231 ? 16.557 -12.452 48.666 1.00 39.56 370 ARG A N 1
ATOM 1860 C CA . ARG A 1 231 ? 17.492 -13.022 49.634 1.00 39.60 370 ARG A CA 1
ATOM 1861 C C . ARG A 1 231 ? 18.553 -13.915 49.007 1.00 38.98 370 ARG A C 1
ATOM 1862 O O . ARG A 1 231 ? 19.555 -14.217 49.650 1.00 38.73 370 ARG A O 1
ATOM 1870 N N . THR A 1 232 ? 18.318 -14.327 47.758 1.00 38.59 371 THR A N 1
ATOM 1871 C CA . THR A 1 232 ? 19.310 -15.034 46.937 1.00 38.26 371 THR A CA 1
ATOM 1872 C C . THR A 1 232 ? 20.496 -14.149 46.583 1.00 37.93 371 THR A C 1
ATOM 1873 O O . THR A 1 232 ? 21.618 -14.631 46.462 1.00 38.09 371 THR A O 1
ATOM 1877 N N . LEU A 1 233 ? 20.233 -12.859 46.394 1.00 37.47 372 LEU A N 1
ATOM 1878 C CA . LEU A 1 233 ? 21.196 -11.956 45.779 1.00 36.99 372 LEU A CA 1
ATOM 1879 C C . LEU A 1 233 ? 22.497 -11.865 46.568 1.00 36.60 372 LEU A C 1
ATOM 1880 O O . LEU A 1 233 ? 22.484 -11.795 47.805 1.00 36.34 372 LEU A O 1
ATOM 1885 N N . GLY A 1 234 ? 23.610 -11.878 45.833 1.00 36.09 373 GLY A N 1
ATOM 1886 C CA . GLY A 1 234 ? 24.950 -11.856 46.424 1.00 35.59 373 GLY A CA 1
ATOM 1887 C C . GLY A 1 234 ? 25.374 -10.473 46.885 1.00 35.14 373 GLY A C 1
ATOM 1888 O O . GLY A 1 234 ? 24.834 -9.474 46.410 1.00 35.32 373 GLY A O 1
ATOM 1889 N N . PRO A 1 235 ? 26.359 -10.406 47.800 1.00 34.79 374 PRO A N 1
ATOM 1890 C CA . PRO A 1 235 ? 26.830 -9.147 48.401 1.00 34.47 374 PRO A CA 1
ATOM 1891 C C . PRO A 1 235 ? 27.296 -8.094 47.379 1.00 34.25 374 PRO A C 1
ATOM 1892 O O . PRO A 1 235 ? 26.952 -6.918 47.504 1.00 34.32 374 PRO A O 1
ATOM 1896 N N . GLU A 1 236 ? 28.068 -8.521 46.383 1.00 33.84 375 GLU A N 1
ATOM 1897 C CA . GLU A 1 236 ? 28.625 -7.614 45.385 1.00 33.48 375 GLU A CA 1
ATOM 1898 C C . GLU A 1 236 ? 27.548 -6.968 44.526 1.00 33.15 375 GLU A C 1
ATOM 1899 O O . GLU A 1 236 ? 27.625 -5.775 44.217 1.00 33.03 375 GLU A O 1
ATOM 1905 N N . ALA A 1 237 ? 26.554 -7.768 44.135 1.00 32.76 376 ALA A N 1
ATOM 1906 C CA . ALA A 1 237 ? 25.417 -7.293 43.351 1.00 32.20 376 ALA A CA 1
ATOM 1907 C C . ALA A 1 237 ? 24.587 -6.317 44.169 1.00 31.98 376 ALA A C 1
ATOM 1908 O O . ALA A 1 237 ? 24.201 -5.251 43.681 1.00 32.05 376 ALA A O 1
ATOM 1910 N N . LYS A 1 238 ? 24.345 -6.681 45.424 1.00 31.63 377 LYS A N 1
ATOM 1911 C CA . LYS A 1 238 ? 23.494 -5.907 46.313 1.00 31.47 377 LYS A CA 1
ATOM 1912 C C . LYS A 1 238 ? 24.085 -4.532 46.570 1.00 31.09 377 LYS A C 1
ATOM 1913 O O . LYS A 1 238 ? 23.364 -3.540 46.598 1.00 31.11 377 LYS A O 1
ATOM 1919 N N . SER A 1 239 ? 25.401 -4.491 46.752 1.00 30.74 378 SER A N 1
ATOM 1920 C CA . SER A 1 239 ? 26.136 -3.254 46.961 1.00 30.56 378 SER A CA 1
ATOM 1921 C C . SER A 1 239 ? 26.089 -2.354 45.737 1.00 30.76 378 SER A C 1
ATOM 1922 O O . SER A 1 239 ? 25.853 -1.148 45.866 1.00 31.00 378 SER A O 1
ATOM 1925 N N . LEU A 1 240 ? 26.328 -2.931 44.559 1.00 30.65 379 LEU A N 1
ATOM 1926 C CA . LEU A 1 240 ? 26.271 -2.176 43.316 1.00 30.68 379 LEU A CA 1
ATOM 1927 C C . LEU A 1 240 ? 24.886 -1.588 43.105 1.00 30.96 379 LEU A C 1
ATOM 1928 O O . LEU A 1 240 ? 24.752 -0.392 42.824 1.00 31.07 379 LEU A O 1
ATOM 1933 N N . LEU A 1 241 ? 23.865 -2.435 43.234 1.00 31.02 380 LEU A N 1
ATOM 1934 C CA . LEU A 1 241 ? 22.485 -2.002 43.059 1.00 31.25 380 LEU A CA 1
ATOM 1935 C C . LEU A 1 241 ? 22.085 -0.938 44.094 1.00 31.64 380 LEU A C 1
ATOM 1936 O O . LEU A 1 241 ? 21.401 0.023 43.746 1.00 31.74 380 LEU A O 1
ATOM 1941 N N . SER A 1 242 ? 22.519 -1.100 45.347 1.00 31.85 381 SER A N 1
ATOM 1942 C CA . SER A 1 242 ? 22.321 -0.070 46.377 1.00 32.30 381 SER A CA 1
ATOM 1943 C C . SER A 1 242 ? 22.973 1.253 45.973 1.00 32.44 381 SER A C 1
ATOM 1944 O O . SER A 1 242 ? 22.380 2.321 46.120 1.00 32.72 381 SER A O 1
ATOM 1947 N N . GLY A 1 243 ? 24.197 1.167 45.464 1.00 32.49 382 GLY A N 1
ATOM 1948 C CA . GLY A 1 243 ? 24.962 2.340 45.067 1.00 32.53 382 GLY A CA 1
ATOM 1949 C C . GLY A 1 243 ? 24.389 3.059 43.866 1.00 32.57 382 GLY A C 1
ATOM 1950 O O . GLY A 1 243 ? 24.373 4.292 43.829 1.00 32.86 382 GLY A O 1
ATOM 1951 N N . LEU A 1 244 ? 23.918 2.297 42.881 1.00 32.42 383 LEU A N 1
ATOM 1952 C CA . LEU A 1 244 ? 23.328 2.891 41.687 1.00 32.32 383 LEU A CA 1
ATOM 1953 C C . LEU A 1 244 ? 21.968 3.492 41.987 1.00 32.66 383 LEU A C 1
ATOM 1954 O O . LEU A 1 244 ? 21.574 4.478 41.371 1.00 32.69 383 LEU A O 1
ATOM 1959 N N . LEU A 1 245 ? 21.264 2.903 42.950 1.00 33.16 384 LEU A N 1
ATOM 1960 C CA . LEU A 1 245 ? 19.893 3.302 43.253 1.00 33.58 384 LEU A CA 1
ATOM 1961 C C . LEU A 1 245 ? 19.767 4.169 44.500 1.00 34.28 384 LEU A C 1
ATOM 1962 O O . LEU A 1 245 ? 18.718 4.191 45.141 1.00 34.62 384 LEU A O 1
ATOM 1967 N N . LYS A 1 246 ? 20.834 4.889 44.838 1.00 35.01 385 LYS A N 1
ATOM 1968 C CA . LYS A 1 246 ? 20.754 5.929 45.861 1.00 35.67 385 LYS A CA 1
ATOM 1969 C C . LYS A 1 246 ? 19.840 7.024 45.339 1.00 36.02 385 LYS A C 1
ATOM 1970 O O . LYS A 1 246 ? 19.977 7.462 44.188 1.00 36.21 385 LYS A O 1
ATOM 1976 N N . LYS A 1 247 ? 18.902 7.456 46.177 1.00 36.35 386 LYS A N 1
ATOM 1977 C CA . LYS A 1 247 ? 17.905 8.445 45.772 1.00 36.46 386 LYS A CA 1
ATOM 1978 C C . LYS A 1 247 ? 18.501 9.831 45.541 1.00 36.78 386 LYS A C 1
ATOM 1979 O O . LYS A 1 247 ? 18.084 10.526 44.625 1.00 36.83 386 LYS A O 1
ATOM 1985 N N . ASP A 1 248 ? 19.479 10.214 46.360 1.00 37.50 387 ASP A N 1
ATOM 1986 C CA . ASP A 1 248 ? 20.211 11.480 46.192 1.00 38.28 387 ASP A CA 1
ATOM 1987 C C . ASP A 1 248 ? 21.417 11.304 45.261 1.00 38.74 387 ASP A C 1
ATOM 1988 O O . ASP A 1 248 ? 22.401 10.670 45.642 1.00 38.68 387 ASP A O 1
ATOM 1993 N N . PRO A 1 249 ? 21.353 11.886 44.045 1.00 39.34 388 PRO A N 1
ATOM 1994 C CA . PRO A 1 249 ? 22.378 11.692 43.006 1.00 40.00 388 PRO A CA 1
ATOM 1995 C C . PRO A 1 249 ? 23.813 12.048 43.425 1.00 40.68 388 PRO A C 1
ATOM 1996 O O . PRO A 1 249 ? 24.774 11.570 42.813 1.00 40.97 388 PRO A O 1
ATOM 2000 N N . LYS A 1 250 ? 23.957 12.869 44.459 1.00 41.10 389 LYS A N 1
ATOM 2001 C CA . LYS A 1 250 ? 25.280 13.222 44.960 1.00 41.59 389 LYS A CA 1
ATOM 2002 C C . LYS A 1 250 ? 25.876 12.099 45.826 1.00 41.37 389 LYS A C 1
ATOM 2003 O O . LYS A 1 250 ? 27.073 12.112 46.133 1.00 41.51 389 LYS A O 1
ATOM 2009 N N . GLN A 1 251 ? 25.037 11.133 46.206 1.00 40.92 390 GLN A N 1
ATOM 2010 C CA . GLN A 1 251 ? 25.483 9.941 46.940 1.00 40.39 390 GLN A CA 1
ATOM 2011 C C . GLN A 1 251 ? 25.544 8.713 46.034 1.00 39.78 390 GLN A C 1
ATOM 2012 O O . GLN A 1 251 ? 25.978 7.645 46.452 1.00 39.76 390 GLN A O 1
ATOM 2018 N N . ARG A 1 252 ? 25.111 8.879 44.790 1.00 39.29 391 ARG A N 1
ATOM 2019 C CA . ARG A 1 252 ? 24.987 7.773 43.854 1.00 38.75 391 ARG A CA 1
ATOM 2020 C C . ARG A 1 252 ? 26.328 7.351 43.275 1.00 38.78 391 ARG A C 1
ATOM 2021 O O . ARG A 1 252 ? 27.176 8.186 42.977 1.00 38.83 391 ARG A O 1
ATOM 2029 N N . LEU A 1 253 ? 26.505 6.045 43.117 1.00 38.90 392 LEU A N 1
ATOM 2030 C CA . LEU A 1 253 ? 27.629 5.502 42.376 1.00 39.02 392 LEU A CA 1
ATOM 2031 C C . LEU A 1 253 ? 27.541 6.011 40.927 1.00 39.18 392 LEU A C 1
ATOM 2032 O O . LEU A 1 253 ? 26.546 5.782 40.237 1.00 39.33 392 LEU A O 1
ATOM 2037 N N . GLY A 1 254 ? 28.566 6.740 40.491 1.00 39.11 393 GLY A N 1
ATOM 2038 C CA . GLY A 1 254 ? 28.566 7.373 39.179 1.00 39.11 393 GLY A CA 1
ATOM 2039 C C . GLY A 1 254 ? 28.272 8.861 39.242 1.00 39.45 393 GLY A C 1
ATOM 2040 O O . GLY A 1 254 ? 28.505 9.585 38.273 1.00 39.41 393 GLY A O 1
ATOM 2041 N N . GLY A 1 255 ? 27.768 9.318 40.388 1.00 39.61 394 GLY A N 1
ATOM 2042 C CA . GLY A 1 255 ? 27.307 10.694 40.556 1.00 39.87 394 GLY A CA 1
ATOM 2043 C C . GLY A 1 255 ? 28.384 11.751 40.719 1.00 40.26 394 GLY A C 1
ATOM 2044 O O . GLY A 1 255 ? 28.112 12.941 40.559 1.00 40.35 394 GLY A O 1
ATOM 2045 N N . GLY A 1 256 ? 29.605 11.333 41.041 1.00 40.61 395 GLY A N 1
ATOM 2046 C CA . GLY A 1 256 ? 30.716 12.272 41.213 1.00 40.91 395 GLY A CA 1
ATOM 2047 C C . GLY A 1 256 ? 31.348 12.713 39.901 1.00 41.29 395 GLY A C 1
ATOM 2048 O O . GLY A 1 256 ? 30.830 12.412 38.816 1.00 41.12 395 GLY A O 1
ATOM 2049 N N . SER A 1 257 ? 32.466 13.432 40.010 1.00 41.58 396 SER A N 1
ATOM 2050 C CA . SER A 1 257 ? 33.270 13.856 38.856 1.00 41.96 396 SER A CA 1
ATOM 2051 C C . SER A 1 257 ? 33.873 12.673 38.099 1.00 42.36 396 SER A C 1
ATOM 2052 O O . SER A 1 257 ? 34.079 12.736 36.882 1.00 42.54 396 SER A O 1
ATOM 2055 N N . GLU A 1 258 ? 34.167 11.603 38.831 1.00 42.56 397 GLU A N 1
ATOM 2056 C CA . GLU A 1 258 ? 34.791 10.414 38.260 1.00 43.06 397 GLU A CA 1
ATOM 2057 C C . GLU A 1 258 ? 33.809 9.603 37.406 1.00 42.74 397 GLU A C 1
ATOM 2058 O O . GLU A 1 258 ? 34.207 8.672 36.708 1.00 42.83 397 GLU A O 1
ATOM 2064 N N . ASP A 1 259 ? 32.533 9.987 37.458 1.00 42.52 398 ASP A N 1
ATOM 2065 C CA . ASP A 1 259 ? 31.474 9.449 36.589 1.00 42.14 398 ASP A CA 1
ATOM 2066 C C . ASP A 1 259 ? 31.482 7.916 36.487 1.00 41.81 398 ASP A C 1
ATOM 2067 O O . ASP A 1 259 ? 31.346 7.228 37.498 1.00 41.49 398 ASP A O 1
ATOM 2072 N N . ALA A 1 260 ? 31.662 7.404 35.269 1.00 41.72 399 ALA A N 1
ATOM 2073 C CA . ALA A 1 260 ? 31.603 5.967 34.976 1.00 41.48 399 ALA A CA 1
ATOM 2074 C C . ALA A 1 260 ? 32.685 5.176 35.682 1.00 41.36 399 ALA A C 1
ATOM 2075 O O . ALA A 1 260 ? 32.493 3.998 35.984 1.00 41.29 399 ALA A O 1
ATOM 2077 N N . LYS A 1 261 ? 33.815 5.834 35.934 1.00 41.36 400 LYS A N 1
ATOM 2078 C CA . LYS A 1 261 ? 34.982 5.212 36.552 1.00 41.59 400 LYS A CA 1
ATOM 2079 C C . LYS A 1 261 ? 34.695 4.671 37.947 1.00 41.32 400 LYS A C 1
ATOM 2080 O O . LYS A 1 261 ? 35.240 3.642 38.345 1.00 41.34 400 LYS A O 1
ATOM 2086 N N . GLU A 1 262 ? 33.836 5.370 38.681 1.00 41.14 401 GLU A N 1
ATOM 2087 C CA . GLU A 1 262 ? 33.428 4.943 40.013 1.00 40.88 401 GLU A CA 1
ATOM 2088 C C . GLU A 1 262 ? 32.754 3.561 39.971 1.00 40.48 401 GLU A C 1
ATOM 2089 O O . GLU A 1 262 ? 33.024 2.701 40.817 1.00 40.51 401 GLU A O 1
ATOM 2095 N N . ILE A 1 263 ? 31.900 3.359 38.969 1.00 39.84 402 ILE A N 1
ATOM 2096 C CA . ILE A 1 263 ? 31.166 2.108 38.785 1.00 39.31 402 ILE A CA 1
ATOM 2097 C C . ILE A 1 263 ? 32.064 0.993 38.248 1.00 39.07 402 ILE A C 1
ATOM 2098 O O . ILE A 1 263 ? 31.874 -0.181 38.584 1.00 39.00 402 ILE A O 1
ATOM 2103 N N . MET A 1 264 ? 33.027 1.367 37.406 1.00 38.62 403 MET A N 1
ATOM 2104 C CA . MET A 1 264 ? 33.987 0.417 36.838 1.00 38.15 403 MET A CA 1
ATOM 2105 C C . MET A 1 264 ? 34.882 -0.194 37.917 1.00 38.20 403 MET A C 1
ATOM 2106 O O . MET A 1 264 ? 35.188 -1.390 37.883 1.00 38.07 403 MET A O 1
ATOM 2111 N N . GLN A 1 265 ? 35.265 0.647 38.878 1.00 38.21 404 GLN A N 1
ATOM 2112 C CA . GLN A 1 265 ? 36.105 0.283 40.019 1.00 38.38 404 GLN A CA 1
ATOM 2113 C C . GLN A 1 265 ? 35.384 -0.606 41.035 1.00 38.09 404 GLN A C 1
ATOM 2114 O O . GLN A 1 265 ? 36.007 -1.147 41.954 1.00 37.96 404 GLN A O 1
ATOM 2120 N N . HIS A 1 266 ? 34.071 -0.743 40.877 1.00 37.84 405 HIS A N 1
ATOM 2121 C CA . HIS A 1 266 ? 33.259 -1.431 41.859 1.00 37.60 405 HIS A CA 1
ATOM 2122 C C . HIS A 1 266 ? 33.536 -2.922 41.885 1.00 37.87 405 HIS A C 1
ATOM 2123 O O . HIS A 1 266 ? 33.662 -3.564 40.842 1.00 38.20 405 HIS A O 1
ATOM 2130 N N . ARG A 1 267 ? 33.608 -3.459 43.098 1.00 37.94 406 ARG A N 1
ATOM 2131 C CA . ARG A 1 267 ? 33.999 -4.839 43.343 1.00 37.99 406 ARG A CA 1
ATOM 2132 C C . ARG A 1 267 ? 33.135 -5.862 42.607 1.00 37.75 406 ARG A C 1
ATOM 2133 O O . ARG A 1 267 ? 33.603 -6.954 42.292 1.00 37.97 406 ARG A O 1
ATOM 2141 N N . PHE A 1 268 ? 31.883 -5.510 42.326 1.00 37.43 407 PHE A N 1
ATOM 2142 C CA . PHE A 1 268 ? 31.018 -6.365 41.513 1.00 37.02 407 PHE A CA 1
ATOM 2143 C C . PHE A 1 268 ? 31.631 -6.590 40.129 1.00 37.03 407 PHE A C 1
ATOM 2144 O O . PHE A 1 268 ? 31.463 -7.656 39.532 1.00 37.00 407 PHE A O 1
ATOM 2152 N N . PHE A 1 269 ? 32.335 -5.581 39.620 1.00 36.96 408 PHE A N 1
ATOM 2153 C CA . PHE A 1 269 ? 32.935 -5.681 38.299 1.00 36.80 408 PHE A CA 1
ATOM 2154 C C . PHE A 1 269 ? 34.374 -6.202 38.322 1.00 36.98 408 PHE A C 1
ATOM 2155 O O . PHE A 1 269 ? 35.038 -6.203 37.285 1.00 37.03 408 PHE A O 1
ATOM 2163 N N . ALA A 1 270 ? 34.836 -6.661 39.491 1.00 37.03 409 ALA A N 1
ATOM 2164 C CA . ALA A 1 270 ? 36.195 -7.208 39.655 1.00 37.41 409 ALA A CA 1
ATOM 2165 C C . ALA A 1 270 ? 36.556 -8.206 38.560 1.00 37.81 409 ALA A C 1
ATOM 2166 O O . ALA A 1 270 ? 35.726 -9.013 38.134 1.00 37.87 409 ALA A O 1
ATOM 2168 N N . GLY A 1 271 ? 37.794 -8.130 38.093 1.00 38.12 410 GLY A N 1
ATOM 2169 C CA . GLY A 1 271 ? 38.257 -9.033 37.057 1.00 38.77 410 GLY A CA 1
ATOM 2170 C C . GLY A 1 271 ? 37.764 -8.724 35.654 1.00 39.10 410 GLY A C 1
ATOM 2171 O O . GLY A 1 271 ? 38.169 -9.390 34.697 1.00 39.54 410 GLY A O 1
ATOM 2172 N N . ILE A 1 272 ? 36.888 -7.735 35.508 1.00 39.10 411 ILE A N 1
ATOM 2173 C CA . ILE A 1 272 ? 36.526 -7.274 34.168 1.00 39.29 411 ILE A CA 1
ATOM 2174 C C . ILE A 1 272 ? 37.613 -6.330 33.652 1.00 39.50 411 ILE A C 1
ATOM 2175 O O . ILE A 1 272 ? 37.968 -5.350 34.313 1.00 39.37 411 ILE A O 1
ATOM 2180 N N . VAL A 1 273 ? 38.145 -6.653 32.476 1.00 39.68 412 VAL A N 1
ATOM 2181 C CA . VAL A 1 273 ? 39.112 -5.801 31.799 1.00 39.70 412 VAL A CA 1
ATOM 2182 C C . VAL A 1 273 ? 38.325 -4.903 30.853 1.00 39.92 412 VAL A C 1
ATOM 2183 O O . VAL A 1 273 ? 37.757 -5.370 29.864 1.00 39.86 412 VAL A O 1
ATOM 2187 N N . TRP A 1 274 ? 38.282 -3.615 31.171 1.00 40.26 413 TRP A N 1
ATOM 2188 C CA . TRP A 1 274 ? 37.415 -2.678 30.453 1.00 40.78 413 TRP A CA 1
ATOM 2189 C C . TRP A 1 274 ? 37.813 -2.448 28.994 1.00 41.36 413 TRP A C 1
ATOM 2190 O O . TRP A 1 274 ? 36.944 -2.203 28.152 1.00 41.44 413 TRP A O 1
ATOM 2201 N N . GLN A 1 275 ? 39.107 -2.547 28.689 1.00 41.97 414 GLN A N 1
ATOM 2202 C CA . GLN A 1 275 ? 39.554 -2.488 27.301 1.00 42.59 414 GLN A CA 1
ATOM 2203 C C . GLN A 1 275 ? 39.049 -3.709 26.533 1.00 42.96 414 GLN A C 1
ATOM 2204 O O . GLN A 1 275 ? 38.596 -3.582 25.391 1.00 42.91 414 GLN A O 1
ATOM 2210 N N . HIS A 1 276 ? 39.101 -4.880 27.170 1.00 43.42 415 HIS A N 1
ATOM 2211 C CA . HIS A 1 276 ? 38.624 -6.121 26.543 1.00 43.85 415 HIS A CA 1
ATOM 2212 C C . HIS A 1 276 ? 37.117 -6.107 26.290 1.00 43.90 415 HIS A C 1
ATOM 2213 O O . HIS A 1 276 ? 36.648 -6.724 25.336 1.00 44.00 415 HIS A O 1
ATOM 2220 N N . VAL A 1 277 ? 36.374 -5.408 27.148 1.00 44.04 416 VAL A N 1
ATOM 2221 C CA . VAL A 1 277 ? 34.926 -5.226 26.984 1.00 44.03 416 VAL A CA 1
ATOM 2222 C C . VAL A 1 277 ? 34.635 -4.426 25.718 1.00 44.16 416 VAL A C 1
ATOM 2223 O O . VAL A 1 277 ? 33.786 -4.812 24.922 1.00 43.98 416 VAL A O 1
ATOM 2227 N N . TYR A 1 278 ? 35.355 -3.319 25.544 1.00 44.66 417 TYR A N 1
ATOM 2228 C CA . TYR A 1 278 ? 35.219 -2.453 24.370 1.00 45.12 417 TYR A CA 1
ATOM 2229 C C . TYR A 1 278 ? 35.592 -3.184 23.078 1.00 45.42 417 TYR A C 1
ATOM 2230 O O . TYR A 1 278 ? 35.010 -2.931 22.024 1.00 45.20 417 TYR A O 1
ATOM 2239 N N . GLU A 1 279 ? 36.567 -4.087 23.177 1.00 46.08 418 GLU A N 1
ATOM 2240 C CA . GLU A 1 279 ? 37.068 -4.843 22.028 1.00 46.57 418 GLU A CA 1
ATOM 2241 C C . GLU A 1 279 ? 36.248 -6.108 21.769 1.00 46.78 418 GLU A C 1
ATOM 2242 O O . GLU A 1 279 ? 36.498 -6.830 20.801 1.00 46.98 418 GLU A O 1
ATOM 2248 N N . LYS A 1 280 ? 35.274 -6.359 22.641 1.00 47.01 419 LYS A N 1
ATOM 2249 C CA . LYS A 1 280 ? 34.349 -7.492 22.527 1.00 47.36 419 LYS A CA 1
ATOM 2250 C C . LYS A 1 280 ? 35.012 -8.849 22.743 1.00 47.81 419 LYS A C 1
ATOM 2251 O O . LYS A 1 280 ? 34.478 -9.870 22.328 1.00 48.03 419 LYS A O 1
ATOM 2257 N N . LYS A 1 281 ? 36.161 -8.861 23.410 1.00 48.55 420 LYS A N 1
ATOM 2258 C CA . LYS A 1 281 ? 36.890 -10.107 23.653 1.00 49.43 420 LYS A CA 1
ATOM 2259 C C . LYS A 1 281 ? 36.147 -11.105 24.560 1.00 50.01 420 LYS A C 1
ATOM 2260 O O . LYS A 1 281 ? 36.390 -12.312 24.471 1.00 50.16 420 LYS A O 1
ATOM 2266 N N . LEU A 1 282 ? 35.244 -10.605 25.409 1.00 50.68 421 LEU A N 1
ATOM 2267 C CA . LEU A 1 282 ? 34.466 -11.447 26.345 1.00 51.41 421 LEU A CA 1
ATOM 2268 C C . LEU A 1 282 ? 33.402 -12.321 25.662 1.00 51.74 421 LEU A C 1
ATOM 2269 O O . LEU A 1 282 ? 32.716 -11.869 24.743 1.00 51.58 421 LEU A O 1
ATOM 2274 N N . SER A 1 283 ? 33.252 -13.556 26.134 1.00 52.32 422 SER A N 1
ATOM 2275 C CA . SER A 1 283 ? 32.264 -14.480 25.565 1.00 53.28 422 SER A CA 1
ATOM 2276 C C . SER A 1 283 ? 30.835 -14.194 26.031 1.00 53.62 422 SER A C 1
ATOM 2277 O O . SER A 1 283 ? 30.538 -14.292 27.231 1.00 53.69 422 SER A O 1
ATOM 2280 N N . PRO A 1 284 ? 29.941 -13.846 25.080 1.00 53.91 423 PRO A N 1
ATOM 2281 C CA . PRO A 1 284 ? 28.548 -13.581 25.415 1.00 54.10 423 PRO A CA 1
ATOM 2282 C C . PRO A 1 284 ? 27.899 -14.855 25.931 1.00 54.53 423 PRO A C 1
ATOM 2283 O O . PRO A 1 284 ? 27.909 -15.868 25.231 1.00 54.59 423 PRO A O 1
ATOM 2287 N N . PRO A 1 285 ? 27.349 -14.811 27.156 1.00 55.00 424 PRO A N 1
ATOM 2288 C CA . PRO A 1 285 ? 26.776 -15.986 27.821 1.00 55.33 424 PRO A CA 1
ATOM 2289 C C . PRO A 1 285 ? 25.508 -16.509 27.139 1.00 55.63 424 PRO A C 1
ATOM 2290 O O . PRO A 1 285 ? 25.031 -17.592 27.477 1.00 55.84 424 PRO A O 1
ATOM 2294 N N . PHE A 1 286 ? 24.975 -15.743 26.192 1.00 55.91 425 PHE A N 1
ATOM 2295 C CA . PHE A 1 286 ? 23.832 -16.173 25.403 1.00 56.28 425 PHE A CA 1
ATOM 2296 C C . PHE A 1 286 ? 24.065 -15.860 23.943 1.00 56.78 425 PHE A C 1
ATOM 2297 O O . PHE A 1 286 ? 24.361 -14.724 23.584 1.00 56.86 425 PHE A O 1
ATOM 2305 N N . LYS A 1 287 ? 23.929 -16.876 23.101 1.00 57.58 426 LYS A N 1
ATOM 2306 C CA . LYS A 1 287 ? 24.039 -16.685 21.667 1.00 58.44 426 LYS A CA 1
ATOM 2307 C C . LYS A 1 287 ? 22.653 -16.749 21.046 1.00 59.01 426 LYS A C 1
ATOM 2308 O O . LYS A 1 287 ? 21.941 -17.743 21.222 1.00 59.20 426 LYS A O 1
ATOM 2314 N N . PRO A 1 288 ? 22.247 -15.675 20.342 1.00 59.59 427 PRO A N 1
ATOM 2315 C CA . PRO A 1 288 ? 21.023 -15.726 19.555 1.00 60.20 427 PRO A CA 1
ATOM 2316 C C . PRO A 1 288 ? 21.134 -16.822 18.503 1.00 60.99 427 PRO A C 1
ATOM 2317 O O . PRO A 1 288 ? 22.182 -16.958 17.857 1.00 61.11 427 PRO A O 1
ATOM 2321 N N . GLN A 1 289 ? 20.070 -17.610 18.357 1.00 61.79 428 GLN A N 1
ATOM 2322 C CA . GLN A 1 289 ? 20.078 -18.762 17.453 1.00 62.44 428 GLN A CA 1
ATOM 2323 C C . GLN A 1 289 ? 19.318 -18.459 16.160 1.00 62.80 428 GLN A C 1
ATOM 2324 O O . GLN A 1 289 ? 18.472 -19.245 15.723 1.00 63.00 428 GLN A O 1
ATOM 2330 N N . VAL A 1 290 ? 19.619 -17.316 15.549 1.00 63.24 429 VAL A N 1
ATOM 2331 C CA . VAL A 1 290 ? 18.972 -16.943 14.294 1.00 63.73 429 VAL A CA 1
ATOM 2332 C C . VAL A 1 290 ? 19.618 -17.685 13.138 1.00 64.13 429 VAL A C 1
ATOM 2333 O O . VAL A 1 290 ? 20.839 -17.644 12.966 1.00 64.14 429 VAL A O 1
ATOM 2337 N N . THR A 1 291 ? 18.784 -18.380 12.370 1.00 64.67 430 THR A N 1
ATOM 2338 C CA . THR A 1 291 ? 19.241 -19.133 11.204 1.00 65.17 430 THR A CA 1
ATOM 2339 C C . THR A 1 291 ? 19.708 -18.174 10.098 1.00 65.47 430 THR A C 1
ATOM 2340 O O . THR A 1 291 ? 20.909 -18.058 9.831 1.00 65.44 430 THR A O 1
ATOM 2344 N N . SER A 1 292 ? 18.760 -17.472 9.483 1.00 65.80 431 SER A N 1
ATOM 2345 C CA . SER A 1 292 ? 19.073 -16.497 8.444 1.00 66.06 431 SER A CA 1
ATOM 2346 C C . SER A 1 292 ? 19.090 -15.082 9.015 1.00 66.12 431 SER A C 1
ATOM 2347 O O . SER A 1 292 ? 18.903 -14.884 10.218 1.00 66.23 431 SER A O 1
ATOM 2350 N N . GLU A 1 293 ? 19.322 -14.105 8.145 1.00 66.16 432 GLU A N 1
ATOM 2351 C CA . GLU A 1 293 ? 19.329 -12.708 8.543 1.00 66.23 432 GLU A CA 1
ATOM 2352 C C . GLU A 1 293 ? 17.906 -12.195 8.760 1.00 66.33 432 GLU A C 1
ATOM 2353 O O . GLU A 1 293 ? 17.681 -11.297 9.573 1.00 66.50 432 GLU A O 1
ATOM 2359 N N . THR A 1 294 ? 16.953 -12.774 8.030 1.00 66.36 433 THR A N 1
ATOM 2360 C CA . THR A 1 294 ? 15.538 -12.387 8.121 1.00 66.44 433 THR A CA 1
ATOM 2361 C C . THR A 1 294 ? 14.771 -13.110 9.241 1.00 66.37 433 THR A C 1
ATOM 2362 O O . THR A 1 294 ? 13.554 -12.935 9.382 1.00 66.17 433 THR A O 1
ATOM 2366 N N . ASP A 1 295 ? 15.495 -13.906 10.031 1.00 66.32 434 ASP A N 1
ATOM 2367 C CA . ASP A 1 295 ? 14.939 -14.596 11.194 1.00 66.32 434 ASP A CA 1
ATOM 2368 C C . ASP A 1 295 ? 14.570 -13.587 12.285 1.00 66.49 434 ASP A C 1
ATOM 2369 O O . ASP A 1 295 ? 15.447 -13.053 12.970 1.00 66.63 434 ASP A O 1
ATOM 2374 N N . THR A 1 296 ? 13.273 -13.325 12.439 1.00 66.46 435 THR A N 1
ATOM 2375 C CA . THR A 1 296 ? 12.803 -12.387 13.457 1.00 66.61 435 THR A CA 1
ATOM 2376 C C . THR A 1 296 ? 12.245 -13.104 14.685 1.00 66.83 435 THR A C 1
ATOM 2377 O O . THR A 1 296 ? 11.358 -12.594 15.371 1.00 66.96 435 THR A O 1
ATOM 2381 N N . ARG A 1 297 ? 12.794 -14.288 14.945 1.00 67.03 436 ARG A N 1
ATOM 2382 C CA . ARG A 1 297 ? 12.463 -15.125 16.098 1.00 67.37 436 ARG A CA 1
ATOM 2383 C C . ARG A 1 297 ? 12.333 -14.366 17.425 1.00 67.60 436 ARG A C 1
ATOM 2384 O O . ARG A 1 297 ? 11.411 -14.622 18.199 1.00 67.70 436 ARG A O 1
ATOM 2392 N N . TYR A 1 298 ? 13.257 -13.442 17.680 1.00 67.88 437 TYR A N 1
ATOM 2393 C CA . TYR A 1 298 ? 13.351 -12.780 18.980 1.00 68.06 437 TYR A CA 1
ATOM 2394 C C . TYR A 1 298 ? 12.609 -11.443 19.051 1.00 68.68 437 TYR A C 1
ATOM 2395 O O . TYR A 1 298 ? 12.842 -10.635 19.952 1.00 68.65 437 TYR A O 1
ATOM 2404 N N . PHE A 1 299 ? 11.712 -11.225 18.097 1.00 69.54 438 PHE A N 1
ATOM 2405 C CA . PHE A 1 299 ? 10.848 -10.055 18.089 1.00 70.50 438 PHE A CA 1
ATOM 2406 C C . PHE A 1 299 ? 9.413 -10.520 18.264 1.00 71.53 438 PHE A C 1
ATOM 2407 O O . PHE A 1 299 ? 9.001 -11.489 17.632 1.00 71.52 438 PHE A O 1
ATOM 2415 N N . ASP A 1 300 ? 8.656 -9.831 19.118 1.00 73.00 439 ASP A N 1
ATOM 2416 C CA . ASP A 1 300 ? 7.301 -10.266 19.472 1.00 74.41 439 ASP A CA 1
ATOM 2417 C C . ASP A 1 300 ? 6.445 -10.487 18.225 1.00 75.29 439 ASP A C 1
ATOM 2418 O O . ASP A 1 300 ? 6.427 -9.646 17.321 1.00 75.33 439 ASP A O 1
ATOM 2423 N N . GLU A 1 301 ? 5.754 -11.629 18.190 1.00 76.52 440 GLU A N 1
ATOM 2424 C CA . GLU A 1 301 ? 5.046 -12.119 16.994 1.00 77.75 440 GLU A CA 1
ATOM 2425 C C . GLU A 1 301 ? 3.887 -11.215 16.557 1.00 78.49 440 GLU A C 1
ATOM 2426 O O . GLU A 1 301 ? 3.496 -11.209 15.384 1.00 78.52 440 GLU A O 1
ATOM 2432 N N . GLU A 1 302 ? 3.357 -10.461 17.518 1.00 79.49 441 GLU A N 1
ATOM 2433 C CA . GLU A 1 302 ? 2.338 -9.437 17.294 1.00 80.46 441 GLU A CA 1
ATOM 2434 C C . GLU A 1 302 ? 2.735 -8.452 16.184 1.00 81.22 441 GLU A C 1
ATOM 2435 O O . GLU A 1 302 ? 1.889 -8.036 15.384 1.00 81.25 441 GLU A O 1
ATOM 2441 N N . PHE A 1 303 ? 4.023 -8.102 16.138 1.00 82.27 442 PHE A N 1
ATOM 2442 C CA . PHE A 1 303 ? 4.565 -7.164 15.144 1.00 83.31 442 PHE A CA 1
ATOM 2443 C C . PHE A 1 303 ? 4.927 -7.849 13.815 1.00 83.94 442 PHE A C 1
ATOM 2444 O O . PHE A 1 303 ? 4.480 -7.429 12.742 1.00 83.92 442 PHE A O 1
ATOM 2452 N N . THR A 1 304 ? 5.720 -8.916 13.909 1.00 84.75 443 THR A N 1
ATOM 2453 C CA . THR A 1 304 ? 6.409 -9.522 12.762 1.00 85.59 443 THR A CA 1
ATOM 2454 C C . THR A 1 304 ? 5.551 -10.408 11.852 1.00 86.21 443 THR A C 1
ATOM 2455 O O . THR A 1 304 ? 6.015 -11.454 11.385 1.00 86.35 443 THR A O 1
ATOM 2459 N N . ALA A 1 305 ? 4.316 -9.994 11.582 1.00 86.95 444 ALA A N 1
ATOM 2460 C CA . ALA A 1 305 ? 3.408 -10.819 10.780 1.00 87.74 444 ALA A CA 1
ATOM 2461 C C . ALA A 1 305 ? 2.589 -10.028 9.759 1.00 88.29 444 ALA A C 1
ATOM 2462 O O . ALA A 1 305 ? 2.149 -10.582 8.748 1.00 88.37 444 ALA A O 1
ATOM 2464 N N . GLN A 1 306 ? 2.393 -8.739 10.031 1.00 89.00 445 GLN A N 1
ATOM 2465 C CA . GLN A 1 306 ? 1.569 -7.865 9.192 1.00 89.56 445 GLN A CA 1
ATOM 2466 C C . GLN A 1 306 ? 2.170 -7.633 7.807 1.00 90.01 445 GLN A C 1
ATOM 2467 O O . GLN A 1 306 ? 3.392 -7.640 7.640 1.00 90.07 445 GLN A O 1
ATOM 2473 N N . MET A 1 307 ? 1.294 -7.436 6.822 1.00 90.58 446 MET A N 1
ATOM 2474 C CA . MET A 1 307 ? 1.696 -7.031 5.474 1.00 91.08 446 MET A CA 1
ATOM 2475 C C . MET A 1 307 ? 2.240 -5.590 5.514 1.00 91.19 446 MET A C 1
ATOM 2476 O O . MET A 1 307 ? 2.301 -4.970 6.582 1.00 91.21 446 MET A O 1
ATOM 2481 N N . ILE A 1 308 ? 2.630 -5.061 4.355 1.00 91.30 447 ILE A N 1
ATOM 2482 C CA . ILE A 1 308 ? 3.167 -3.699 4.270 1.00 91.30 447 ILE A CA 1
ATOM 2483 C C . ILE A 1 308 ? 2.168 -2.714 3.655 1.00 91.25 447 ILE A C 1
ATOM 2484 O O . ILE A 1 308 ? 1.720 -1.773 4.312 1.00 91.07 447 ILE A O 1
ATOM 2489 N N . SER A 1 324 ? 5.208 22.099 3.624 1.00 80.00 463 SER A N 1
ATOM 2490 C CA . SER A 1 324 ? 4.561 23.370 3.941 1.00 79.98 463 SER A CA 1
ATOM 2491 C C . SER A 1 324 ? 4.674 23.709 5.436 1.00 79.94 463 SER A C 1
ATOM 2492 O O . SER A 1 324 ? 5.666 24.302 5.869 1.00 79.83 463 SER A O 1
ATOM 2495 N N . GLU A 1 325 ? 3.656 23.336 6.211 1.00 79.90 464 GLU A N 1
ATOM 2496 C CA . GLU A 1 325 ? 3.672 23.490 7.669 1.00 79.77 464 GLU A CA 1
ATOM 2497 C C . GLU A 1 325 ? 3.454 22.149 8.365 1.00 79.53 464 GLU A C 1
ATOM 2498 O O . GLU A 1 325 ? 3.894 21.959 9.497 1.00 79.62 464 GLU A O 1
ATOM 2504 N N . ARG A 1 326 ? 2.770 21.230 7.684 1.00 79.15 465 ARG A N 1
ATOM 2505 C CA . ARG A 1 326 ? 2.572 19.864 8.184 1.00 78.73 465 ARG A CA 1
ATOM 2506 C C . ARG A 1 326 ? 3.617 18.892 7.632 1.00 78.16 465 ARG A C 1
ATOM 2507 O O . ARG A 1 326 ? 3.952 17.892 8.275 1.00 78.11 465 ARG A O 1
ATOM 2515 N N . ARG A 1 327 ? 4.124 19.199 6.440 1.00 77.38 466 ARG A N 1
ATOM 2516 C CA . ARG A 1 327 ? 5.180 18.416 5.808 1.00 76.57 466 ARG A CA 1
ATOM 2517 C C . ARG A 1 327 ? 6.309 19.343 5.334 1.00 75.79 466 ARG A C 1
ATOM 2518 O O . ARG A 1 327 ? 6.523 19.493 4.129 1.00 75.74 466 ARG A O 1
ATOM 2526 N N . PRO A 1 328 ? 7.037 19.975 6.280 1.00 75.01 467 PRO A N 1
ATOM 2527 C CA . PRO A 1 328 ? 8.110 20.877 5.870 1.00 74.33 467 PRO A CA 1
ATOM 2528 C C . PRO A 1 328 ? 9.360 20.123 5.411 1.00 73.61 467 PRO A C 1
ATOM 2529 O O . PRO A 1 328 ? 9.396 18.890 5.439 1.00 73.63 467 PRO A O 1
ATOM 2533 N N . HIS A 1 329 ? 10.367 20.869 4.976 1.00 72.64 468 HIS A N 1
ATOM 2534 C CA . HIS A 1 329 ? 11.675 20.303 4.701 1.00 71.68 468 HIS A CA 1
ATOM 2535 C C . HIS A 1 329 ? 12.481 20.329 6.001 1.00 71.14 468 HIS A C 1
ATOM 2536 O O . HIS A 1 329 ? 12.200 21.132 6.895 1.00 71.03 468 HIS A O 1
ATOM 2543 N N . PHE A 1 330 ? 13.459 19.434 6.112 1.00 70.47 469 PHE A N 1
ATOM 2544 C CA . PHE A 1 330 ? 14.343 19.385 7.274 1.00 69.83 469 PHE A CA 1
ATOM 2545 C C . PHE A 1 330 ? 15.774 19.736 6.867 1.00 69.32 469 PHE A C 1
ATOM 2546 O O . PHE A 1 330 ? 16.517 18.870 6.394 1.00 69.27 469 PHE A O 1
ATOM 2554 N N . PRO A 1 331 ? 16.162 21.017 7.030 1.00 68.87 470 PRO A N 1
ATOM 2555 C CA . PRO A 1 331 ? 17.510 21.463 6.677 1.00 68.52 470 PRO A CA 1
ATOM 2556 C C . PRO A 1 331 ? 18.603 20.603 7.314 1.00 68.23 470 PRO A C 1
ATOM 2557 O O . PRO A 1 331 ? 18.596 20.384 8.530 1.00 68.20 470 PRO A O 1
ATOM 2561 N N . GLN A 1 332 ? 19.519 20.118 6.476 1.00 67.86 471 GLN A N 1
ATOM 2562 C CA . GLN A 1 332 ? 20.682 19.314 6.894 1.00 67.57 471 GLN A CA 1
ATOM 2563 C C . GLN A 1 332 ? 20.308 18.005 7.620 1.00 67.13 471 GLN A C 1
ATOM 2564 O O . GLN A 1 332 ? 21.048 17.535 8.486 1.00 67.13 471 GLN A O 1
ATOM 2570 N N . PHE A 1 333 ? 19.167 17.419 7.262 1.00 66.62 472 PHE A N 1
ATOM 2571 C CA . PHE A 1 333 ? 18.748 16.145 7.856 1.00 66.08 472 PHE A CA 1
ATOM 2572 C C . PHE A 1 333 ? 19.478 14.962 7.218 1.00 65.80 472 PHE A C 1
ATOM 2573 O O . PHE A 1 333 ? 19.974 14.083 7.927 1.00 65.60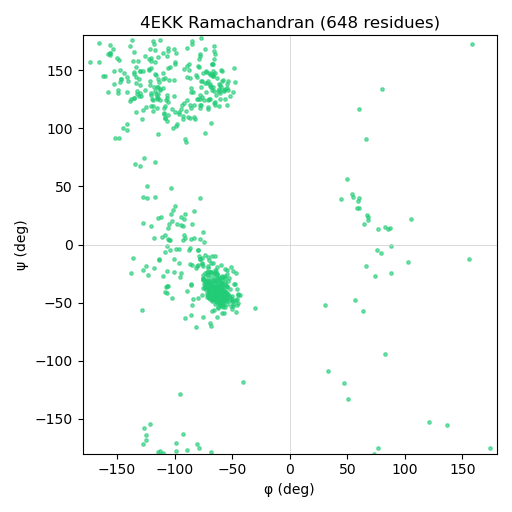 472 PHE A O 1
ATOM 2581 N N . ASP A 1 334 ? 19.538 14.960 5.884 1.00 65.56 473 ASP A N 1
ATOM 2582 C CA . ASP A 1 334 ? 20.142 13.875 5.103 1.00 65.24 473 ASP A CA 1
ATOM 2583 C C . ASP A 1 334 ? 21.602 13.604 5.479 1.00 64.92 473 ASP A C 1
ATOM 2584 O O . ASP A 1 334 ? 22.414 14.527 5.595 1.00 64.79 473 ASP A O 1
ATOM 2589 N N . TYR A 1 335 ? 21.919 12.329 5.673 1.00 64.54 474 TYR A N 1
ATOM 2590 C CA . TYR A 1 335 ? 23.249 11.921 6.101 1.00 64.30 474 TYR A CA 1
ATOM 2591 C C . TYR A 1 335 ? 23.644 10.580 5.500 1.00 64.43 474 TYR A C 1
ATOM 2592 O O . TYR A 1 335 ? 22.810 9.683 5.362 1.00 64.35 474 TYR A O 1
ATOM 2601 N N . SER A 1 336 ? 24.923 10.465 5.148 1.00 64.62 475 SER A N 1
ATOM 2602 C CA . SER A 1 336 ? 25.524 9.203 4.733 1.00 64.98 475 SER A CA 1
ATOM 2603 C C . SER A 1 336 ? 26.874 9.032 5.414 1.00 65.30 475 SER A C 1
ATOM 2604 O O . SER A 1 336 ? 27.584 10.011 5.657 1.00 65.15 475 SER A O 1
ATOM 2607 N N . ALA A 1 337 ? 27.216 7.782 5.719 1.00 65.87 476 ALA A N 1
ATOM 2608 C CA . ALA A 1 337 ? 28.461 7.450 6.412 1.00 66.42 476 ALA A CA 1
ATOM 2609 C C . ALA A 1 337 ? 29.626 7.211 5.441 1.00 66.81 476 ALA A C 1
ATOM 2610 O O . ALA A 1 337 ? 29.475 7.366 4.227 1.00 66.91 476 ALA A O 1
ATOM 2612 N N . SER A 1 338 ? 30.785 6.845 5.985 1.00 67.36 477 SER A N 1
ATOM 2613 C CA . SER A 1 338 ? 31.976 6.558 5.184 1.00 67.85 477 SER A CA 1
ATOM 2614 C C . SER A 1 338 ? 31.888 5.186 4.513 1.00 68.04 477 SER A C 1
ATOM 2615 O O . SER A 1 338 ? 32.308 5.011 3.366 1.00 68.18 477 SER A O 1
ATOM 2618 N N . ARG B 1 5 ? 71.053 9.804 -0.369 1.00 81.83 144 ARG B N 1
ATOM 2619 C CA . ARG B 1 5 ? 70.057 10.442 -1.275 1.00 81.90 144 ARG B CA 1
ATOM 2620 C C . ARG B 1 5 ? 68.892 9.468 -1.520 1.00 81.71 144 ARG B C 1
ATOM 2621 O O . ARG B 1 5 ? 68.723 8.938 -2.625 1.00 81.81 144 ARG B O 1
ATOM 2629 N N . VAL B 1 6 ? 68.085 9.260 -0.476 1.00 81.35 145 VAL B N 1
ATOM 2630 C CA . VAL B 1 6 ? 67.139 8.136 -0.401 1.00 80.86 145 VAL B CA 1
ATOM 2631 C C . VAL B 1 6 ? 65.670 8.544 -0.552 1.00 80.58 145 VAL B C 1
ATOM 2632 O O . VAL B 1 6 ? 65.262 9.608 -0.085 1.00 80.44 145 VAL B O 1
ATOM 2636 N N . THR B 1 7 ? 64.894 7.683 -1.219 1.00 80.32 146 THR B N 1
ATOM 2637 C CA . THR B 1 7 ? 63.435 7.836 -1.353 1.00 80.00 146 THR B CA 1
ATOM 2638 C C . THR B 1 7 ? 62.705 6.553 -0.927 1.00 79.79 146 THR B C 1
ATOM 2639 O O . THR B 1 7 ? 63.322 5.625 -0.403 1.00 79.73 146 THR B O 1
ATOM 2643 N N . MET B 1 8 ? 61.397 6.511 -1.176 1.00 79.62 147 MET B N 1
ATOM 2644 C CA . MET B 1 8 ? 60.525 5.387 -0.802 1.00 79.41 147 MET B CA 1
ATOM 2645 C C . MET B 1 8 ? 60.774 4.109 -1.616 1.00 79.16 147 MET B C 1
ATOM 2646 O O . MET B 1 8 ? 60.629 2.998 -1.100 1.00 79.17 147 MET B O 1
ATOM 2651 N N . ASN B 1 9 ? 61.139 4.282 -2.887 1.00 78.80 148 ASN B N 1
ATOM 2652 C CA . ASN B 1 9 ? 61.280 3.179 -3.839 1.00 78.36 148 ASN B CA 1
ATOM 2653 C C . ASN B 1 9 ? 62.433 2.211 -3.578 1.00 77.91 148 ASN B C 1
ATOM 2654 O O . ASN B 1 9 ? 62.386 1.059 -4.011 1.00 77.98 148 ASN B O 1
ATOM 2659 N N . GLU B 1 10 ? 63.457 2.673 -2.867 1.00 77.23 149 GLU B N 1
ATOM 2660 C CA . GLU B 1 10 ? 64.700 1.916 -2.719 1.00 76.65 149 GLU B CA 1
ATOM 2661 C C . GLU B 1 10 ? 64.573 0.738 -1.748 1.00 76.21 149 GLU B C 1
ATOM 2662 O O . GLU B 1 10 ? 65.574 0.111 -1.393 1.00 76.01 149 GLU B O 1
ATOM 2668 N N . PHE B 1 11 ? 63.338 0.430 -1.347 1.00 75.74 150 PHE B N 1
ATOM 2669 C CA . PHE B 1 11 ? 63.072 -0.590 -0.333 1.00 75.42 150 PHE B CA 1
ATOM 2670 C C . PHE B 1 11 ? 61.949 -1.560 -0.700 1.00 75.35 150 PHE B C 1
ATOM 2671 O O . PHE B 1 11 ? 60.924 -1.160 -1.250 1.00 75.34 150 PHE B O 1
ATOM 2679 N N . GLU B 1 12 ? 62.165 -2.837 -0.393 1.00 75.30 151 GLU B N 1
ATOM 2680 C CA . GLU B 1 12 ? 61.093 -3.830 -0.341 1.00 75.31 151 GLU B CA 1
ATOM 2681 C C . GLU B 1 12 ? 60.384 -3.722 1.012 1.00 75.16 151 GLU B C 1
ATOM 2682 O O . GLU B 1 12 ? 61.021 -3.431 2.022 1.00 75.09 151 GLU B O 1
ATOM 2688 N N . TYR B 1 13 ? 59.077 -3.965 1.033 1.00 75.05 152 TYR B N 1
ATOM 2689 C CA . TYR B 1 13 ? 58.301 -3.929 2.274 1.00 75.04 152 TYR B CA 1
ATOM 2690 C C . TYR B 1 13 ? 57.687 -5.301 2.522 1.00 75.19 152 TYR B C 1
ATOM 2691 O O . TYR B 1 13 ? 56.846 -5.764 1.751 1.00 75.23 152 TYR B O 1
ATOM 2700 N N . LEU B 1 14 ? 58.117 -5.949 3.601 1.00 75.41 153 LEU B N 1
ATOM 2701 C CA . LEU B 1 14 ? 57.862 -7.380 3.782 1.00 75.67 153 LEU B CA 1
ATOM 2702 C C . LEU B 1 14 ? 56.841 -7.756 4.859 1.00 75.85 153 LEU B C 1
ATOM 2703 O O . LEU B 1 14 ? 56.030 -8.660 4.651 1.00 75.98 153 LEU B O 1
ATOM 2708 N N . LYS B 1 15 ? 56.880 -7.079 6.003 1.00 76.05 154 LYS B N 1
ATOM 2709 C CA . LYS B 1 15 ? 56.070 -7.497 7.145 1.00 76.30 154 LYS B CA 1
ATOM 2710 C C . LYS B 1 15 ? 55.874 -6.375 8.161 1.00 76.42 154 LYS B C 1
ATOM 2711 O O . LYS B 1 15 ? 56.773 -5.562 8.381 1.00 76.53 154 LYS B O 1
ATOM 2717 N N . LEU B 1 16 ? 54.700 -6.342 8.785 1.00 76.51 155 LEU B N 1
ATOM 2718 C CA . LEU B 1 16 ? 54.427 -5.376 9.846 1.00 76.65 155 LEU B CA 1
ATOM 2719 C C . LEU B 1 16 ? 54.909 -5.921 11.191 1.00 76.78 155 LEU B C 1
ATOM 2720 O O . LEU B 1 16 ? 54.613 -7.063 11.551 1.00 76.80 155 LEU B O 1
ATOM 2725 N N . LEU B 1 17 ? 55.651 -5.095 11.923 1.00 76.98 156 LEU B N 1
ATOM 2726 C CA . LEU B 1 17 ? 56.274 -5.506 13.183 1.00 77.17 156 LEU B CA 1
ATOM 2727 C C . LEU B 1 17 ? 55.578 -4.887 14.390 1.00 77.54 156 LEU B C 1
ATOM 2728 O O . LEU B 1 17 ? 55.460 -5.519 15.442 1.00 77.53 156 LEU B O 1
ATOM 2733 N N . GLY B 1 18 ? 55.132 -3.644 14.228 1.00 77.97 157 GLY B N 1
ATOM 2734 C CA . GLY B 1 18 ? 54.430 -2.911 15.277 1.00 78.58 157 GLY B CA 1
ATOM 2735 C C . GLY B 1 18 ? 53.575 -1.797 14.700 1.00 79.01 157 GLY B C 1
ATOM 2736 O O . GLY B 1 18 ? 53.739 -1.414 13.533 1.00 79.06 157 GLY B O 1
ATOM 2737 N N . LYS B 1 19 ? 52.654 -1.284 15.516 1.00 79.36 158 LYS B N 1
ATOM 2738 C CA . LYS B 1 19 ? 51.781 -0.180 15.112 1.00 79.68 158 LYS B CA 1
ATOM 2739 C C . LYS B 1 19 ? 51.415 0.717 16.298 1.00 79.74 158 LYS B C 1
ATOM 2740 O O . LYS B 1 19 ? 50.428 0.469 17.000 1.00 79.81 158 LYS B O 1
ATOM 2746 N N . GLY B 1 20 ? 52.228 1.754 16.509 1.00 79.77 159 GLY B N 1
ATOM 2747 C CA . GLY B 1 20 ? 51.957 2.779 17.517 1.00 79.51 159 GLY B CA 1
ATOM 2748 C C . GLY B 1 20 ? 50.831 3.708 17.093 1.00 79.38 159 GLY B C 1
ATOM 2749 O O . GLY B 1 20 ? 50.405 3.700 15.932 1.00 79.41 159 GLY B O 1
ATOM 2750 N N . THR B 1 21 ? 50.352 4.513 18.039 1.00 79.13 160 THR B N 1
ATOM 2751 C CA . THR B 1 21 ? 49.273 5.469 17.784 1.00 78.92 160 THR B CA 1
ATOM 2752 C C . THR B 1 21 ? 49.575 6.379 16.578 1.00 78.79 160 THR B C 1
ATOM 2753 O O . THR B 1 21 ? 48.710 6.593 15.721 1.00 78.79 160 THR B O 1
ATOM 2757 N N . PHE B 1 22 ? 50.809 6.877 16.502 1.00 78.50 161 PHE B N 1
ATOM 2758 C CA . PHE B 1 22 ? 51.191 7.859 15.483 1.00 78.15 161 PHE B CA 1
ATOM 2759 C C . PHE B 1 22 ? 51.795 7.265 14.197 1.00 77.61 161 PHE B C 1
ATOM 2760 O O . PHE B 1 22 ? 52.219 8.017 13.315 1.00 77.75 161 PHE B O 1
ATOM 2768 N N . GLY B 1 23 ? 51.839 5.937 14.080 1.00 76.88 162 GLY B N 1
ATOM 2769 C CA . GLY B 1 23 ? 52.366 5.312 12.860 1.00 75.97 162 GLY B CA 1
ATOM 2770 C C . GLY B 1 23 ? 52.865 3.879 12.954 1.00 75.33 162 GLY B C 1
ATOM 2771 O O . GLY B 1 23 ? 52.965 3.304 14.041 1.00 75.33 162 GLY B O 1
ATOM 2772 N N . LYS B 1 24 ? 53.193 3.312 11.796 1.00 74.62 163 LYS B N 1
ATOM 2773 C CA . LYS B 1 24 ? 53.597 1.908 11.688 1.00 74.05 163 LYS B CA 1
ATOM 2774 C C . LYS B 1 24 ? 55.115 1.697 11.600 1.00 73.34 163 LYS B C 1
ATOM 2775 O O . LYS B 1 24 ? 55.861 2.607 11.227 1.00 73.31 163 LYS B O 1
ATOM 2781 N N . VAL B 1 25 ? 55.557 0.493 11.966 1.00 72.32 164 VAL B N 1
ATOM 2782 C CA . VAL B 1 25 ? 56.947 0.074 11.778 1.00 71.27 164 VAL B CA 1
ATOM 2783 C C . VAL B 1 25 ? 56.976 -1.224 10.972 1.00 70.67 164 VAL B C 1
ATOM 2784 O O . VAL B 1 25 ? 56.434 -2.245 11.401 1.00 70.58 164 VAL B O 1
ATOM 2788 N N . ILE B 1 26 ? 57.606 -1.164 9.801 1.00 69.86 165 ILE B N 1
ATOM 2789 C CA . ILE B 1 26 ? 57.647 -2.287 8.860 1.00 69.12 165 ILE B CA 1
ATOM 2790 C C . ILE B 1 26 ? 59.079 -2.810 8.697 1.00 68.51 165 ILE B C 1
ATOM 2791 O O . ILE B 1 26 ? 60.040 -2.036 8.714 1.00 68.34 165 ILE B O 1
ATOM 2796 N N . LEU B 1 27 ? 59.215 -4.128 8.568 1.00 67.78 166 LEU B N 1
ATOM 2797 C CA . LEU B 1 27 ? 60.494 -4.740 8.225 1.00 67.23 166 LEU B CA 1
ATOM 2798 C C . LEU B 1 27 ? 60.772 -4.490 6.750 1.00 66.76 166 LEU B C 1
ATOM 2799 O O . LEU B 1 27 ? 59.952 -4.823 5.891 1.00 66.65 166 LEU B O 1
ATOM 2804 N N . VAL B 1 28 ? 61.923 -3.890 6.465 1.00 66.17 167 VAL B N 1
ATOM 2805 C CA . VAL B 1 28 ? 62.288 -3.560 5.091 1.00 65.61 167 VAL B CA 1
ATOM 2806 C C . VAL B 1 28 ? 63.605 -4.194 4.665 1.00 65.39 167 VAL B C 1
ATOM 2807 O O . VAL B 1 28 ? 64.484 -4.433 5.491 1.00 65.31 167 VAL B O 1
ATOM 2811 N N . LYS B 1 29 ? 63.713 -4.474 3.367 1.00 65.11 168 LYS B N 1
ATOM 2812 C CA . LYS B 1 29 ? 64.967 -4.879 2.749 1.00 64.79 168 LYS B CA 1
ATOM 2813 C C . LYS B 1 29 ? 65.400 -3.802 1.763 1.00 64.58 168 LYS B C 1
ATOM 2814 O O . LYS B 1 29 ? 64.629 -3.411 0.883 1.00 64.50 168 LYS B O 1
ATOM 2820 N N . GLU B 1 30 ? 66.629 -3.319 1.931 1.00 64.33 169 GLU B N 1
ATOM 2821 C CA . GLU B 1 30 ? 67.232 -2.373 0.999 1.00 64.09 169 GLU B CA 1
ATOM 2822 C C . GLU B 1 30 ? 67.548 -3.091 -0.312 1.00 64.03 169 GLU B C 1
ATOM 2823 O O . GLU B 1 30 ? 68.333 -4.042 -0.334 1.00 63.99 169 GLU B O 1
ATOM 2829 N N . LYS B 1 31 ? 66.920 -2.631 -1.394 1.00 64.02 170 LYS B N 1
ATOM 2830 C CA . LYS B 1 31 ? 67.018 -3.269 -2.714 1.00 63.90 170 LYS B CA 1
ATOM 2831 C C . LYS B 1 31 ? 68.443 -3.337 -3.261 1.00 63.80 170 LYS B C 1
ATOM 2832 O O . LYS B 1 31 ? 68.875 -4.383 -3.748 1.00 63.79 170 LYS B O 1
ATOM 2838 N N . ALA B 1 32 ? 69.158 -2.217 -3.163 1.00 63.70 171 ALA B N 1
ATOM 2839 C CA . ALA B 1 32 ? 70.493 -2.067 -3.743 1.00 63.69 171 ALA B CA 1
ATOM 2840 C C . ALA B 1 32 ? 71.587 -2.870 -3.032 1.00 63.76 171 ALA B C 1
ATOM 2841 O O . ALA B 1 32 ? 72.656 -3.102 -3.602 1.00 63.88 171 ALA B O 1
ATOM 2843 N N . THR B 1 33 ? 71.322 -3.286 -1.795 1.00 63.84 172 THR B N 1
ATOM 2844 C CA . THR B 1 33 ? 72.336 -3.946 -0.961 1.00 63.83 172 THR B CA 1
ATOM 2845 C C . THR B 1 33 ? 71.861 -5.279 -0.384 1.00 63.67 172 THR B C 1
ATOM 2846 O O . THR B 1 33 ? 72.676 -6.123 -0.013 1.00 63.53 172 THR B O 1
ATOM 2850 N N . GLY B 1 34 ? 70.545 -5.461 -0.305 1.00 63.65 173 GLY B N 1
ATOM 2851 C CA . GLY B 1 34 ? 69.961 -6.708 0.185 1.00 63.76 173 GLY B CA 1
ATOM 2852 C C . GLY B 1 34 ? 70.013 -6.850 1.692 1.00 63.92 173 GLY B C 1
ATOM 2853 O O . GLY B 1 34 ? 69.794 -7.936 2.224 1.00 63.85 173 GLY B O 1
ATOM 2854 N N . ARG B 1 35 ? 70.306 -5.748 2.379 1.00 64.10 174 ARG B N 1
ATOM 2855 C CA . ARG B 1 35 ? 70.349 -5.727 3.837 1.00 64.22 174 ARG B CA 1
ATOM 2856 C C . ARG B 1 35 ? 68.978 -5.394 4.418 1.00 63.98 174 ARG B C 1
ATOM 2857 O O . ARG B 1 35 ? 68.161 -4.737 3.769 1.00 63.98 174 ARG B O 1
ATOM 2865 N N . TYR B 1 36 ? 68.732 -5.855 5.640 1.00 63.76 175 TYR B N 1
ATOM 2866 C CA . TYR B 1 36 ? 67.421 -5.705 6.264 1.00 63.60 175 TYR B CA 1
ATOM 2867 C C . TYR B 1 36 ? 67.403 -4.632 7.338 1.00 63.56 175 TYR B C 1
ATOM 2868 O O . TYR B 1 36 ? 68.357 -4.479 8.100 1.00 63.63 175 TYR B O 1
ATOM 2877 N N . TYR B 1 37 ? 66.301 -3.892 7.385 1.00 63.59 176 TYR B N 1
ATOM 2878 C CA . TYR B 1 37 ? 66.130 -2.809 8.339 1.00 63.68 176 TYR B CA 1
ATOM 2879 C C . TYR B 1 37 ? 64.718 -2.777 8.917 1.00 63.79 176 TYR B C 1
ATOM 2880 O O . TYR B 1 37 ? 63.822 -3.493 8.452 1.00 63.81 176 TYR B O 1
ATOM 2889 N N . ALA B 1 38 ? 64.533 -1.934 9.931 1.00 63.92 177 ALA B N 1
ATOM 2890 C CA . ALA B 1 38 ? 63.217 -1.663 10.502 1.00 64.20 177 ALA B CA 1
ATOM 2891 C C . ALA B 1 38 ? 62.849 -0.200 10.264 1.00 64.35 177 ALA B C 1
ATOM 2892 O O . ALA B 1 38 ? 63.532 0.708 10.753 1.00 64.39 177 ALA B O 1
ATOM 2894 N N . MET B 1 39 ? 61.777 0.023 9.505 1.00 64.49 178 MET B N 1
ATOM 2895 C CA . MET B 1 39 ? 61.382 1.375 9.118 1.00 64.79 178 MET B CA 1
ATOM 2896 C C . MET B 1 39 ? 60.151 1.853 9.871 1.00 64.99 178 MET B C 1
ATOM 2897 O O . MET B 1 39 ? 59.137 1.163 9.909 1.00 64.96 178 MET B O 1
ATOM 2902 N N . LYS B 1 40 ? 60.253 3.038 10.466 1.00 65.42 179 LYS B N 1
ATOM 2903 C CA . LYS B 1 40 ? 59.099 3.692 11.067 1.00 66.04 179 LYS B CA 1
ATOM 2904 C C . LYS B 1 40 ? 58.470 4.656 10.056 1.00 66.58 179 LYS B C 1
ATOM 2905 O O . LYS B 1 40 ? 59.102 5.624 9.622 1.00 66.56 179 LYS B O 1
ATOM 2911 N N . ILE B 1 41 ? 57.229 4.371 9.670 1.00 67.29 180 ILE B N 1
ATOM 2912 C CA . ILE B 1 41 ? 56.522 5.191 8.682 1.00 68.16 180 ILE B CA 1
ATOM 2913 C C . ILE B 1 41 ? 55.400 6.009 9.333 1.00 68.82 180 ILE B C 1
ATOM 2914 O O . ILE B 1 41 ? 54.370 5.462 9.748 1.00 68.89 180 ILE B O 1
ATOM 2919 N N . LEU B 1 42 ? 55.620 7.321 9.410 1.00 69.56 181 LEU B N 1
ATOM 2920 C CA . LEU B 1 42 ? 54.687 8.243 10.053 1.00 70.24 181 LEU B CA 1
ATOM 2921 C C . LEU B 1 42 ? 53.985 9.127 9.026 1.00 70.79 181 LEU B C 1
ATOM 2922 O O . LEU B 1 42 ? 54.634 9.904 8.321 1.00 70.77 181 LEU B O 1
ATOM 2927 N N . LYS B 1 43 ? 52.661 9.003 8.946 1.00 71.50 182 LYS B N 1
ATOM 2928 C CA . LYS B 1 43 ? 51.854 9.880 8.103 1.00 72.23 182 LYS B CA 1
ATOM 2929 C C . LYS B 1 43 ? 51.942 11.301 8.650 1.00 72.62 182 LYS B C 1
ATOM 2930 O O . LYS B 1 43 ? 51.608 11.541 9.813 1.00 72.77 182 LYS B O 1
ATOM 2936 N N . LYS B 1 44 ? 52.412 12.228 7.816 1.00 73.13 183 LYS B N 1
ATOM 2937 C CA . LYS B 1 44 ? 52.592 13.626 8.219 1.00 73.71 183 LYS B CA 1
ATOM 2938 C C . LYS B 1 44 ? 51.309 14.220 8.793 1.00 74.12 183 LYS B C 1
ATOM 2939 O O . LYS B 1 44 ? 51.324 14.786 9.886 1.00 74.28 183 LYS B O 1
ATOM 2945 N N . GLU B 1 45 ? 50.210 14.069 8.053 1.00 74.60 184 GLU B N 1
ATOM 2946 C CA . GLU B 1 45 ? 48.863 14.438 8.501 1.00 75.02 184 GLU B CA 1
ATOM 2947 C C . GLU B 1 45 ? 48.695 14.306 10.019 1.00 75.08 184 GLU B C 1
ATOM 2948 O O . GLU B 1 45 ? 48.330 15.275 10.690 1.00 75.09 184 GLU B O 1
ATOM 2954 N N . VAL B 1 46 ? 48.998 13.115 10.543 1.00 75.18 185 VAL B N 1
ATOM 2955 C CA . VAL B 1 46 ? 48.818 12.783 11.962 1.00 75.26 185 VAL B CA 1
ATOM 2956 C C . VAL B 1 46 ? 49.685 13.652 12.873 1.00 75.25 185 VAL B C 1
ATOM 2957 O O . VAL B 1 46 ? 49.173 14.300 13.789 1.00 75.25 185 VAL B O 1
ATOM 2961 N N . ILE B 1 47 ? 50.991 13.659 12.600 1.00 75.20 186 ILE B N 1
ATOM 2962 C CA . ILE B 1 47 ? 51.982 14.400 13.391 1.00 75.24 186 ILE B CA 1
ATOM 2963 C C . ILE B 1 47 ? 51.689 15.908 13.430 1.00 75.17 186 ILE B C 1
ATOM 2964 O O . ILE B 1 47 ? 51.823 16.545 14.481 1.00 75.09 186 ILE B O 1
ATOM 2969 N N . VAL B 1 48 ? 51.282 16.462 12.288 1.00 75.16 187 VAL B N 1
ATOM 2970 C CA . VAL B 1 48 ? 50.864 17.866 12.195 1.00 75.05 187 VAL B CA 1
ATOM 2971 C C . VAL B 1 48 ? 49.598 18.100 13.016 1.00 74.83 187 VAL B C 1
ATOM 2972 O O . VAL B 1 48 ? 49.503 19.089 13.750 1.00 74.76 187 VAL B O 1
ATOM 2976 N N . ALA B 1 49 ? 48.644 17.175 12.894 1.00 74.47 188 ALA B N 1
ATOM 2977 C CA . ALA B 1 49 ? 47.371 17.257 13.611 1.00 74.12 188 ALA B CA 1
ATOM 2978 C C . ALA B 1 49 ? 47.545 17.202 15.128 1.00 73.73 188 ALA B C 1
ATOM 2979 O O . ALA B 1 49 ? 47.225 18.166 15.830 1.00 73.59 188 ALA B O 1
ATOM 2981 N N . LYS B 1 50 ? 48.069 16.083 15.622 1.00 73.20 189 LYS B N 1
ATOM 2982 C CA . LYS B 1 50 ? 48.118 15.824 17.058 1.00 72.70 189 LYS B CA 1
ATOM 2983 C C . LYS B 1 50 ? 49.300 16.459 17.794 1.00 72.20 189 LYS B C 1
ATOM 2984 O O . LYS B 1 50 ? 49.741 15.947 18.822 1.00 72.18 189 LYS B O 1
ATOM 2990 N N . ASP B 1 51 ? 49.787 17.588 17.273 1.00 71.67 190 ASP B N 1
ATOM 2991 C CA . ASP B 1 51 ? 50.834 18.389 17.922 1.00 71.10 190 ASP B CA 1
ATOM 2992 C C . ASP B 1 51 ? 52.022 17.513 18.335 1.00 70.67 190 ASP B C 1
ATOM 2993 O O . ASP B 1 51 ? 52.402 17.468 19.507 1.00 70.57 190 ASP B O 1
ATOM 2998 N N . GLU B 1 52 ? 52.591 16.810 17.358 1.00 70.02 191 GLU B N 1
ATOM 2999 C CA . GLU B 1 52 ? 53.636 15.822 17.619 1.00 69.44 191 GLU B CA 1
ATOM 3000 C C . GLU B 1 52 ? 54.962 16.163 16.950 1.00 68.80 191 GLU B C 1
ATOM 3001 O O . GLU B 1 52 ? 55.907 15.370 16.997 1.00 68.75 191 GLU B O 1
ATOM 3007 N N . VAL B 1 53 ? 55.027 17.344 16.338 1.00 68.00 192 VAL B N 1
ATOM 3008 C CA . VAL B 1 53 ? 56.211 17.771 15.583 1.00 67.15 192 VAL B CA 1
ATOM 3009 C C . VAL B 1 53 ? 57.464 17.816 16.460 1.00 66.67 192 VAL B C 1
ATOM 3010 O O . VAL B 1 53 ? 58.480 17.199 16.120 1.00 66.61 192 VAL B O 1
ATOM 3014 N N . ALA B 1 54 ? 57.376 18.518 17.590 1.00 66.01 193 ALA B N 1
ATOM 3015 C CA . ALA B 1 54 ? 58.507 18.658 18.518 1.00 65.44 193 ALA B CA 1
ATOM 3016 C C . ALA B 1 54 ? 59.154 17.312 18.875 1.00 64.90 193 ALA B C 1
ATOM 3017 O O . ALA B 1 54 ? 60.376 17.167 18.802 1.00 64.69 193 ALA B O 1
ATOM 3019 N N . HIS B 1 55 ? 58.325 16.333 19.234 1.00 64.18 194 HIS B N 1
ATOM 3020 C CA . HIS B 1 55 ? 58.799 14.989 19.552 1.00 63.59 194 HIS B CA 1
ATOM 3021 C C . HIS B 1 55 ? 59.498 14.332 18.371 1.00 63.15 194 HIS B C 1
ATOM 3022 O O . HIS B 1 55 ? 60.611 13.813 18.507 1.00 63.14 194 HIS B O 1
ATOM 3029 N N . THR B 1 56 ? 58.836 14.364 17.217 1.00 62.51 195 THR B N 1
ATOM 3030 C CA . THR B 1 56 ? 59.370 13.787 15.991 1.00 61.99 195 THR B CA 1
ATOM 3031 C C . THR B 1 56 ? 60.715 14.412 15.597 1.00 61.63 195 THR B C 1
ATOM 3032 O O . THR B 1 56 ? 61.656 13.696 15.245 1.00 61.69 195 THR B O 1
ATOM 3036 N N . LEU B 1 57 ? 60.808 15.739 15.675 1.00 60.99 196 LEU B N 1
ATOM 3037 C CA . LEU B 1 57 ? 62.066 16.426 15.391 1.00 60.41 196 LEU B CA 1
ATOM 3038 C C . LEU B 1 57 ? 63.154 16.005 16.373 1.00 60.06 196 LEU B C 1
ATOM 3039 O O . LEU B 1 57 ? 64.299 15.798 15.979 1.00 60.11 196 LEU B O 1
ATOM 3044 N N . THR B 1 58 ? 62.778 15.878 17.646 1.00 59.64 197 THR B N 1
ATOM 3045 C CA . THR B 1 58 ? 63.690 15.463 18.717 1.00 58.91 197 THR B CA 1
ATOM 3046 C C . THR B 1 58 ? 64.147 14.021 18.521 1.00 58.36 197 THR B C 1
ATOM 3047 O O . THR B 1 58 ? 65.325 13.703 18.716 1.00 58.02 197 THR B O 1
ATOM 3051 N N . GLU B 1 59 ? 63.207 13.162 18.123 1.00 57.75 198 GLU B N 1
ATOM 3052 C CA . GLU B 1 59 ? 63.503 11.755 17.868 1.00 57.07 198 GLU B CA 1
ATOM 3053 C C . GLU B 1 59 ? 64.597 11.609 16.812 1.00 56.48 198 GLU B C 1
ATOM 3054 O O . GLU B 1 59 ? 65.529 10.821 16.984 1.00 56.45 198 GLU B O 1
ATOM 3060 N N . ASN B 1 60 ? 64.485 12.389 15.739 1.00 55.74 199 ASN B N 1
ATOM 3061 C CA . ASN B 1 60 ? 65.480 12.398 14.672 1.00 55.11 199 ASN B CA 1
ATOM 3062 C C . ASN B 1 60 ? 66.863 12.916 15.108 1.00 54.69 199 ASN B C 1
ATOM 3063 O O . ASN B 1 60 ? 67.884 12.305 14.786 1.00 54.60 199 ASN B O 1
ATOM 3068 N N . ARG B 1 61 ? 66.893 14.028 15.841 1.00 54.03 200 ARG B N 1
ATOM 3069 C CA . ARG B 1 61 ? 68.154 14.594 16.315 1.00 53.65 200 ARG B CA 1
ATOM 3070 C C . ARG B 1 61 ? 68.936 13.602 17.170 1.00 53.44 200 ARG B C 1
ATOM 3071 O O . ARG B 1 61 ? 70.154 13.498 17.033 1.00 53.50 200 ARG B O 1
ATOM 3079 N N . VAL B 1 62 ? 68.224 12.881 18.042 1.00 53.04 201 VAL B N 1
ATOM 3080 C CA . VAL B 1 62 ? 68.834 11.949 18.994 1.00 52.45 201 VAL B CA 1
ATOM 3081 C C . VAL B 1 62 ? 69.361 10.708 18.285 1.00 52.64 201 VAL B C 1
ATOM 3082 O O . VAL B 1 62 ? 70.485 10.272 18.556 1.00 52.79 201 VAL B O 1
ATOM 3086 N N . LEU B 1 63 ? 68.554 10.152 17.377 1.00 52.61 202 LEU B N 1
ATOM 3087 C CA . LEU B 1 63 ? 68.956 8.999 16.565 1.00 52.53 202 LEU B CA 1
ATOM 3088 C C . LEU B 1 63 ? 70.248 9.264 15.797 1.00 52.81 202 LEU B C 1
ATOM 3089 O O . LEU B 1 63 ? 71.113 8.391 15.711 1.00 52.92 202 LEU B O 1
ATOM 3094 N N . GLN B 1 64 ? 70.368 10.472 15.247 1.00 53.06 203 GLN B N 1
ATOM 3095 C CA . GLN B 1 64 ? 71.540 10.872 14.470 1.00 53.37 203 GLN B CA 1
ATOM 3096 C C . GLN B 1 64 ? 72.767 11.052 15.342 1.00 53.69 203 GLN B C 1
ATOM 3097 O O . GLN B 1 64 ? 73.852 10.578 15.005 1.00 53.90 203 GLN B O 1
ATOM 3103 N N . ASN B 1 65 ? 72.584 11.748 16.459 1.00 53.93 204 ASN B N 1
ATOM 3104 C CA . ASN B 1 65 ? 73.700 12.214 17.266 1.00 54.27 204 ASN B CA 1
ATOM 3105 C C . ASN B 1 65 ? 74.113 11.247 18.382 1.00 54.00 204 ASN B C 1
ATOM 3106 O O . ASN B 1 65 ? 74.757 11.654 19.354 1.00 54.08 204 ASN B O 1
ATOM 3111 N N . SER B 1 66 ? 73.762 9.969 18.231 1.00 53.59 205 SER B N 1
ATOM 3112 C CA . SER B 1 66 ? 74.078 8.956 19.244 1.00 53.08 205 SER B CA 1
ATOM 3113 C C . SER B 1 66 ? 74.689 7.690 18.650 1.00 52.70 205 SER B C 1
ATOM 3114 O O . SER B 1 66 ? 74.155 7.125 17.702 1.00 52.62 205 SER B O 1
ATOM 3117 N N . ARG B 1 67 ? 75.813 7.259 19.217 1.00 52.44 206 ARG B N 1
ATOM 3118 C CA . ARG B 1 67 ? 76.458 6.001 18.835 1.00 52.35 206 ARG B CA 1
ATOM 3119 C C . ARG B 1 67 ? 76.719 5.170 20.078 1.00 51.80 206 ARG B C 1
ATOM 3120 O O . ARG B 1 67 ? 77.593 5.506 20.885 1.00 51.77 206 ARG B O 1
ATOM 3128 N N . HIS B 1 68 ? 75.951 4.096 20.237 1.00 51.19 207 HIS B N 1
ATOM 3129 C CA . HIS B 1 68 ? 76.085 3.210 21.390 1.00 50.55 207 HIS B CA 1
ATOM 3130 C C . HIS B 1 68 ? 75.622 1.814 21.011 1.00 50.27 207 HIS B C 1
ATOM 3131 O O . HIS B 1 68 ? 74.609 1.673 20.319 1.00 50.51 207 HIS B O 1
ATOM 3138 N N . PRO B 1 69 ? 76.359 0.778 21.454 1.00 49.87 208 PRO B N 1
ATOM 3139 C CA . PRO B 1 69 ? 76.021 -0.617 21.167 1.00 49.65 208 PRO B CA 1
ATOM 3140 C C . PRO B 1 69 ? 74.583 -1.001 21.524 1.00 49.53 208 PRO B C 1
ATOM 3141 O O . PRO B 1 69 ? 74.017 -1.890 20.885 1.00 49.75 208 PRO B O 1
ATOM 3145 N N . PHE B 1 70 ? 74.005 -0.337 22.527 1.00 49.12 209 PHE B N 1
ATOM 3146 C CA . PHE B 1 70 ? 72.671 -0.683 23.013 1.00 48.62 209 PHE B CA 1
ATOM 3147 C C . PHE B 1 70 ? 71.644 0.423 22.773 1.00 48.61 209 PHE B C 1
ATOM 3148 O O . PHE B 1 70 ? 70.625 0.505 23.465 1.00 48.71 209 PHE B O 1
ATOM 3156 N N . LEU B 1 71 ? 71.927 1.275 21.791 1.00 48.37 210 LEU B N 1
ATOM 3157 C CA . LEU B 1 71 ? 70.933 2.183 21.232 1.00 48.31 210 LEU B CA 1
ATOM 3158 C C . LEU B 1 71 ? 70.825 1.866 19.755 1.00 48.45 210 LEU B C 1
ATOM 3159 O O . LEU B 1 71 ? 71.850 1.778 19.071 1.00 48.43 210 LEU B O 1
ATOM 3164 N N . THR B 1 72 ? 69.601 1.683 19.257 1.00 48.65 211 THR B N 1
ATOM 3165 C CA . THR B 1 72 ? 69.423 1.355 17.842 1.00 49.08 211 THR B CA 1
ATOM 3166 C C . THR B 1 72 ? 69.941 2.488 16.958 1.00 49.33 211 THR B C 1
ATOM 3167 O O . THR B 1 72 ? 69.639 3.663 17.189 1.00 49.04 211 THR B O 1
ATOM 3171 N N . ALA B 1 73 ? 70.739 2.120 15.960 1.00 49.81 212 ALA B N 1
ATOM 3172 C CA . ALA B 1 73 ? 71.355 3.093 15.067 1.00 50.27 212 ALA B CA 1
ATOM 3173 C C . ALA B 1 73 ? 70.438 3.455 13.905 1.00 50.62 212 ALA B C 1
ATOM 3174 O O . ALA B 1 73 ? 69.712 2.607 13.391 1.00 50.48 212 ALA B O 1
ATOM 3176 N N . LEU B 1 74 ? 70.471 4.727 13.513 1.00 51.38 213 LEU B N 1
ATOM 3177 C CA . LEU B 1 74 ? 69.740 5.211 12.348 1.00 52.02 213 LEU B CA 1
ATOM 3178 C C . LEU B 1 74 ? 70.618 5.070 11.115 1.00 52.78 213 LEU B C 1
ATOM 3179 O O . LEU B 1 74 ? 71.748 5.560 11.094 1.00 52.74 213 LEU B O 1
ATOM 3184 N N . LYS B 1 75 ? 70.104 4.369 10.106 1.00 53.96 214 LYS B N 1
ATOM 3185 C CA . LYS B 1 75 ? 70.773 4.267 8.808 1.00 55.17 214 LYS B CA 1
ATOM 3186 C C . LYS B 1 75 ? 70.378 5.475 7.957 1.00 55.92 214 LYS B C 1
ATOM 3187 O O . LYS B 1 75 ? 71.234 6.275 7.573 1.00 56.09 214 LYS B O 1
ATOM 3193 N N . TYR B 1 76 ? 69.080 5.611 7.684 1.00 56.73 215 TYR B N 1
ATOM 3194 C CA . TYR B 1 76 ? 68.557 6.782 6.994 1.00 57.44 215 TYR B CA 1
ATOM 3195 C C . TYR B 1 76 ? 67.375 7.371 7.740 1.00 57.90 215 TYR B C 1
ATOM 3196 O O . TYR B 1 76 ? 66.636 6.651 8.412 1.00 58.01 215 TYR B O 1
ATOM 3205 N N . SER B 1 77 ? 67.214 8.686 7.625 1.00 58.52 216 SER B N 1
ATOM 3206 C CA . SER B 1 77 ? 65.919 9.331 7.817 1.00 59.08 216 SER B CA 1
ATOM 3207 C C . SER B 1 77 ? 65.627 10.168 6.571 1.00 59.62 216 SER B C 1
ATOM 3208 O O . SER B 1 77 ? 66.505 10.882 6.078 1.00 59.61 216 SER B O 1
ATOM 3211 N N . PHE B 1 78 ? 64.410 10.039 6.046 1.00 60.24 217 PHE B N 1
ATOM 3212 C CA . PHE B 1 78 ? 63.987 10.766 4.850 1.00 60.88 217 PHE B CA 1
ATOM 3213 C C . PHE B 1 78 ? 62.485 11.037 4.876 1.00 61.35 217 PHE B C 1
ATOM 3214 O O . PHE B 1 78 ? 61.739 10.363 5.582 1.00 61.45 217 PHE B O 1
ATOM 3222 N N . GLN B 1 79 ? 62.049 12.014 4.086 1.00 62.12 218 GLN B N 1
ATOM 3223 C CA . GLN B 1 79 ? 60.635 12.394 4.017 1.00 62.71 218 GLN B CA 1
ATOM 3224 C C . GLN B 1 79 ? 60.065 12.370 2.595 1.00 63.24 218 GLN B C 1
ATOM 3225 O O . GLN B 1 79 ? 60.812 12.369 1.614 1.00 63.39 218 GLN B O 1
ATOM 3231 N N . THR B 1 80 ? 58.736 12.341 2.505 1.00 63.84 219 THR B N 1
ATOM 3232 C CA . THR B 1 80 ? 58.017 12.541 1.245 1.00 64.35 219 THR B CA 1
ATOM 3233 C C . THR B 1 80 ? 57.005 13.680 1.409 1.00 64.87 219 THR B C 1
ATOM 3234 O O . THR B 1 80 ? 57.092 14.465 2.358 1.00 64.92 219 THR B O 1
ATOM 3238 N N . HIS B 1 81 ? 56.055 13.779 0.483 1.00 65.47 220 HIS B N 1
ATOM 3239 C CA . HIS B 1 81 ? 54.988 14.773 0.595 1.00 66.01 220 HIS B CA 1
ATOM 3240 C C . HIS B 1 81 ? 53.998 14.407 1.705 1.00 66.07 220 HIS B C 1
ATOM 3241 O O . HIS B 1 81 ? 53.444 15.289 2.364 1.00 66.05 220 HIS B O 1
ATOM 3248 N N . ASP B 1 82 ? 53.807 13.106 1.923 1.00 66.24 221 ASP B N 1
ATOM 3249 C CA . ASP B 1 82 ? 52.836 12.616 2.902 1.00 66.37 221 ASP B CA 1
ATOM 3250 C C . ASP B 1 82 ? 53.443 11.898 4.113 1.00 66.20 221 ASP B C 1
ATOM 3251 O O . ASP B 1 82 ? 52.743 11.666 5.106 1.00 66.33 221 ASP B O 1
ATOM 3256 N N . ARG B 1 83 ? 54.728 11.550 4.042 1.00 65.89 222 ARG B N 1
ATOM 3257 C CA . ARG B 1 83 ? 55.321 10.666 5.053 1.00 65.54 222 ARG B CA 1
ATOM 3258 C C . ARG B 1 83 ? 56.672 11.120 5.596 1.00 65.14 222 ARG B C 1
ATOM 3259 O O . ARG B 1 83 ? 57.427 11.821 4.920 1.00 65.14 222 ARG B O 1
ATOM 3267 N N . LEU B 1 84 ? 56.947 10.716 6.836 1.00 64.68 223 LEU B N 1
ATOM 3268 C CA . LEU B 1 84 ? 58.273 10.815 7.448 1.00 64.01 223 LEU B CA 1
ATOM 3269 C C . LEU B 1 84 ? 58.767 9.404 7.741 1.00 63.62 223 LEU B C 1
ATOM 3270 O O . LEU B 1 84 ? 58.056 8.595 8.346 1.00 63.64 223 LEU B O 1
ATOM 3275 N N . CYS B 1 85 ? 59.982 9.108 7.304 1.00 63.07 224 CYS B N 1
ATOM 3276 C CA . CYS B 1 85 ? 60.527 7.774 7.465 1.00 62.62 224 CYS B CA 1
ATOM 3277 C C . CYS B 1 85 ? 61.830 7.770 8.260 1.00 62.09 224 CYS B C 1
ATOM 3278 O O . CYS B 1 85 ? 62.684 8.640 8.079 1.00 61.99 224 CYS B O 1
ATOM 3281 N N . PHE B 1 86 ? 61.940 6.803 9.170 1.00 61.49 225 PHE B N 1
ATOM 3282 C CA . PHE B 1 86 ? 63.189 6.484 9.863 1.00 60.72 225 PHE B CA 1
ATOM 3283 C C . PHE B 1 86 ? 63.593 5.066 9.451 1.00 60.10 225 PHE B C 1
ATOM 3284 O O . PHE B 1 86 ? 62.803 4.126 9.589 1.00 59.98 225 PHE B O 1
ATOM 3292 N N . VAL B 1 87 ? 64.812 4.909 8.945 1.00 59.25 226 VAL B N 1
ATOM 3293 C CA . VAL B 1 87 ? 65.329 3.581 8.616 1.00 58.39 226 VAL B CA 1
ATOM 3294 C C . VAL B 1 87 ? 66.364 3.196 9.665 1.00 57.73 226 VAL B C 1
ATOM 3295 O O . VAL B 1 87 ? 67.476 3.725 9.671 1.00 57.66 226 VAL B O 1
ATOM 3299 N N . MET B 1 88 ? 65.978 2.276 10.547 1.00 56.88 227 MET B N 1
ATOM 3300 C CA . MET B 1 88 ? 66.772 1.926 11.727 1.00 56.13 227 MET B CA 1
ATOM 3301 C C . MET B 1 88 ? 67.384 0.535 11.648 1.00 55.53 227 MET B C 1
ATOM 3302 O O . MET B 1 88 ? 66.991 -0.285 10.821 1.00 55.53 227 MET B O 1
ATOM 3307 N N . GLU B 1 89 ? 68.348 0.293 12.532 1.00 54.77 228 GLU B N 1
ATOM 3308 C CA . GLU B 1 89 ? 68.927 -1.019 12.763 1.00 54.12 228 GLU B CA 1
ATOM 3309 C C . GLU B 1 89 ? 67.816 -1.964 13.227 1.00 53.33 228 GLU B C 1
ATOM 3310 O O . GLU B 1 89 ? 67.047 -1.636 14.129 1.00 53.19 228 GLU B O 1
ATOM 3316 N N . TYR B 1 90 ? 67.724 -3.128 12.593 1.00 52.58 229 TYR B N 1
ATOM 3317 C CA . TYR B 1 90 ? 66.628 -4.057 12.853 1.00 51.82 229 TYR B CA 1
ATOM 3318 C C . TYR B 1 90 ? 66.914 -4.984 14.029 1.00 51.53 229 TYR B C 1
ATOM 3319 O O . TYR B 1 90 ? 67.879 -5.746 14.011 1.00 51.42 229 TYR B O 1
ATOM 3328 N N . ALA B 1 91 ? 66.057 -4.913 15.044 1.00 51.26 230 ALA B N 1
ATOM 3329 C CA . ALA B 1 91 ? 66.170 -5.758 16.228 1.00 51.00 230 ALA B CA 1
ATOM 3330 C C . ALA B 1 91 ? 65.379 -7.066 16.070 1.00 50.92 230 ALA B C 1
ATOM 3331 O O . ALA B 1 91 ? 64.198 -7.139 16.418 1.00 50.78 230 ALA B O 1
ATOM 3333 N N . ASN B 1 92 ? 66.058 -8.090 15.546 1.00 50.79 231 ASN B N 1
ATOM 3334 C CA . ASN B 1 92 ? 65.476 -9.407 15.269 1.00 50.72 231 ASN B CA 1
ATOM 3335 C C . ASN B 1 92 ? 64.806 -10.045 16.471 1.00 50.43 231 ASN B C 1
ATOM 3336 O O . ASN B 1 92 ? 63.792 -10.728 16.324 1.00 50.39 231 ASN B O 1
ATOM 3341 N N . GLY B 1 93 ? 65.384 -9.822 17.652 1.00 50.04 232 GLY B N 1
ATOM 3342 C CA . GLY B 1 93 ? 65.044 -10.584 18.850 1.00 49.59 232 GLY B CA 1
ATOM 3343 C C . GLY B 1 93 ? 63.716 -10.265 19.510 1.00 49.40 232 GLY B C 1
ATOM 3344 O O . GLY B 1 93 ? 63.386 -10.847 20.543 1.00 49.56 232 GLY B O 1
ATOM 3345 N N . GLY B 1 94 ? 62.951 -9.346 18.924 1.00 48.97 233 GLY B N 1
ATOM 3346 C CA . GLY B 1 94 ? 61.681 -8.920 19.507 1.00 48.40 233 GLY B CA 1
ATOM 3347 C C . GLY B 1 94 ? 61.841 -8.041 20.737 1.00 48.06 233 GLY B C 1
ATOM 3348 O O . GLY B 1 94 ? 62.961 -7.731 21.152 1.00 47.82 233 GLY B O 1
ATOM 3349 N N . GLU B 1 95 ? 60.712 -7.629 21.308 1.00 47.83 234 GLU B N 1
ATOM 3350 C CA . GLU B 1 95 ? 60.704 -6.802 22.512 1.00 47.69 234 GLU B CA 1
ATOM 3351 C C . GLU B 1 95 ? 60.953 -7.675 23.727 1.00 47.57 234 GLU B C 1
ATOM 3352 O O . GLU B 1 95 ? 60.632 -8.859 23.716 1.00 47.40 234 GLU B O 1
ATOM 3358 N N . LEU B 1 96 ? 61.512 -7.081 24.778 1.00 47.73 235 LEU B N 1
ATOM 3359 C CA . LEU B 1 96 ? 61.572 -7.730 26.083 1.00 47.96 235 LEU B CA 1
ATOM 3360 C C . LEU B 1 96 ? 60.175 -8.070 26.586 1.00 48.11 235 LEU B C 1
ATOM 3361 O O . LEU B 1 96 ? 59.982 -9.083 27.256 1.00 47.99 235 LEU B O 1
ATOM 3366 N N . PHE B 1 97 ? 59.206 -7.219 26.260 1.00 48.39 236 PHE B N 1
ATOM 3367 C CA . PHE B 1 97 ? 57.814 -7.475 26.603 1.00 48.90 236 PHE B CA 1
ATOM 3368 C C . PHE B 1 97 ? 57.326 -8.806 26.021 1.00 48.74 236 PHE B C 1
ATOM 3369 O O . PHE B 1 97 ? 56.587 -9.544 26.681 1.00 48.72 236 PHE B O 1
ATOM 3377 N N . PHE B 1 98 ? 57.747 -9.108 24.793 1.00 48.44 237 PHE B N 1
ATOM 3378 C CA . PHE B 1 98 ? 57.366 -10.356 24.146 1.00 48.21 237 PHE B CA 1
ATOM 3379 C C . PHE B 1 98 ? 57.787 -11.557 24.995 1.00 48.17 237 PHE B C 1
ATOM 3380 O O . PHE B 1 98 ? 56.943 -12.342 25.412 1.00 48.43 237 PHE B O 1
ATOM 3388 N N . HIS B 1 99 ? 59.085 -11.673 25.263 1.00 48.00 238 HIS B N 1
ATOM 3389 C CA . HIS B 1 99 ? 59.642 -12.821 25.979 1.00 47.95 238 HIS B CA 1
ATOM 3390 C C . HIS B 1 99 ? 59.154 -12.958 27.409 1.00 47.89 238 HIS B C 1
ATOM 3391 O O . HIS B 1 99 ? 58.903 -14.069 27.879 1.00 47.88 238 HIS B O 1
ATOM 3398 N N . LEU B 1 100 ? 59.038 -11.826 28.097 1.00 47.94 239 LEU B N 1
ATOM 3399 C CA . LEU B 1 100 ? 58.648 -11.816 29.497 1.00 47.99 239 LEU B CA 1
ATOM 3400 C C . LEU B 1 100 ? 57.220 -12.303 29.693 1.00 48.29 239 LEU B C 1
ATOM 3401 O O . LEU B 1 100 ? 56.943 -13.011 30.654 1.00 48.53 239 LEU B O 1
ATOM 3406 N N . SER B 1 101 ? 56.326 -11.936 28.779 1.00 48.64 240 SER B N 1
ATOM 3407 C CA . SER B 1 101 ? 54.937 -12.389 28.829 1.00 49.12 240 SER B CA 1
ATOM 3408 C C . SER B 1 101 ? 54.858 -13.914 28.762 1.00 49.27 240 SER B C 1
ATOM 3409 O O . SER B 1 101 ? 54.052 -14.542 29.453 1.00 49.19 240 SER B O 1
ATOM 3412 N N . ARG B 1 102 ? 55.721 -14.497 27.940 1.00 49.55 241 ARG B N 1
ATOM 3413 C CA . ARG B 1 102 ? 55.787 -15.937 27.790 1.00 49.82 241 ARG B CA 1
ATOM 3414 C C . ARG B 1 102 ? 56.427 -16.658 28.975 1.00 49.63 241 ARG B C 1
ATOM 3415 O O . ARG B 1 102 ? 56.013 -17.760 29.310 1.00 49.66 241 ARG B O 1
ATOM 3423 N N . GLU B 1 103 ? 57.404 -16.035 29.626 1.00 49.59 242 GLU B N 1
ATOM 3424 C CA . GLU B 1 103 ? 58.137 -16.710 30.703 1.00 49.68 242 GLU B CA 1
ATOM 3425 C C . GLU B 1 103 ? 57.774 -16.274 32.121 1.00 49.42 242 GLU B C 1
ATOM 3426 O O . GLU B 1 103 ? 58.370 -16.758 33.088 1.00 49.38 242 GLU B O 1
ATOM 3432 N N . ARG B 1 104 ? 56.781 -15.386 32.226 1.00 49.08 243 ARG B N 1
ATOM 3433 C CA . ARG B 1 104 ? 56.378 -14.694 33.469 1.00 48.86 243 ARG B CA 1
ATOM 3434 C C . ARG B 1 104 ? 57.485 -13.898 34.174 1.00 48.18 243 ARG B C 1
ATOM 3435 O O . ARG B 1 104 ? 57.268 -12.753 34.551 1.00 48.20 243 ARG B O 1
ATOM 3443 N N . VAL B 1 105 ? 58.657 -14.505 34.344 1.00 47.44 244 VAL B N 1
ATOM 3444 C CA . VAL B 1 105 ? 59.735 -13.942 35.151 1.00 46.65 244 VAL B CA 1
ATOM 3445 C C . VAL B 1 105 ? 61.077 -14.270 34.505 1.00 45.99 244 VAL B C 1
ATOM 3446 O O . VAL B 1 105 ? 61.216 -15.307 33.864 1.00 45.99 244 VAL B O 1
ATOM 3450 N N . PHE B 1 106 ? 62.048 -13.374 34.652 1.00 45.13 245 PHE B N 1
ATOM 3451 C CA . PHE B 1 106 ? 63.429 -13.683 34.314 1.00 44.30 245 PHE B CA 1
ATOM 3452 C C . PHE B 1 106 ? 64.192 -14.020 35.581 1.00 43.90 245 PHE B C 1
ATOM 3453 O O . PHE B 1 106 ? 63.824 -13.579 36.669 1.00 43.91 245 PHE B O 1
ATOM 3461 N N . SER B 1 107 ? 65.270 -14.784 35.440 1.00 43.42 246 SER B N 1
ATOM 3462 C CA . SER B 1 107 ? 66.186 -15.020 36.550 1.00 43.04 246 SER B CA 1
ATOM 3463 C C . SER B 1 107 ? 66.844 -13.698 36.939 1.00 42.82 246 SER B C 1
ATOM 3464 O O . SER B 1 107 ? 66.816 -12.740 36.174 1.00 43.10 246 SER B O 1
ATOM 3467 N N . GLU B 1 108 ? 67.448 -13.645 38.118 1.00 42.58 247 GLU B N 1
ATOM 3468 C CA . GLU B 1 108 ? 68.197 -12.457 38.523 1.00 42.28 247 GLU B CA 1
ATOM 3469 C C . GLU B 1 108 ? 69.410 -12.239 37.615 1.00 41.91 247 GLU B C 1
ATOM 3470 O O . GLU B 1 108 ? 69.730 -11.096 37.283 1.00 41.83 247 GLU B O 1
ATOM 3476 N N . ASP B 1 109 ? 70.056 -13.332 37.196 1.00 41.57 248 ASP B N 1
ATOM 3477 C CA . ASP B 1 109 ? 71.208 -13.265 36.279 1.00 41.36 248 ASP B CA 1
ATOM 3478 C C . ASP B 1 109 ? 70.843 -12.668 34.921 1.00 40.64 248 ASP B C 1
ATOM 3479 O O . ASP B 1 109 ? 71.612 -11.884 34.349 1.00 40.44 248 ASP B O 1
ATOM 3484 N N . ARG B 1 110 ? 69.662 -13.031 34.425 1.00 39.83 249 ARG B N 1
ATOM 3485 C CA . ARG B 1 110 ? 69.159 -12.486 33.173 1.00 39.05 249 ARG B CA 1
ATOM 3486 C C . ARG B 1 110 ? 68.718 -11.036 33.343 1.00 38.39 249 ARG B C 1
ATOM 3487 O O . ARG B 1 110 ? 68.953 -10.204 32.469 1.00 38.48 249 ARG B O 1
ATOM 3495 N N . ALA B 1 111 ? 68.087 -10.736 34.472 1.00 37.59 250 ALA B N 1
ATOM 3496 C CA . ALA B 1 111 ? 67.684 -9.370 34.782 1.00 36.93 250 ALA B CA 1
ATOM 3497 C C . ALA B 1 111 ? 68.897 -8.452 34.880 1.00 36.40 250 ALA B C 1
ATOM 3498 O O . ALA B 1 111 ? 68.897 -7.366 34.308 1.00 36.16 250 ALA B O 1
ATOM 3500 N N . ARG B 1 112 ? 69.925 -8.908 35.601 1.00 35.99 251 ARG B N 1
ATOM 3501 C CA . ARG B 1 112 ? 71.186 -8.179 35.759 1.00 35.51 251 ARG B CA 1
ATOM 3502 C C . ARG B 1 112 ? 71.885 -7.908 34.426 1.00 35.41 251 ARG B C 1
ATOM 3503 O O . ARG B 1 112 ? 72.486 -6.852 34.242 1.00 35.20 251 ARG B O 1
ATOM 3511 N N . PHE B 1 113 ? 71.799 -8.854 33.498 1.00 35.42 252 PHE B N 1
ATOM 3512 C CA . PHE B 1 113 ? 72.411 -8.666 32.194 1.00 35.73 252 PHE B CA 1
ATOM 3513 C C . PHE B 1 113 ? 71.731 -7.552 31.405 1.00 35.80 252 PHE B C 1
ATOM 3514 O O . PHE B 1 113 ? 72.403 -6.731 30.783 1.00 36.05 252 PHE B O 1
ATOM 3522 N N . TYR B 1 114 ? 70.406 -7.527 31.416 1.00 35.70 253 TYR B N 1
ATOM 3523 C CA . TYR B 1 114 ? 69.686 -6.458 30.727 1.00 35.93 253 TYR B CA 1
ATOM 3524 C C . TYR B 1 114 ? 69.830 -5.115 31.454 1.00 35.74 253 TYR B C 1
ATOM 3525 O O . TYR B 1 114 ? 70.073 -4.083 30.828 1.00 35.50 253 TYR B O 1
ATOM 3534 N N . GLY B 1 115 ? 69.692 -5.146 32.777 1.00 35.84 254 GLY B N 1
ATOM 3535 C CA . GLY B 1 115 ? 69.884 -3.969 33.616 1.00 36.02 254 GLY B CA 1
ATOM 3536 C C . GLY B 1 115 ? 71.192 -3.258 33.329 1.00 36.15 254 GLY B C 1
ATOM 3537 O O . GLY B 1 115 ? 71.214 -2.042 33.131 1.00 36.09 254 GLY B O 1
ATOM 3538 N N . ALA B 1 116 ? 72.277 -4.028 33.287 1.00 36.20 255 ALA B N 1
ATOM 3539 C CA . ALA B 1 116 ? 73.609 -3.495 33.001 1.00 36.28 255 ALA B CA 1
ATOM 3540 C C . ALA B 1 116 ? 73.702 -2.843 31.616 1.00 36.32 255 ALA B C 1
ATOM 3541 O O . ALA B 1 116 ? 74.306 -1.771 31.465 1.00 36.32 255 ALA B O 1
ATOM 3543 N N . GLU B 1 117 ? 73.111 -3.488 30.612 1.00 36.15 256 GLU B N 1
ATOM 3544 C CA . GLU B 1 117 ? 73.178 -2.973 29.246 1.00 36.13 256 GLU B CA 1
ATOM 3545 C C . GLU B 1 117 ? 72.364 -1.691 29.110 1.00 35.82 256 GLU B C 1
ATOM 3546 O O . GLU B 1 117 ? 72.824 -0.731 28.476 1.00 35.84 256 GLU B O 1
ATOM 3552 N N . ILE B 1 118 ? 71.179 -1.685 29.731 1.00 35.40 257 ILE B N 1
ATOM 3553 C CA . ILE B 1 118 ? 70.315 -0.503 29.823 1.00 34.96 257 ILE B CA 1
ATOM 3554 C C . ILE B 1 118 ? 71.009 0.625 30.592 1.00 35.00 257 ILE B C 1
ATOM 3555 O O . ILE B 1 118 ? 70.961 1.779 30.178 1.00 34.83 257 ILE B O 1
ATOM 3560 N N . VAL B 1 119 ? 71.659 0.287 31.702 1.00 35.20 258 VAL B N 1
ATOM 3561 C CA . VAL B 1 119 ? 72.363 1.290 32.502 1.00 35.63 258 VAL B CA 1
ATOM 3562 C C . VAL B 1 119 ? 73.468 1.958 31.694 1.00 35.96 258 VAL B C 1
ATOM 3563 O O . VAL B 1 119 ? 73.525 3.181 31.627 1.00 36.31 258 VAL B O 1
ATOM 3567 N N . SER B 1 120 ? 74.325 1.155 31.067 1.00 36.33 259 SER B N 1
ATOM 3568 C CA . SER B 1 120 ? 75.414 1.670 30.243 1.00 36.46 259 SER B CA 1
ATOM 3569 C C . SER B 1 120 ? 74.932 2.707 29.239 1.00 36.64 259 SER B C 1
ATOM 3570 O O . SER B 1 120 ? 75.562 3.745 29.073 1.00 36.89 259 SER B O 1
ATOM 3573 N N . ALA B 1 121 ? 73.812 2.426 28.581 1.00 36.85 260 ALA B N 1
ATOM 3574 C CA . ALA B 1 121 ? 73.261 3.328 27.575 1.00 37.09 260 ALA B CA 1
ATOM 3575 C C . ALA B 1 121 ? 72.679 4.615 28.172 1.00 37.41 260 ALA B C 1
ATOM 3576 O O . ALA B 1 121 ? 72.890 5.703 27.630 1.00 37.61 260 ALA B O 1
ATOM 3578 N N . LEU B 1 122 ? 71.950 4.492 29.281 1.00 37.67 261 LEU B N 1
ATOM 3579 C CA . LEU B 1 122 ? 71.357 5.656 29.939 1.00 37.79 261 LEU B CA 1
ATOM 3580 C C . LEU B 1 122 ? 72.441 6.530 30.535 1.00 38.04 261 LEU B C 1
ATOM 3581 O O . LEU B 1 122 ? 72.323 7.755 30.548 1.00 38.09 261 LEU B O 1
ATOM 3586 N N . ASP B 1 123 ? 73.504 5.891 31.018 1.00 38.33 262 ASP B N 1
ATOM 3587 C CA . ASP B 1 123 ? 74.700 6.602 31.454 1.00 38.79 262 ASP B CA 1
ATOM 3588 C C . ASP B 1 123 ? 75.287 7.429 30.310 1.00 39.06 262 ASP B C 1
ATOM 3589 O O . ASP B 1 123 ? 75.708 8.576 30.508 1.00 39.23 262 ASP B O 1
ATOM 3594 N N . TYR B 1 124 ? 75.310 6.836 29.119 1.00 39.18 263 TYR B N 1
ATOM 3595 C CA . TYR B 1 124 ? 75.815 7.499 27.928 1.00 39.45 263 TYR B CA 1
ATOM 3596 C C . TYR B 1 124 ? 74.952 8.707 27.555 1.00 39.76 263 TYR B C 1
ATOM 3597 O O . TYR B 1 124 ? 75.477 9.768 27.204 1.00 39.82 263 TYR B O 1
ATOM 3606 N N . LEU B 1 125 ? 73.631 8.549 27.635 1.00 40.04 264 LEU B N 1
ATOM 3607 C CA . LEU B 1 125 ? 72.721 9.630 27.251 1.00 40.29 264 LEU B CA 1
ATOM 3608 C C . LEU B 1 125 ? 72.804 10.784 28.241 1.00 40.56 264 LEU B C 1
ATOM 3609 O O . LEU B 1 125 ? 72.681 11.945 27.860 1.00 40.81 264 LEU B O 1
ATOM 3614 N N . HIS B 1 126 ? 73.039 10.458 29.505 1.00 40.66 265 HIS B N 1
ATOM 3615 C CA . HIS B 1 126 ? 73.148 11.469 30.543 1.00 40.98 265 HIS B CA 1
ATOM 3616 C C . HIS B 1 126 ? 74.477 12.219 30.484 1.00 41.32 265 HIS B C 1
ATOM 3617 O O . HIS B 1 126 ? 74.495 13.434 30.264 1.00 41.51 265 HIS B O 1
ATOM 3624 N N . SER B 1 127 ? 75.576 11.486 30.668 1.00 41.64 266 SER B N 1
ATOM 3625 C CA . SER B 1 127 ? 76.913 12.068 30.805 1.00 42.03 266 SER B CA 1
ATOM 3626 C C . SER B 1 127 ? 77.482 12.664 29.524 1.00 42.22 266 SER B C 1
ATOM 3627 O O . SER B 1 127 ? 78.179 13.682 29.572 1.00 42.36 266 SER B O 1
ATOM 3630 N N . GLU B 1 128 ? 77.190 12.031 28.389 1.00 42.36 267 GLU B N 1
ATOM 3631 C CA . GLU B 1 128 ? 77.860 12.360 27.132 1.00 42.61 267 GLU B CA 1
ATOM 3632 C C . GLU B 1 128 ? 77.001 13.136 26.150 1.00 42.45 267 GLU B C 1
ATOM 3633 O O . GLU B 1 128 ? 77.509 13.994 25.431 1.00 42.56 267 GLU B O 1
ATOM 3639 N N . LYS B 1 129 ? 75.708 12.836 26.108 1.00 42.23 268 LYS B N 1
ATOM 3640 C CA . LYS B 1 129 ? 74.826 13.521 25.168 1.00 41.99 268 LYS B CA 1
ATOM 3641 C C . LYS B 1 129 ? 73.803 14.468 25.818 1.00 41.55 268 LYS B C 1
ATOM 3642 O O . LYS B 1 129 ? 72.948 15.020 25.121 1.00 41.54 268 LYS B O 1
ATOM 3648 N N . ASN B 1 130 ? 73.916 14.663 27.137 1.00 41.01 269 ASN B N 1
ATOM 3649 C CA . ASN B 1 130 ? 72.989 15.498 27.931 1.00 40.50 269 ASN B CA 1
ATOM 3650 C C . ASN B 1 130 ? 71.499 15.295 27.629 1.00 40.07 269 ASN B C 1
ATOM 3651 O O . ASN B 1 130 ? 70.735 16.265 27.596 1.00 40.23 269 ASN B O 1
ATOM 3656 N N . VAL B 1 131 ? 71.108 14.038 27.409 1.00 39.38 270 VAL B N 1
ATOM 3657 C CA . VAL B 1 131 ? 69.736 13.657 27.064 1.00 38.62 270 VAL B CA 1
ATOM 3658 C C . VAL B 1 131 ? 69.099 12.901 28.228 1.00 38.35 270 VAL B C 1
ATOM 3659 O O . VAL B 1 131 ? 69.775 12.140 28.927 1.00 38.52 270 VAL B O 1
ATOM 3663 N N . VAL B 1 132 ? 67.807 13.138 28.452 1.00 37.80 271 VAL B N 1
ATOM 3664 C CA . VAL B 1 132 ? 67.026 12.315 29.378 1.00 37.16 271 VAL B CA 1
ATOM 3665 C C . VAL B 1 132 ? 66.005 11.542 28.554 1.00 36.68 271 VAL B C 1
ATOM 3666 O O . VAL B 1 132 ? 65.227 12.132 27.816 1.00 36.46 271 VAL B O 1
ATOM 3670 N N . TYR B 1 133 ? 66.023 10.220 28.683 1.00 36.34 272 TYR B N 1
ATOM 3671 C CA . TYR B 1 133 ? 65.204 9.347 27.847 1.00 35.95 272 TYR B CA 1
ATOM 3672 C C . TYR B 1 133 ? 63.698 9.519 28.079 1.00 35.94 272 TYR B C 1
ATOM 3673 O O . TYR B 1 133 ? 62.930 9.613 27.121 1.00 35.85 272 TYR B O 1
ATOM 3682 N N . ARG B 1 134 ? 63.306 9.538 29.356 1.00 36.02 273 ARG B N 1
ATOM 3683 C CA . ARG B 1 134 ? 61.935 9.818 29.840 1.00 35.80 273 ARG B CA 1
ATOM 3684 C C . ARG B 1 134 ? 60.893 8.720 29.638 1.00 35.76 273 ARG B C 1
ATOM 3685 O O . ARG B 1 134 ? 59.949 8.624 30.414 1.00 35.42 273 ARG B O 1
ATOM 3693 N N . ASP B 1 135 ? 61.071 7.881 28.622 1.00 36.12 274 ASP B N 1
ATOM 3694 C CA . ASP B 1 135 ? 60.059 6.877 28.286 1.00 36.43 274 ASP B CA 1
ATOM 3695 C C . ASP B 1 135 ? 60.543 5.422 28.432 1.00 36.61 274 ASP B C 1
ATOM 3696 O O . ASP B 1 135 ? 60.223 4.560 27.605 1.00 36.76 274 ASP B O 1
ATOM 3701 N N . LEU B 1 136 ? 61.304 5.137 29.486 1.00 36.56 275 LEU B N 1
ATOM 3702 C CA . LEU B 1 136 ? 61.785 3.778 29.682 1.00 36.47 275 LEU B CA 1
ATOM 3703 C C . LEU B 1 136 ? 60.640 2.851 30.057 1.00 36.45 275 LEU B C 1
ATOM 3704 O O . LEU B 1 136 ? 59.897 3.105 31.007 1.00 36.35 275 LEU B O 1
ATOM 3709 N N . LYS B 1 137 ? 60.503 1.787 29.276 1.00 36.51 276 LYS B N 1
ATOM 3710 C CA . LYS B 1 137 ? 59.466 0.774 29.479 1.00 36.51 276 LYS B CA 1
ATOM 3711 C C . LYS B 1 137 ? 59.761 -0.490 28.671 1.00 36.59 276 LYS B C 1
ATOM 3712 O O . LYS B 1 137 ? 60.478 -0.453 27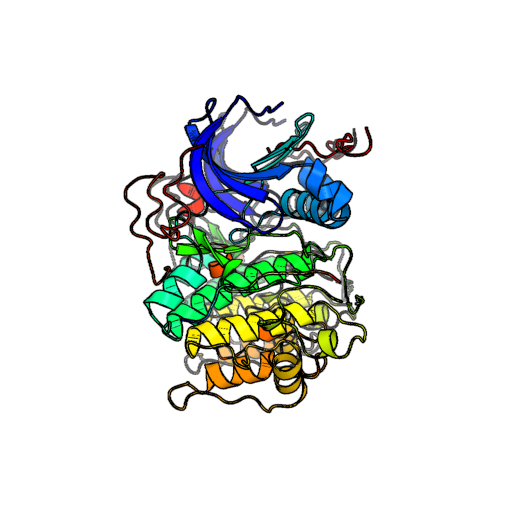.667 1.00 36.20 276 LYS B O 1
ATOM 3718 N N . LEU B 1 138 ? 59.195 -1.605 29.126 1.00 37.16 277 LEU B N 1
ATOM 3719 C CA . LEU B 1 138 ? 59.342 -2.913 28.475 1.00 37.45 277 LEU B CA 1
ATOM 3720 C C . LEU B 1 138 ? 59.160 -2.891 26.955 1.00 37.82 277 LEU B C 1
ATOM 3721 O O . LEU B 1 138 ? 59.870 -3.596 26.229 1.00 37.93 277 LEU B O 1
ATOM 3726 N N . GLU B 1 139 ? 58.213 -2.080 26.489 1.00 37.97 278 GLU B N 1
ATOM 3727 C CA . GLU B 1 139 ? 57.902 -1.977 25.074 1.00 38.54 278 GLU B CA 1
ATOM 3728 C C . GLU B 1 139 ? 59.022 -1.324 24.261 1.00 38.44 278 GLU B C 1
ATOM 3729 O O . GLU B 1 139 ? 59.155 -1.595 23.068 1.00 38.47 278 GLU B O 1
ATOM 3735 N N . ASN B 1 140 ? 59.809 -0.459 24.901 1.00 38.31 279 ASN B N 1
ATOM 3736 C CA . ASN B 1 140 ? 60.892 0.253 24.220 1.00 38.53 279 ASN B CA 1
ATOM 3737 C C . ASN B 1 140 ? 62.230 -0.510 24.198 1.00 38.75 279 ASN B C 1
ATOM 3738 O O . ASN B 1 140 ? 63.203 -0.068 23.570 1.00 38.72 279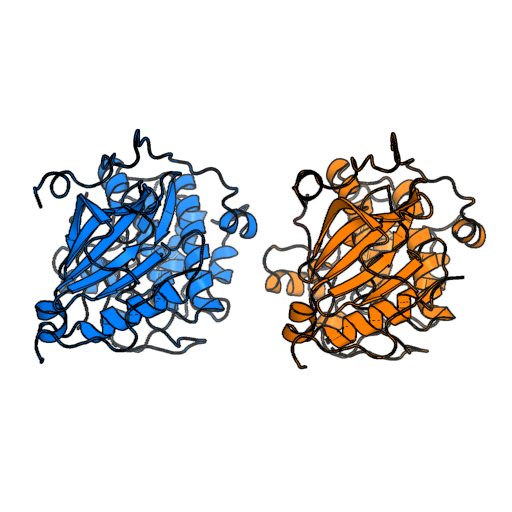 ASN B O 1
ATOM 3743 N N . LEU B 1 141 ? 62.266 -1.657 24.875 1.00 38.78 280 LEU B N 1
ATOM 3744 C CA . LEU B 1 141 ? 63.499 -2.411 25.067 1.00 38.81 280 LEU B CA 1
ATOM 3745 C C . LEU B 1 141 ? 63.499 -3.700 24.251 1.00 39.18 280 LEU B C 1
ATOM 3746 O O . LEU B 1 141 ? 62.741 -4.629 24.527 1.00 39.30 280 LEU B O 1
ATOM 3751 N N . MET B 1 142 ? 64.367 -3.757 23.250 1.00 39.54 281 MET B N 1
ATOM 3752 C CA . MET B 1 142 ? 64.382 -4.881 22.331 1.00 40.02 281 MET B CA 1
ATOM 3753 C C . MET B 1 142 ? 65.702 -5.638 22.352 1.00 40.18 281 MET B C 1
ATOM 3754 O O . MET B 1 142 ? 66.649 -5.242 23.034 1.00 40.06 281 MET B O 1
ATOM 3759 N N . LEU B 1 143 ? 65.749 -6.742 21.613 1.00 40.52 282 LEU B N 1
ATOM 3760 C CA . LEU B 1 143 ? 66.963 -7.533 21.491 1.00 40.92 282 LEU B CA 1
ATOM 3761 C C . LEU B 1 143 ? 67.386 -7.640 20.033 1.00 41.45 282 LEU B C 1
ATOM 3762 O O . LEU B 1 143 ? 66.548 -7.795 19.133 1.00 41.44 282 LEU B O 1
ATOM 3767 N N . ASP B 1 144 ? 68.693 -7.559 19.804 1.00 42.17 283 ASP B N 1
ATOM 3768 C CA . ASP B 1 144 ? 69.247 -7.844 18.484 1.00 42.79 283 ASP B CA 1
ATOM 3769 C C . ASP B 1 144 ? 69.475 -9.353 18.329 1.00 43.41 283 ASP B C 1
ATOM 3770 O O . ASP B 1 144 ? 69.319 -10.111 19.297 1.00 43.43 283 ASP B O 1
ATOM 3775 N N . LYS B 1 145 ? 69.838 -9.778 17.117 1.00 44.12 284 LYS B N 1
ATOM 3776 C CA . LYS B 1 145 ? 70.017 -11.202 16.779 1.00 44.65 284 LYS B CA 1
ATOM 3777 C C . LYS B 1 145 ? 70.835 -11.991 17.802 1.00 44.61 284 LYS B C 1
ATOM 3778 O O . LYS B 1 145 ? 70.678 -13.203 17.912 1.00 45.06 284 LYS B O 1
ATOM 3784 N N . ASP B 1 146 ? 71.690 -11.293 18.549 1.00 44.51 285 ASP B N 1
ATOM 3785 C CA . ASP B 1 146 ? 72.593 -11.914 19.519 1.00 44.18 285 ASP B CA 1
ATOM 3786 C C . ASP B 1 146 ? 72.064 -11.902 20.952 1.00 43.83 285 ASP B C 1
ATOM 3787 O O . ASP B 1 146 ? 72.702 -12.444 21.852 1.00 44.06 285 ASP B O 1
ATOM 3792 N N . GLY B 1 147 ? 70.909 -11.281 21.170 1.00 43.34 286 GLY B N 1
ATOM 3793 C CA . GLY B 1 147 ? 70.326 -11.202 22.510 1.00 42.36 286 GLY B CA 1
ATOM 3794 C C . GLY B 1 147 ? 70.809 -10.014 23.320 1.00 41.70 286 GLY B C 1
ATOM 3795 O O . GLY B 1 147 ? 70.604 -9.967 24.534 1.00 41.78 286 GLY B O 1
ATOM 3796 N N . HIS B 1 148 ? 71.451 -9.058 22.647 1.00 41.04 287 HIS B N 1
ATOM 3797 C CA . HIS B 1 148 ? 71.909 -7.820 23.280 1.00 40.27 287 HIS B CA 1
ATOM 3798 C C . HIS B 1 148 ? 70.829 -6.752 23.226 1.00 40.01 287 HIS B C 1
ATOM 3799 O O . HIS B 1 148 ? 70.086 -6.659 22.247 1.00 39.82 287 HIS B O 1
ATOM 3806 N N . ILE B 1 149 ? 70.764 -5.952 24.288 1.00 39.64 288 ILE B N 1
ATOM 3807 C CA . ILE B 1 149 ? 69.752 -4.919 24.452 1.00 39.27 288 ILE B CA 1
ATOM 3808 C C . ILE B 1 149 ? 69.856 -3.885 23.348 1.00 39.29 288 ILE B C 1
ATOM 3809 O O . ILE B 1 149 ? 70.951 -3.500 22.949 1.00 39.40 288 ILE B O 1
ATOM 3814 N N . LYS B 1 150 ? 68.700 -3.480 22.837 1.00 39.35 289 LYS B N 1
ATOM 3815 C CA . LYS B 1 150 ? 68.595 -2.373 21.908 1.00 39.61 289 LYS B CA 1
ATOM 3816 C C . LYS B 1 150 ? 67.457 -1.479 22.375 1.00 39.80 289 LYS B C 1
ATOM 3817 O O . LYS B 1 150 ? 66.295 -1.891 22.378 1.00 39.88 289 LYS B O 1
ATOM 3823 N N . ILE B 1 151 ? 67.793 -0.264 22.793 1.00 40.01 290 ILE B N 1
ATOM 3824 C CA . ILE B 1 151 ? 66.780 0.715 23.176 1.00 40.03 290 ILE B CA 1
ATOM 3825 C C . ILE B 1 151 ? 66.268 1.396 21.924 1.00 40.36 290 ILE B C 1
ATOM 3826 O O . ILE B 1 151 ? 67.040 2.011 21.182 1.00 40.49 290 ILE B O 1
ATOM 3831 N N . THR B 1 152 ? 64.967 1.274 21.687 1.00 40.74 291 THR B N 1
ATOM 3832 C CA . THR B 1 152 ? 64.329 1.961 20.568 1.00 41.24 291 THR B CA 1
ATOM 3833 C C . THR B 1 152 ? 63.356 3.040 21.052 1.00 41.50 291 THR B C 1
ATOM 3834 O O . THR B 1 152 ? 63.133 3.173 22.256 1.00 41.67 291 THR B O 1
ATOM 3838 N N . ASP B 1 153 ? 62.786 3.791 20.105 1.00 41.79 292 ASP B N 1
ATOM 3839 C CA . ASP B 1 153 ? 61.907 4.948 20.369 1.00 41.99 292 ASP B CA 1
ATOM 3840 C C . ASP B 1 153 ? 62.613 6.043 21.164 1.00 41.87 292 ASP B C 1
ATOM 3841 O O . ASP B 1 153 ? 63.017 5.821 22.301 1.00 42.15 292 ASP B O 1
ATOM 3846 N N . PHE B 1 154 ? 62.762 7.221 20.564 1.00 41.56 293 PHE B N 1
ATOM 3847 C CA . PHE B 1 154 ? 63.338 8.362 21.273 1.00 41.38 293 PHE B CA 1
ATOM 3848 C C . PHE B 1 154 ? 62.442 9.603 21.180 1.00 41.45 293 PHE B C 1
ATOM 3849 O O . PHE B 1 154 ? 62.891 10.733 21.435 1.00 41.58 293 PHE B O 1
ATOM 3857 N N . GLY B 1 155 ? 61.172 9.369 20.843 1.00 41.21 294 GLY B N 1
ATOM 3858 C CA . GLY B 1 155 ? 60.175 10.422 20.668 1.00 41.25 294 GLY B CA 1
ATOM 3859 C C . GLY B 1 155 ? 59.999 11.359 21.850 1.00 41.42 294 GLY B C 1
ATOM 3860 O O . GLY B 1 155 ? 59.779 12.555 21.662 1.00 41.27 294 GLY B O 1
ATOM 3861 N N . LEU B 1 156 ? 60.105 10.823 23.067 1.00 41.51 295 LEU B N 1
ATOM 3862 C CA . LEU B 1 156 ? 59.936 11.625 24.284 1.00 41.66 295 LEU B CA 1
ATOM 3863 C C . LEU B 1 156 ? 61.248 12.022 24.989 1.00 41.96 295 LEU B C 1
ATOM 3864 O O . LEU B 1 156 ? 61.239 12.371 26.175 1.00 41.91 295 LEU B O 1
ATOM 3869 N N . CYS B 1 157 ? 62.363 11.990 24.259 1.00 42.14 296 CYS B N 1
ATOM 3870 C CA . CYS B 1 157 ? 63.650 12.418 24.814 1.00 42.43 296 CYS B CA 1
ATOM 3871 C C . CYS B 1 157 ? 63.699 13.921 25.087 1.00 42.54 296 CYS B C 1
ATOM 3872 O O . CYS B 1 157 ? 63.103 14.721 24.363 1.00 42.56 296 CYS B O 1
ATOM 3875 N N . LYS B 1 158 ? 64.412 14.296 26.141 1.00 42.89 297 LYS B N 1
ATOM 3876 C CA . LYS B 1 158 ? 64.676 15.698 26.418 1.00 43.21 297 LYS B CA 1
ATOM 3877 C C . LYS B 1 158 ? 66.156 15.979 26.249 1.00 43.73 297 LYS B C 1
ATOM 3878 O O . LYS B 1 158 ? 66.990 15.217 26.732 1.00 43.55 297 LYS B O 1
ATOM 3884 N N . GLU B 1 159 ? 66.468 17.073 25.558 1.00 44.68 298 GLU B N 1
ATOM 3885 C CA . GLU B 1 159 ? 67.856 17.424 25.233 1.00 45.71 298 GLU B CA 1
ATOM 3886 C C . GLU B 1 159 ? 68.373 18.593 26.069 1.00 46.24 298 GLU B C 1
ATOM 3887 O O . GLU B 1 159 ? 67.589 19.342 26.657 1.00 46.53 298 GLU B O 1
ATOM 3893 N N . GLY B 1 160 ? 69.696 18.731 26.114 1.00 46.67 299 GLY B N 1
ATOM 3894 C CA . GLY B 1 160 ? 70.347 19.854 26.771 1.00 47.44 299 GLY B CA 1
ATOM 3895 C C . GLY B 1 160 ? 70.170 19.886 28.273 1.00 48.17 299 GLY B C 1
ATOM 3896 O O . GLY B 1 160 ? 70.239 20.956 28.884 1.00 48.29 299 GLY B O 1
ATOM 3897 N N . ILE B 1 161 ? 69.939 18.719 28.873 1.00 48.89 300 ILE B N 1
ATOM 3898 C CA . ILE B 1 161 ? 69.788 18.620 30.329 1.00 49.63 300 ILE B CA 1
ATOM 3899 C C . ILE B 1 161 ? 71.123 18.298 31.015 1.00 50.37 300 ILE B C 1
ATOM 3900 O O . ILE B 1 161 ? 71.639 17.181 30.907 1.00 50.61 300 ILE B O 1
ATOM 3905 N N . LYS B 1 162 ? 71.672 19.297 31.704 1.00 51.12 301 LYS B N 1
ATOM 3906 C CA . LYS B 1 162 ? 72.960 19.180 32.394 1.00 51.88 301 LYS B CA 1
ATOM 3907 C C . LYS B 1 162 ? 72.813 19.185 33.918 1.00 52.03 301 LYS B C 1
ATOM 3908 O O . LYS B 1 162 ? 71.702 19.271 34.443 1.00 52.02 301 LYS B O 1
ATOM 3914 N N . ASP B 1 163 ? 73.950 19.090 34.613 1.00 52.42 302 ASP B N 1
ATOM 3915 C CA . ASP B 1 163 ? 74.021 19.230 36.075 1.00 52.63 302 ASP B CA 1
ATOM 3916 C C . ASP B 1 163 ? 72.746 18.684 36.737 1.00 52.19 302 ASP B C 1
ATOM 3917 O O . ASP B 1 163 ? 72.505 17.471 36.747 1.00 52.31 302 ASP B O 1
ATOM 3922 N N . GLY B 1 164 ? 71.926 19.598 37.257 1.00 51.47 303 GLY B N 1
ATOM 3923 C CA . GLY B 1 164 ? 70.601 19.277 37.766 1.00 50.24 303 GLY B CA 1
ATOM 3924 C C . GLY B 1 164 ? 69.529 20.116 37.094 1.00 49.47 303 GLY B C 1
ATOM 3925 O O . GLY B 1 164 ? 68.704 20.735 37.767 1.00 49.49 303 GLY B O 1
ATOM 3926 N N . ALA B 1 165 ? 69.544 20.144 35.763 1.00 48.57 304 ALA B N 1
ATOM 3927 C CA . ALA B 1 165 ? 68.513 20.848 34.996 1.00 47.77 304 ALA B CA 1
ATOM 3928 C C . ALA B 1 165 ? 67.147 20.177 35.166 1.00 47.06 304 ALA B C 1
ATOM 3929 O O . ALA B 1 165 ? 67.057 18.954 35.317 1.00 46.61 304 ALA B O 1
ATOM 3931 N N . THR B 1 166 ? 66.089 20.984 35.153 1.00 46.25 305 THR B N 1
ATOM 3932 C CA . THR B 1 166 ? 64.748 20.460 35.392 1.00 45.61 305 THR B CA 1
ATOM 3933 C C . THR B 1 166 ? 63.842 20.569 34.169 1.00 45.26 305 THR B C 1
ATOM 3934 O O . THR B 1 166 ? 64.120 21.319 33.237 1.00 45.24 305 THR B O 1
ATOM 3938 N N . MET B 1 167 ? 62.770 19.787 34.191 1.00 44.90 306 MET B N 1
ATOM 3939 C CA . MET B 1 167 ? 61.804 19.722 33.108 1.00 44.66 306 MET B CA 1
ATOM 3940 C C . MET B 1 167 ? 60.407 19.850 33.697 1.00 44.46 306 MET B C 1
ATOM 3941 O O . MET B 1 167 ? 60.205 19.581 34.888 1.00 44.57 306 MET B O 1
ATOM 3946 N N . LYS B 1 168 ? 59.449 20.262 32.870 1.00 44.10 307 LYS B N 1
ATOM 3947 C CA . LYS B 1 168 ? 58.084 20.516 33.336 1.00 43.83 307 LYS B CA 1
ATOM 3948 C C . LYS B 1 168 ? 57.076 19.587 32.681 1.00 43.52 307 LYS B C 1
ATOM 3949 O O . LYS B 1 168 ? 56.062 19.239 33.290 1.00 43.83 307 LYS B O 1
ATOM 3966 N N . PHE B 1 170 ? 54.640 16.952 31.200 1.00 41.87 309 PHE B N 1
ATOM 3967 C CA . PHE B 1 170 ? 53.974 15.728 31.659 1.00 41.73 309 PHE B CA 1
ATOM 3968 C C . PHE B 1 170 ? 53.854 14.715 30.517 1.00 41.63 309 PHE B C 1
ATOM 3969 O O . PHE B 1 170 ? 52.969 14.829 29.661 1.00 41.63 309 PHE B O 1
ATOM 3977 N N . CYS B 1 171 ? 54.754 13.732 30.512 1.00 41.27 310 CYS B N 1
ATOM 3978 C CA . CYS B 1 171 ? 54.815 12.731 29.457 1.00 41.04 310 CYS B CA 1
ATOM 3979 C C . CYS B 1 171 ? 55.480 11.444 29.929 1.00 40.56 310 CYS B C 1
ATOM 3980 O O . CYS B 1 171 ? 56.154 11.410 30.958 1.00 40.36 310 CYS B O 1
ATOM 3983 N N . GLY B 1 172 ? 55.293 10.392 29.143 1.00 40.28 311 GLY B N 1
ATOM 3984 C CA . GLY B 1 172 ? 55.795 9.067 29.461 1.00 39.74 311 GLY B CA 1
ATOM 3985 C C . GLY B 1 172 ? 54.706 8.062 29.152 1.00 39.44 311 GLY B C 1
ATOM 3986 O O . GLY B 1 172 ? 53.847 8.320 28.306 1.00 39.53 311 GLY B O 1
ATOM 3987 N N . THR B 1 173 ? 54.763 6.912 29.821 1.00 38.96 312 THR B N 1
ATOM 3988 C CA . THR B 1 173 ? 53.671 5.949 29.844 1.00 38.56 312 THR B CA 1
ATOM 3989 C C . THR B 1 173 ? 53.166 5.895 31.283 1.00 38.10 312 THR B C 1
ATOM 3990 O O . THR B 1 173 ? 53.964 5.737 32.209 1.00 38.28 312 THR B O 1
ATOM 3994 N N . PRO B 1 174 ? 51.844 6.039 31.481 1.00 37.58 313 PRO B N 1
ATOM 3995 C CA . PRO B 1 174 ? 51.272 6.180 32.818 1.00 37.27 313 PRO B CA 1
ATOM 3996 C C . PRO B 1 174 ? 51.818 5.183 33.846 1.00 36.94 313 PRO B C 1
ATOM 3997 O O . PRO B 1 174 ? 52.180 5.578 34.954 1.00 36.89 313 PRO B O 1
ATOM 4001 N N . GLU B 1 175 ? 51.892 3.910 33.470 1.00 36.59 314 GLU B N 1
ATOM 4002 C CA . GLU B 1 175 ? 52.289 2.847 34.390 1.00 36.34 314 GLU B CA 1
ATOM 4003 C C . GLU B 1 175 ? 53.721 3.008 34.882 1.00 36.19 314 GLU B C 1
ATOM 4004 O O . GLU B 1 175 ? 54.086 2.493 35.939 1.00 36.31 314 GLU B O 1
ATOM 4010 N N . TYR B 1 176 ? 54.525 3.730 34.107 1.00 35.95 315 TYR B N 1
ATOM 4011 C CA . TYR B 1 176 ? 55.955 3.858 34.364 1.00 35.39 315 TYR B CA 1
ATOM 4012 C C . TYR B 1 176 ? 56.346 5.225 34.914 1.00 35.38 315 TYR B C 1
ATOM 4013 O O . TYR B 1 176 ? 57.527 5.464 35.192 1.00 35.31 315 TYR B O 1
ATOM 4022 N N . LEU B 1 177 ? 55.359 6.110 35.062 1.00 35.15 316 LEU B N 1
ATOM 4023 C CA . LEU B 1 177 ? 55.590 7.494 35.471 1.00 35.01 316 LEU B CA 1
ATOM 4024 C C . LEU B 1 177 ? 56.162 7.600 36.874 1.00 35.02 316 LEU B C 1
ATOM 4025 O O . LEU B 1 177 ? 55.628 7.014 37.824 1.00 34.89 316 LEU B O 1
ATOM 4030 N N . ALA B 1 178 ? 57.257 8.349 36.987 1.00 35.00 317 ALA B N 1
ATOM 4031 C CA . ALA B 1 178 ? 57.891 8.614 38.266 1.00 34.76 317 ALA B CA 1
ATOM 4032 C C . ALA B 1 178 ? 57.000 9.548 39.077 1.00 34.87 317 ALA B C 1
ATOM 4033 O O . ALA B 1 178 ? 56.291 10.393 38.502 1.00 34.83 317 ALA B O 1
ATOM 4035 N N . PRO B 1 179 ? 57.017 9.388 40.413 1.00 34.76 318 PRO B N 1
ATOM 4036 C CA . PRO B 1 179 ? 56.292 10.229 41.343 1.00 34.61 318 PRO B CA 1
ATOM 4037 C C . PRO B 1 179 ? 56.426 11.718 41.056 1.00 34.72 318 PRO B C 1
ATOM 4038 O O . PRO B 1 179 ? 55.406 12.399 40.950 1.00 34.87 318 PRO B O 1
ATOM 4042 N N . GLU B 1 180 ? 57.661 12.209 40.918 1.00 34.69 319 GLU B N 1
ATOM 4043 C CA . GLU B 1 180 ? 57.921 13.644 40.723 1.00 34.57 319 GLU B CA 1
ATOM 4044 C C . GLU B 1 180 ? 57.254 14.235 39.480 1.00 34.62 319 GLU B C 1
ATOM 4045 O O . GLU B 1 180 ? 56.904 15.417 39.467 1.00 34.72 319 GLU B O 1
ATOM 4051 N N . VAL B 1 181 ? 57.086 13.414 38.445 1.00 34.71 320 VAL B N 1
ATOM 4052 C CA . VAL B 1 181 ? 56.372 13.820 37.238 1.00 34.77 320 VAL B CA 1
ATOM 4053 C C . VAL B 1 181 ? 54.889 13.966 37.569 1.00 35.07 320 VAL B C 1
ATOM 4054 O O . VAL B 1 181 ? 54.240 14.895 37.095 1.00 34.99 320 VAL B O 1
ATOM 4058 N N . LEU B 1 182 ? 54.372 13.061 38.404 1.00 35.49 321 LEU B N 1
ATOM 4059 C CA . LEU B 1 182 ? 52.983 13.134 38.884 1.00 35.79 321 LEU B CA 1
ATOM 4060 C C . LEU B 1 182 ? 52.763 14.275 39.866 1.00 36.27 321 LEU B C 1
ATOM 4061 O O . LEU B 1 182 ? 51.689 14.884 39.880 1.00 36.52 321 LEU B O 1
ATOM 4066 N N . GLU B 1 183 ? 53.773 14.558 40.686 1.00 36.91 322 GLU B N 1
ATOM 4067 C CA . GLU B 1 183 ? 53.716 15.678 41.632 1.00 37.64 322 GLU B CA 1
ATOM 4068 C C . GLU B 1 183 ? 53.598 17.005 40.881 1.00 37.70 322 GLU B C 1
ATOM 4069 O O . GLU B 1 183 ? 53.072 17.983 41.417 1.00 38.00 322 GLU B O 1
ATOM 4075 N N . ASP B 1 184 ? 54.079 17.013 39.638 1.00 37.72 323 ASP B N 1
ATOM 4076 C CA . ASP B 1 184 ? 54.019 18.165 38.742 1.00 38.02 323 ASP B CA 1
ATOM 4077 C C . ASP B 1 184 ? 54.725 19.396 39.309 1.00 38.35 323 ASP B C 1
ATOM 4078 O O . ASP B 1 184 ? 54.270 20.524 39.110 1.00 38.56 323 ASP B O 1
ATOM 4083 N N . ASN B 1 185 ? 55.845 19.172 40.000 1.00 38.70 324 ASN B N 1
ATOM 4084 C CA . ASN B 1 185 ? 56.631 20.259 40.583 1.00 38.97 324 ASN B CA 1
ATOM 4085 C C . ASN B 1 185 ? 58.102 20.267 40.133 1.00 39.08 324 ASN B C 1
ATOM 4086 O O . ASN B 1 185 ? 58.998 20.552 40.932 1.00 38.94 324 ASN B O 1
ATOM 4091 N N . ASP B 1 186 ? 58.332 19.979 38.847 1.00 39.28 325 ASP B N 1
ATOM 4092 C CA . ASP B 1 186 ? 59.684 19.881 38.245 1.00 39.52 325 ASP B CA 1
ATOM 4093 C C . ASP B 1 186 ? 60.378 18.560 38.522 1.00 39.29 325 ASP B C 1
ATOM 4094 O O . ASP B 1 186 ? 60.408 18.097 39.659 1.00 39.50 325 ASP B O 1
ATOM 4099 N N . TYR B 1 187 ? 60.956 17.969 37.483 1.00 39.09 326 TYR B N 1
ATOM 4100 C CA . TYR B 1 187 ? 61.661 16.696 37.633 1.00 38.94 326 TYR B CA 1
ATOM 4101 C C . TYR B 1 187 ? 63.001 16.694 36.907 1.00 38.81 326 TYR B C 1
ATOM 4102 O O . TYR B 1 187 ? 63.253 17.551 36.071 1.00 38.92 326 TYR B O 1
ATOM 4111 N N . GLY B 1 188 ? 63.849 15.721 37.219 1.00 38.65 327 GLY B N 1
ATOM 4112 C CA . GLY B 1 188 ? 65.181 15.660 36.627 1.00 38.73 327 GLY B CA 1
ATOM 4113 C C . GLY B 1 188 ? 65.536 14.365 35.918 1.00 38.81 327 GLY B C 1
ATOM 4114 O O . GLY B 1 188 ? 64.675 13.513 35.662 1.00 39.08 327 GLY B O 1
ATOM 4115 N N . ARG B 1 189 ? 66.820 14.222 35.599 1.00 38.60 328 ARG B N 1
ATOM 4116 C CA . ARG B 1 189 ? 67.335 13.039 34.918 1.00 38.49 328 ARG B CA 1
ATOM 4117 C C . ARG B 1 189 ? 67.091 11.755 35.705 1.00 38.00 328 ARG B C 1
ATOM 4118 O O . ARG B 1 189 ? 67.161 10.673 35.137 1.00 38.04 328 ARG B O 1
ATOM 4126 N N . ALA B 1 190 ? 66.799 11.870 37.002 1.00 37.61 329 ALA B N 1
ATOM 4127 C CA . ALA B 1 190 ? 66.521 10.685 37.828 1.00 37.27 329 ALA B CA 1
ATOM 4128 C C . ALA B 1 190 ? 65.238 9.930 37.455 1.00 36.96 329 ALA B C 1
ATOM 4129 O O . ALA B 1 190 ? 65.073 8.779 37.858 1.00 37.11 329 ALA B O 1
ATOM 4131 N N . VAL B 1 191 ? 64.346 10.551 36.677 1.00 36.45 330 VAL B N 1
ATOM 4132 C CA . VAL B 1 191 ? 63.145 9.839 36.204 1.00 36.18 330 VAL B CA 1
ATOM 4133 C C . VAL B 1 191 ? 63.522 8.564 35.459 1.00 35.82 330 VAL B C 1
ATOM 4134 O O . VAL B 1 191 ? 62.770 7.580 35.461 1.00 35.90 330 VAL B O 1
ATOM 4138 N N . ASP B 1 192 ? 64.701 8.583 34.842 1.00 35.18 331 ASP B N 1
ATOM 4139 C CA . ASP B 1 192 ? 65.182 7.430 34.108 1.00 34.50 331 ASP B CA 1
ATOM 4140 C C . ASP B 1 192 ? 65.507 6.273 35.040 1.00 34.04 331 ASP B C 1
ATOM 4141 O O . ASP B 1 192 ? 65.267 5.114 34.701 1.00 33.41 331 ASP B O 1
ATOM 4146 N N . TRP B 1 193 ? 66.025 6.592 36.222 1.00 33.79 332 TRP B N 1
ATOM 4147 C CA . TRP B 1 193 ? 66.360 5.551 37.191 1.00 33.73 332 TRP B CA 1
ATOM 4148 C C . TRP B 1 193 ? 65.114 4.995 37.858 1.00 33.25 332 TRP B C 1
ATOM 4149 O O . TRP B 1 193 ? 65.084 3.835 38.244 1.00 33.33 332 TRP B O 1
ATOM 4160 N N . TRP B 1 194 ? 64.075 5.813 37.963 1.00 32.94 333 TRP B N 1
ATOM 4161 C CA . TRP B 1 194 ? 62.766 5.294 38.322 1.00 32.66 333 TRP B CA 1
ATOM 4162 C C . TRP B 1 194 ? 62.311 4.213 37.321 1.00 32.35 333 TRP B C 1
ATOM 4163 O O . TRP B 1 194 ? 61.960 3.101 37.713 1.00 31.94 333 TRP B O 1
ATOM 4174 N N . GLY B 1 195 ? 62.313 4.564 36.033 1.00 32.34 334 GLY B N 1
ATOM 4175 C CA . GLY B 1 195 ? 62.015 3.630 34.941 1.00 32.00 334 GLY B CA 1
ATOM 4176 C C . GLY B 1 195 ? 62.855 2.369 34.990 1.00 31.89 334 GLY B C 1
ATOM 4177 O O . GLY B 1 195 ? 62.326 1.264 34.904 1.00 32.14 334 GLY B O 1
ATOM 4178 N N . LEU B 1 196 ? 64.167 2.530 35.143 1.00 31.69 335 LEU B N 1
ATOM 4179 C CA . LEU B 1 196 ? 65.059 1.390 35.323 1.00 31.52 335 LEU B CA 1
ATOM 4180 C C . LEU B 1 196 ? 64.505 0.501 36.413 1.00 31.38 335 LEU B C 1
ATOM 4181 O O . LEU B 1 196 ? 64.422 -0.715 36.254 1.00 31.59 335 LEU B O 1
ATOM 4186 N N . GLY B 1 197 ? 64.114 1.130 37.514 1.00 31.21 336 GLY B N 1
ATOM 4187 C CA . GLY B 1 197 ? 63.487 0.441 38.624 1.00 31.02 336 GLY B CA 1
ATOM 4188 C C . GLY B 1 197 ? 62.240 -0.313 38.224 1.00 30.75 336 GLY B C 1
ATOM 4189 O O . GLY B 1 197 ? 62.071 -1.470 38.594 1.00 30.97 336 GLY B O 1
ATOM 4190 N N . VAL B 1 198 ? 61.364 0.325 37.463 1.00 30.72 337 VAL B N 1
ATOM 4191 C CA . VAL B 1 198 ? 60.113 -0.336 37.093 1.00 30.83 337 VAL B CA 1
ATOM 4192 C C . VAL B 1 198 ? 60.358 -1.551 36.199 1.00 31.09 337 VAL B C 1
ATOM 4193 O O . VAL B 1 198 ? 59.963 -2.651 36.554 1.00 31.11 337 VAL B O 1
ATOM 4197 N N . VAL B 1 199 ? 61.038 -1.367 35.070 1.00 31.58 338 VAL B N 1
ATOM 4198 C CA . VAL B 1 199 ? 61.230 -2.482 34.137 1.00 32.37 338 VAL B CA 1
ATOM 4199 C C . VAL B 1 199 ? 62.031 -3.634 34.750 1.00 32.77 338 VAL B C 1
ATOM 4200 O O . VAL B 1 199 ? 61.808 -4.788 34.415 1.00 32.96 338 VAL B O 1
ATOM 4204 N N . MET B 1 200 ? 62.947 -3.321 35.655 1.00 33.35 339 MET B N 1
ATOM 4205 C CA . MET B 1 200 ? 63.689 -4.356 36.352 1.00 34.18 339 MET B CA 1
ATOM 4206 C C . MET B 1 200 ? 62.853 -5.040 37.432 1.00 34.40 339 MET B C 1
ATOM 4207 O O . MET B 1 200 ? 63.104 -6.199 37.781 1.00 34.50 339 MET B O 1
ATOM 4212 N N . TYR B 1 201 ? 61.866 -4.321 37.964 1.00 34.56 340 TYR B N 1
ATOM 4213 C CA . TYR B 1 201 ? 60.913 -4.919 38.892 1.00 34.91 340 TYR B CA 1
ATOM 4214 C C . TYR B 1 201 ? 60.045 -5.911 38.111 1.00 35.23 340 TYR B C 1
ATOM 4215 O O . TYR B 1 201 ? 59.806 -7.041 38.554 1.00 35.04 340 TYR B O 1
ATOM 4224 N N . GLU B 1 202 ? 59.605 -5.472 36.933 1.00 35.59 341 GLU B N 1
ATOM 4225 C CA . GLU B 1 202 ? 58.898 -6.319 35.985 1.00 36.08 341 GLU B CA 1
ATOM 4226 C C . GLU B 1 202 ? 59.686 -7.584 35.637 1.00 36.23 341 GLU B C 1
ATOM 4227 O O . GLU B 1 202 ? 59.132 -8.686 35.640 1.00 36.48 341 GLU B O 1
ATOM 4233 N N . MET B 1 203 ? 60.976 -7.425 35.359 1.00 36.28 342 MET B N 1
ATOM 4234 C CA . MET B 1 203 ? 61.802 -8.543 34.930 1.00 36.31 342 MET B CA 1
ATOM 4235 C C . MET B 1 203 ? 61.961 -9.619 36.002 1.00 36.67 342 MET B C 1
ATOM 4236 O O . MET B 1 203 ? 62.005 -10.810 35.690 1.00 36.85 342 MET B O 1
ATOM 4241 N N . MET B 1 204 ? 62.030 -9.203 37.262 1.00 37.00 343 MET B N 1
ATOM 4242 C CA . MET B 1 204 ? 62.318 -10.139 38.351 1.00 37.18 343 MET B CA 1
ATOM 4243 C C . MET B 1 204 ? 61.076 -10.571 39.122 1.00 37.31 343 MET B C 1
ATOM 4244 O O . MET B 1 204 ? 61.078 -11.629 39.734 1.00 37.63 343 MET B O 1
ATOM 4249 N N . CYS B 1 205 ? 60.019 -9.762 39.083 1.00 37.43 344 CYS B N 1
ATOM 4250 C CA . CYS B 1 205 ? 58.777 -10.091 39.788 1.00 37.67 344 CYS B CA 1
ATOM 4251 C C . CYS B 1 205 ? 57.629 -10.535 38.858 1.00 37.72 344 CYS B C 1
ATOM 4252 O O . CYS B 1 205 ? 56.698 -11.216 39.293 1.00 37.83 344 CYS B O 1
ATOM 4255 N N . GLY B 1 206 ? 57.694 -10.141 37.589 1.00 37.56 345 GLY B N 1
ATOM 4256 C CA . GLY B 1 206 ? 56.726 -10.588 36.597 1.00 37.56 345 GLY B CA 1
ATOM 4257 C C . GLY B 1 206 ? 55.457 -9.765 36.532 1.00 37.71 345 GLY B C 1
ATOM 4258 O O . GLY B 1 206 ? 54.458 -10.190 35.921 1.00 37.56 345 GLY B O 1
ATOM 4259 N N . ARG B 1 207 ? 55.498 -8.595 37.171 1.00 37.60 346 ARG B N 1
ATOM 4260 C CA . ARG B 1 207 ? 54.377 -7.653 37.191 1.00 37.61 346 ARG B CA 1
ATOM 4261 C C . ARG B 1 207 ? 54.895 -6.248 37.460 1.00 37.53 346 ARG B C 1
ATOM 4262 O O . ARG B 1 207 ? 56.035 -6.074 37.884 1.00 37.56 346 ARG B O 1
ATOM 4270 N N . LEU B 1 208 ? 54.061 -5.248 37.202 1.00 37.73 347 LEU B N 1
ATOM 4271 C CA . LEU B 1 208 ? 54.394 -3.866 37.528 1.00 37.79 347 LEU B CA 1
ATOM 4272 C C . LEU B 1 208 ? 54.319 -3.698 39.038 1.00 38.10 347 LEU B C 1
ATOM 4273 O O . LEU B 1 208 ? 53.519 -4.367 39.697 1.00 38.12 347 LEU B O 1
ATOM 4278 N N . PRO B 1 209 ? 55.154 -2.808 39.597 1.00 38.34 348 PRO B N 1
ATOM 4279 C CA . PRO B 1 209 ? 55.171 -2.606 41.042 1.00 38.40 348 PRO B CA 1
ATOM 4280 C C . PRO B 1 209 ? 53.921 -1.870 41.532 1.00 38.49 348 PRO B C 1
ATOM 4281 O O . PRO B 1 209 ? 53.531 -2.008 42.688 1.00 38.32 348 PRO B O 1
ATOM 4285 N N . PHE B 1 210 ? 53.322 -1.086 40.644 1.00 38.83 349 PHE B N 1
ATOM 4286 C CA . PHE B 1 210 ? 52.048 -0.433 40.889 1.00 39.37 349 PHE B CA 1
ATOM 4287 C C . PHE B 1 210 ? 51.161 -0.728 39.685 1.00 39.71 349 PHE B C 1
ATOM 4288 O O . PHE B 1 210 ? 51.598 -0.577 38.541 1.00 39.67 349 PHE B O 1
ATOM 4296 N N . TYR B 1 211 ? 49.932 -1.179 39.935 1.00 40.26 350 TYR B N 1
ATOM 4297 C CA . TYR B 1 211 ? 48.976 -1.375 38.849 1.00 40.86 350 TYR B CA 1
ATOM 4298 C C . TYR B 1 211 ? 47.507 -1.125 39.183 1.00 41.30 350 TYR B C 1
ATOM 4299 O O . TYR B 1 211 ? 47.029 -1.454 40.270 1.00 41.25 350 TYR B O 1
ATOM 4308 N N . ASN B 1 212 ? 46.819 -0.542 38.202 1.00 42.04 351 ASN B N 1
ATOM 4309 C CA . ASN B 1 212 ? 45.365 -0.451 38.137 1.00 42.76 351 ASN B CA 1
ATOM 4310 C C . ASN B 1 212 ? 44.923 -0.133 36.707 1.00 43.27 351 ASN B C 1
ATOM 4311 O O . ASN B 1 212 ? 45.614 0.594 35.988 1.00 43.45 351 ASN B O 1
ATOM 4316 N N . GLN B 1 213 ? 43.779 -0.682 36.298 1.00 43.96 352 GLN B N 1
ATOM 4317 C CA . GLN B 1 213 ? 43.186 -0.395 34.981 1.00 44.57 352 GLN B CA 1
ATOM 4318 C C . GLN B 1 213 ? 42.912 1.094 34.760 1.00 44.88 352 GLN B C 1
ATOM 4319 O O . GLN B 1 213 ? 43.062 1.599 33.646 1.00 45.03 352 GLN B O 1
ATOM 4325 N N . ASP B 1 214 ? 42.489 1.775 35.822 1.00 45.20 353 ASP B N 1
ATOM 4326 C CA . ASP B 1 214 ? 42.104 3.174 35.760 1.00 45.71 353 ASP B CA 1
ATOM 4327 C C . ASP B 1 214 ? 43.311 4.068 36.026 1.00 45.71 353 ASP B C 1
ATOM 4328 O O . ASP B 1 214 ? 43.863 4.063 37.127 1.00 45.66 353 ASP B O 1
ATOM 4333 N N . HIS B 1 215 ? 43.708 4.841 35.014 1.00 45.83 354 HIS B N 1
ATOM 4334 C CA . HIS B 1 215 ? 44.912 5.676 35.092 1.00 45.84 354 HIS B CA 1
ATOM 4335 C C . HIS B 1 215 ? 44.938 6.595 36.309 1.00 45.97 354 HIS B C 1
ATOM 4336 O O . HIS B 1 215 ? 46.002 6.880 36.844 1.00 45.96 354 HIS B O 1
ATOM 4343 N N . GLU B 1 216 ? 43.766 7.037 36.754 1.00 46.33 355 GLU B N 1
ATOM 4344 C CA . GLU B 1 216 ? 43.669 7.908 37.925 1.00 46.66 355 GLU B CA 1
ATOM 4345 C C . GLU B 1 216 ? 44.030 7.185 39.213 1.00 46.31 355 GLU B C 1
ATOM 4346 O O . GLU B 1 216 ? 44.810 7.696 40.014 1.00 46.33 355 GLU B O 1
ATOM 4352 N N . LYS B 1 217 ? 43.475 5.991 39.397 1.00 46.10 356 LYS B N 1
ATOM 4353 C CA . LYS B 1 217 ? 43.724 5.194 40.602 1.00 46.02 356 LYS B CA 1
ATOM 4354 C C . LYS B 1 217 ? 45.147 4.649 40.629 1.00 45.69 356 LYS B C 1
ATOM 4355 O O . LYS B 1 217 ? 45.686 4.354 41.695 1.00 45.86 356 LYS B O 1
ATOM 4361 N N . LEU B 1 218 ? 45.743 4.531 39.444 1.00 45.37 357 LEU B N 1
ATOM 4362 C CA . LEU B 1 218 ? 47.129 4.099 39.273 1.00 44.85 357 LEU B CA 1
ATOM 4363 C C . LEU B 1 218 ? 48.115 5.158 39.770 1.00 44.78 357 LEU B C 1
ATOM 4364 O O . LEU B 1 218 ? 49.131 4.818 40.386 1.00 44.85 357 LEU B O 1
ATOM 4369 N N . PHE B 1 219 ? 47.804 6.430 39.510 1.00 44.59 358 PHE B N 1
ATOM 4370 C CA . PHE B 1 219 ? 48.640 7.558 39.948 1.00 44.72 358 PHE B CA 1
ATOM 4371 C C . PHE B 1 219 ? 48.618 7.755 41.471 1.00 45.11 358 PHE B C 1
ATOM 4372 O O . PHE B 1 219 ? 49.600 8.213 42.058 1.00 44.98 358 PHE B O 1
ATOM 4380 N N . GLU B 1 220 ? 47.488 7.427 42.095 1.00 45.62 359 GLU B N 1
ATOM 4381 C CA . GLU B 1 220 ? 47.387 7.368 43.544 1.00 46.36 359 GLU B CA 1
ATOM 4382 C C . GLU B 1 220 ? 48.375 6.353 44.106 1.00 46.49 359 GLU B C 1
ATOM 4383 O O . GLU B 1 220 ? 49.097 6.631 45.075 1.00 46.49 359 GLU B O 1
ATOM 4389 N N . LEU B 1 221 ? 48.396 5.174 43.489 1.00 46.35 360 LEU B N 1
ATOM 4390 C CA . LEU B 1 221 ? 49.277 4.102 43.916 1.00 46.52 360 LEU B CA 1
ATOM 4391 C C . LEU B 1 221 ? 50.750 4.505 43.814 1.00 46.70 360 LEU B C 1
ATOM 4392 O O . LEU B 1 221 ? 51.528 4.239 44.732 1.00 46.86 360 LEU B O 1
ATOM 4397 N N . ILE B 1 222 ? 51.125 5.165 42.718 1.00 46.70 361 ILE B N 1
ATOM 4398 C CA . ILE B 1 222 ? 52.515 5.577 42.524 1.00 46.79 361 ILE B CA 1
ATOM 4399 C C . ILE B 1 222 ? 52.974 6.565 43.607 1.00 47.31 361 ILE B C 1
ATOM 4400 O O . ILE B 1 222 ? 54.103 6.475 44.088 1.00 47.05 361 ILE B O 1
ATOM 4405 N N . LEU B 1 223 ? 52.088 7.475 44.010 1.00 48.13 362 LEU B N 1
ATOM 4406 C CA . LEU B 1 223 ? 52.419 8.469 45.040 1.00 49.01 362 LEU B CA 1
ATOM 4407 C C . LEU B 1 223 ? 52.211 8.004 46.488 1.00 49.88 362 LEU B C 1
ATOM 4408 O O . LEU B 1 223 ? 52.976 8.398 47.367 1.00 49.95 362 LEU B O 1
ATOM 4413 N N . MET B 1 224 ? 51.194 7.167 46.727 1.00 51.02 363 MET B N 1
ATOM 4414 C CA . MET B 1 224 ? 50.815 6.742 48.091 1.00 52.15 363 MET B CA 1
ATOM 4415 C C . MET B 1 224 ? 51.497 5.469 48.590 1.00 52.46 363 MET B C 1
ATOM 4416 O O . MET B 1 224 ? 52.245 5.503 49.569 1.00 52.70 363 MET B O 1
ATOM 4421 N N . GLU B 1 225 ? 51.222 4.359 47.905 1.00 52.86 364 GLU B N 1
ATOM 4422 C CA . GLU B 1 225 ? 51.611 3.010 48.319 1.00 53.22 364 GLU B CA 1
ATOM 4423 C C . GLU B 1 225 ? 53.119 2.803 48.428 1.00 53.02 364 GLU B C 1
ATOM 4424 O O . GLU B 1 225 ? 53.864 3.192 47.535 1.00 52.89 364 GLU B O 1
ATOM 4430 N N . GLU B 1 226 ? 53.560 2.185 49.523 1.00 53.14 365 GLU B N 1
ATOM 4431 C CA . GLU B 1 226 ? 54.952 1.735 49.645 1.00 53.20 365 GLU B CA 1
ATOM 4432 C C . GLU B 1 226 ? 55.170 0.517 48.749 1.00 52.57 365 GLU B C 1
ATOM 4433 O O . GLU B 1 226 ? 54.244 -0.274 48.522 1.00 52.41 365 GLU B O 1
ATOM 4439 N N . ILE B 1 227 ? 56.398 0.383 48.251 1.00 51.88 366 ILE B N 1
ATOM 4440 C CA . ILE B 1 227 ? 56.777 -0.667 47.299 1.00 51.20 366 ILE B CA 1
ATOM 4441 C C . ILE B 1 227 ? 56.691 -2.084 47.900 1.00 50.77 366 ILE B C 1
ATOM 4442 O O . ILE B 1 227 ? 56.915 -2.290 49.092 1.00 50.71 366 ILE B O 1
ATOM 4447 N N . ARG B 1 228 ? 56.364 -3.052 47.055 1.00 50.25 367 ARG B N 1
ATOM 4448 C CA . ARG B 1 228 ? 56.079 -4.399 47.503 1.00 49.81 367 ARG B CA 1
ATOM 4449 C C . ARG B 1 228 ? 57.031 -5.405 46.864 1.00 49.11 367 ARG B C 1
ATOM 4450 O O . ARG B 1 228 ? 57.184 -5.421 45.644 1.00 48.81 367 ARG B O 1
ATOM 4458 N N . PHE B 1 229 ? 57.663 -6.247 47.683 1.00 48.40 368 PHE B N 1
ATOM 4459 C CA . PHE B 1 229 ? 58.672 -7.182 47.168 1.00 47.67 368 PHE B CA 1
ATOM 4460 C C . PHE B 1 229 ? 58.334 -8.646 47.377 1.00 46.89 368 PHE B C 1
ATOM 4461 O O . PHE B 1 229 ? 58.206 -9.083 48.514 1.00 47.00 368 PHE B O 1
ATOM 4469 N N . PRO B 1 230 ? 58.206 -9.412 46.277 1.00 46.18 369 PRO B N 1
ATOM 4470 C CA . PRO B 1 230 ? 58.087 -10.870 46.352 1.00 45.62 369 PRO B CA 1
ATOM 4471 C C . PRO B 1 230 ? 59.238 -11.480 47.161 1.00 45.14 369 PRO B C 1
ATOM 4472 O O . PRO B 1 230 ? 60.388 -11.035 47.040 1.00 44.91 369 PRO B O 1
ATOM 4476 N N . ARG B 1 231 ? 58.926 -12.488 47.975 1.00 44.40 370 ARG B N 1
ATOM 4477 C CA . ARG B 1 231 ? 59.918 -13.079 48.874 1.00 43.79 370 ARG B CA 1
ATOM 4478 C C . ARG B 1 231 ? 60.876 -14.044 48.165 1.00 43.03 370 ARG B C 1
ATOM 4479 O O . ARG B 1 231 ? 61.714 -14.680 48.810 1.00 42.78 370 ARG B O 1
ATOM 4487 N N . THR B 1 232 ? 60.748 -14.133 46.841 1.00 42.12 371 THR B N 1
ATOM 4488 C CA . THR B 1 232 ? 61.660 -14.915 46.010 1.00 41.32 371 THR B CA 1
ATOM 4489 C C . THR B 1 232 ? 62.947 -14.155 45.749 1.00 41.09 371 THR B C 1
ATOM 4490 O O . THR B 1 232 ? 63.952 -14.746 45.346 1.00 41.10 371 THR B O 1
ATOM 4494 N N . LEU B 1 233 ? 62.898 -12.842 45.969 1.00 40.69 372 LEU B N 1
ATOM 4495 C CA . LEU B 1 233 ? 63.996 -11.938 45.637 1.00 39.98 372 LEU B CA 1
ATOM 4496 C C . LEU B 1 233 ? 65.139 -12.011 46.633 1.00 39.52 372 LEU B C 1
ATOM 4497 O O . LEU B 1 233 ? 64.923 -12.020 47.847 1.00 39.41 372 LEU B O 1
ATOM 4502 N N . GLY B 1 234 ? 66.358 -12.057 46.105 1.00 38.98 373 GLY B N 1
ATOM 4503 C CA . GLY B 1 234 ? 67.554 -12.014 46.933 1.00 38.30 373 GLY B CA 1
ATOM 4504 C C . GLY B 1 234 ? 67.655 -10.669 47.619 1.00 37.96 373 GLY B C 1
ATOM 4505 O O . GLY B 1 234 ? 66.886 -9.758 47.309 1.00 37.92 373 GLY B O 1
ATOM 4506 N N . PRO B 1 235 ? 68.598 -10.532 48.562 1.00 37.86 374 PRO B N 1
ATOM 4507 C CA . PRO B 1 235 ? 68.748 -9.280 49.315 1.00 37.69 374 PRO B CA 1
ATOM 4508 C C . PRO B 1 235 ? 69.298 -8.130 48.475 1.00 37.60 374 PRO B C 1
ATOM 4509 O O . PRO B 1 235 ? 68.860 -6.988 48.646 1.00 37.39 374 PRO B O 1
ATOM 4513 N N . GLU B 1 236 ? 70.244 -8.442 47.583 1.00 37.70 375 GLU B N 1
ATOM 4514 C CA . GLU B 1 236 ? 70.852 -7.476 46.652 1.00 37.67 375 GLU B CA 1
ATOM 4515 C C . GLU B 1 236 ? 69.802 -6.939 45.695 1.00 37.22 375 GLU B C 1
ATOM 4516 O O . GLU B 1 236 ? 69.675 -5.731 45.511 1.00 36.93 375 GLU B O 1
ATOM 4522 N N . ALA B 1 237 ? 69.052 -7.859 45.097 1.00 37.16 376 ALA B N 1
ATOM 4523 C CA . ALA B 1 237 ? 67.926 -7.546 44.229 1.00 37.19 376 ALA B CA 1
ATOM 4524 C C . ALA B 1 237 ? 66.884 -6.661 44.917 1.00 37.36 376 ALA B C 1
ATOM 4525 O O . ALA B 1 237 ? 66.459 -5.641 44.357 1.00 37.50 376 ALA B O 1
ATOM 4527 N N . LYS B 1 238 ? 66.488 -7.043 46.132 1.00 37.39 377 LYS B N 1
ATOM 4528 C CA . LYS B 1 238 ? 65.525 -6.268 46.915 1.00 37.42 377 LYS B CA 1
ATOM 4529 C C . LYS B 1 238 ? 66.025 -4.853 47.169 1.00 36.92 377 LYS B C 1
ATOM 4530 O O . LYS B 1 238 ? 65.257 -3.901 47.075 1.00 36.85 377 LYS B O 1
ATOM 4536 N N . SER B 1 239 ? 67.316 -4.726 47.474 1.00 36.61 378 SER B N 1
ATOM 4537 C CA . SER B 1 239 ? 67.932 -3.428 47.761 1.00 36.24 378 SER B CA 1
ATOM 4538 C C . SER B 1 239 ? 68.027 -2.509 46.540 1.00 36.53 378 SER B C 1
ATOM 4539 O O . SER B 1 239 ? 67.742 -1.313 46.637 1.00 36.66 378 SER B O 1
ATOM 4542 N N . LEU B 1 240 ? 68.442 -3.060 45.400 1.00 36.63 379 LEU B N 1
ATOM 4543 C CA . LEU B 1 240 ? 68.484 -2.293 44.163 1.00 36.61 379 LEU B CA 1
ATOM 4544 C C . LEU B 1 240 ? 67.100 -1.716 43.859 1.00 36.93 379 LEU B C 1
ATOM 4545 O O . LEU B 1 240 ? 66.959 -0.506 43.667 1.00 36.99 379 LEU B O 1
ATOM 4550 N N . LEU B 1 241 ? 66.083 -2.580 43.829 1.00 37.17 380 LEU B N 1
ATOM 4551 C CA . LEU B 1 241 ? 64.706 -2.131 43.600 1.00 37.33 380 LEU B CA 1
ATOM 4552 C C . LEU B 1 241 ? 64.277 -1.049 44.600 1.00 37.53 380 LEU B C 1
ATOM 4553 O O . LEU B 1 241 ? 63.747 -0.020 44.190 1.00 37.85 380 LEU B O 1
ATOM 4558 N N . SER B 1 242 ? 64.532 -1.272 45.893 1.00 37.65 381 SER B N 1
ATOM 4559 C CA . SER B 1 242 ? 64.258 -0.283 46.944 1.00 37.79 381 SER B CA 1
ATOM 4560 C C . SER B 1 242 ? 64.824 1.076 46.592 1.00 37.95 381 SER B C 1
ATOM 4561 O O . SER B 1 242 ? 64.098 2.072 46.573 1.00 38.34 381 SER B O 1
ATOM 4564 N N . GLY B 1 243 ? 66.126 1.101 46.314 1.00 37.98 382 GLY B N 1
ATOM 4565 C CA . GLY B 1 243 ? 66.831 2.322 45.959 1.00 37.93 382 GLY B CA 1
ATOM 4566 C C . GLY B 1 243 ? 66.277 2.973 44.714 1.00 37.83 382 GLY B C 1
ATOM 4567 O O . GLY B 1 243 ? 65.944 4.158 44.728 1.00 37.92 382 GLY B O 1
ATOM 4568 N N . LEU B 1 244 ? 66.163 2.195 43.642 1.00 37.90 383 LEU B N 1
ATOM 4569 C CA . LEU B 1 244 ? 65.651 2.707 42.372 1.00 38.12 383 LEU B CA 1
ATOM 4570 C C . LEU B 1 244 ? 64.218 3.230 42.451 1.00 38.35 383 LEU B C 1
ATOM 4571 O O . LEU B 1 244 ? 63.848 4.119 41.693 1.00 38.47 383 LEU B O 1
ATOM 4576 N N . LEU B 1 245 ? 63.422 2.691 43.373 1.00 38.62 384 LEU B N 1
ATOM 4577 C CA . LEU B 1 245 ? 62.006 3.053 43.460 1.00 38.85 384 LEU B CA 1
ATOM 4578 C C . LEU B 1 245 ? 61.630 3.989 44.625 1.00 39.38 384 LEU B C 1
ATOM 4579 O O . LEU B 1 245 ? 60.453 4.117 44.968 1.00 39.69 384 LEU B O 1
ATOM 4584 N N . LYS B 1 246 ? 62.614 4.659 45.218 1.00 39.73 385 LYS B N 1
ATOM 4585 C CA . LYS B 1 246 ? 62.322 5.753 46.146 1.00 40.31 385 LYS B CA 1
ATOM 4586 C C . LYS B 1 246 ? 61.479 6.815 45.428 1.00 40.69 385 LYS B C 1
ATOM 4587 O O . LYS B 1 246 ? 61.803 7.228 44.307 1.00 40.71 385 LYS B O 1
ATOM 4593 N N . LYS B 1 247 ? 60.401 7.250 46.074 1.00 41.21 386 LYS B N 1
ATOM 4594 C CA . LYS B 1 247 ? 59.478 8.215 45.472 1.00 41.60 386 LYS B CA 1
ATOM 4595 C C . LYS B 1 247 ? 60.086 9.608 45.378 1.00 41.87 386 LYS B C 1
ATOM 4596 O O . LYS B 1 247 ? 59.714 10.409 44.507 1.00 42.07 386 LYS B O 1
ATOM 4602 N N . ASP B 1 248 ? 61.027 9.883 46.277 1.00 42.04 387 ASP B N 1
ATOM 4603 C CA . ASP B 1 248 ? 61.749 11.149 46.297 1.00 41.98 387 ASP B CA 1
ATOM 4604 C C . ASP B 1 248 ? 63.074 10.982 45.552 1.00 41.97 387 ASP B C 1
ATOM 4605 O O . ASP B 1 248 ? 63.944 10.237 46.000 1.00 42.05 387 ASP B O 1
ATOM 4610 N N . PRO B 1 249 ? 63.231 11.676 44.410 1.00 42.04 388 PRO B N 1
ATOM 4611 C CA . PRO B 1 249 ? 64.400 11.521 43.541 1.00 42.31 388 PRO B CA 1
ATOM 4612 C C . PRO B 1 249 ? 65.730 11.798 44.240 1.00 42.65 388 PRO B C 1
ATOM 4613 O O . PRO B 1 249 ? 66.758 11.236 43.852 1.00 42.72 388 PRO B O 1
ATOM 4617 N N . LYS B 1 250 ? 65.700 12.645 45.269 1.00 42.78 389 LYS B N 1
ATOM 4618 C CA . LYS B 1 250 ? 66.896 12.959 46.048 1.00 42.74 389 LYS B CA 1
ATOM 4619 C C . LYS B 1 250 ? 67.296 11.839 47.020 1.00 42.53 389 LYS B C 1
ATOM 4620 O O . LYS B 1 250 ? 68.397 11.859 47.580 1.00 42.40 389 LYS B O 1
ATOM 4626 N N . GLN B 1 251 ? 66.405 10.865 47.215 1.00 42.42 390 GLN B N 1
ATOM 4627 C CA . GLN B 1 251 ? 66.732 9.659 47.992 1.00 42.31 390 GLN B CA 1
ATOM 4628 C C . GLN B 1 251 ? 67.063 8.478 47.065 1.00 41.81 390 GLN B C 1
ATOM 4629 O O . GLN B 1 251 ? 67.609 7.460 47.503 1.00 41.48 390 GLN B O 1
ATOM 4635 N N . ARG B 1 252 ? 66.752 8.651 45.779 1.00 41.48 391 ARG B N 1
ATOM 4636 C CA . ARG B 1 252 ? 66.833 7.584 44.777 1.00 40.99 391 ARG B CA 1
ATOM 4637 C C . ARG B 1 252 ? 68.241 7.260 44.315 1.00 40.82 391 ARG B C 1
ATOM 4638 O O . ARG B 1 252 ? 69.063 8.153 44.111 1.00 40.64 391 ARG B O 1
ATOM 4646 N N . LEU B 1 253 ? 68.486 5.965 44.134 1.00 40.79 392 LEU B N 1
ATOM 4647 C CA . LEU B 1 253 ? 69.695 5.453 43.509 1.00 40.95 392 LEU B CA 1
ATOM 4648 C C . LEU B 1 253 ? 69.860 6.108 42.133 1.00 41.23 392 LEU B C 1
ATOM 4649 O O . LEU B 1 253 ? 68.979 6.003 41.276 1.00 41.15 392 LEU B O 1
ATOM 4654 N N . GLY B 1 254 ? 70.972 6.819 41.948 1.00 41.43 393 GLY B N 1
ATOM 4655 C CA . GLY B 1 254 ? 71.249 7.527 40.701 1.00 41.63 393 GLY B CA 1
ATOM 4656 C C . GLY B 1 254 ? 70.678 8.932 40.690 1.00 42.15 393 GLY B C 1
ATOM 4657 O O . GLY B 1 254 ? 70.856 9.682 39.720 1.00 41.97 393 GLY B O 1
ATOM 4658 N N . GLY B 1 255 ? 69.999 9.295 41.776 1.00 42.42 394 GLY B N 1
ATOM 4659 C CA . GLY B 1 255 ? 69.289 10.563 41.860 1.00 43.22 394 GLY B CA 1
ATOM 4660 C C . GLY B 1 255 ? 70.131 11.769 42.212 1.00 43.93 394 GLY B C 1
ATOM 4661 O O . GLY B 1 255 ? 69.713 12.899 41.963 1.00 44.19 394 GLY B O 1
ATOM 4662 N N . GLY B 1 256 ? 71.303 11.531 42.801 1.00 44.52 395 GLY B N 1
ATOM 4663 C CA . GLY B 1 256 ? 72.252 12.592 43.153 1.00 45.26 395 GLY B CA 1
ATOM 4664 C C . GLY B 1 256 ? 73.288 12.859 42.070 1.00 45.96 395 GLY B C 1
ATOM 4665 O O . GLY B 1 256 ? 73.119 12.433 40.919 1.00 46.12 395 GLY B O 1
ATOM 4666 N N . SER B 1 257 ? 74.371 13.546 42.442 1.00 46.33 396 SER B N 1
ATOM 4667 C CA . SER B 1 257 ? 75.351 14.071 41.467 1.00 46.75 396 SER B CA 1
ATOM 4668 C C . SER B 1 257 ? 76.234 13.024 40.770 1.00 46.87 396 SER B C 1
ATOM 4669 O O . SER B 1 257 ? 76.803 13.290 39.710 1.00 46.69 396 SER B O 1
ATOM 4672 N N . GLU B 1 258 ? 76.338 11.843 41.370 1.00 47.23 397 GLU B N 1
ATOM 4673 C CA . GLU B 1 258 ? 77.111 10.736 40.812 1.00 47.64 397 GLU B CA 1
ATOM 4674 C C . GLU B 1 258 ? 76.382 10.069 39.631 1.00 47.35 397 GLU B C 1
ATOM 4675 O O . GLU B 1 258 ? 77.003 9.381 38.816 1.00 47.52 397 GLU B O 1
ATOM 4681 N N . ASP B 1 259 ? 75.070 10.296 39.539 1.00 46.91 398 ASP B N 1
ATOM 4682 C CA . ASP B 1 259 ? 74.214 9.707 38.493 1.00 46.33 398 ASP B CA 1
ATOM 4683 C C . ASP B 1 259 ? 74.391 8.182 38.382 1.00 45.95 398 ASP B C 1
ATOM 4684 O O . ASP B 1 259 ? 74.393 7.484 39.399 1.00 45.80 398 ASP B O 1
ATOM 4689 N N . ALA B 1 260 ? 74.552 7.680 37.157 1.00 45.56 399 ALA B N 1
ATOM 4690 C CA . ALA B 1 260 ? 74.656 6.240 36.886 1.00 45.11 399 ALA B CA 1
ATOM 4691 C C . ALA B 1 260 ? 75.637 5.501 37.799 1.00 44.79 399 ALA B C 1
ATOM 4692 O O . ALA B 1 260 ? 75.403 4.345 38.151 1.00 44.70 399 ALA B O 1
ATOM 4694 N N . LYS B 1 261 ? 76.721 6.175 38.181 1.00 44.50 400 LYS B N 1
ATOM 4695 C CA . LYS B 1 261 ? 77.785 5.563 38.979 1.00 44.32 400 LYS B CA 1
ATOM 4696 C C . LYS B 1 261 ? 77.295 5.034 40.329 1.00 43.81 400 LYS B C 1
ATOM 4697 O O . LYS B 1 261 ? 77.835 4.066 40.854 1.00 43.83 400 LYS B O 1
ATOM 4703 N N . GLU B 1 262 ? 76.258 5.655 40.878 1.00 43.41 401 GLU B N 1
ATOM 4704 C CA . GLU B 1 262 ? 75.666 5.176 42.120 1.00 43.00 401 GLU B CA 1
ATOM 4705 C C . GLU B 1 262 ? 75.023 3.792 41.933 1.00 42.30 401 GLU B C 1
ATOM 4706 O O . GLU B 1 262 ? 75.100 2.943 42.822 1.00 42.37 401 GLU B O 1
ATOM 4712 N N . ILE B 1 263 ? 74.416 3.581 40.764 1.00 41.44 402 ILE B N 1
ATOM 4713 C CA . ILE B 1 263 ? 73.799 2.310 40.369 1.00 40.46 402 ILE B CA 1
ATOM 4714 C C . ILE B 1 263 ? 74.853 1.277 39.971 1.00 40.14 402 ILE B C 1
ATOM 4715 O O . ILE B 1 263 ? 74.761 0.100 40.350 1.00 39.87 402 ILE B O 1
ATOM 4720 N N . MET B 1 264 ? 75.843 1.719 39.196 1.00 39.82 403 MET B N 1
ATOM 4721 C CA . MET B 1 264 ? 76.906 0.837 38.718 1.00 39.64 403 MET B CA 1
ATOM 4722 C C . MET B 1 264 ? 77.667 0.202 39.885 1.00 39.50 403 MET B C 1
ATOM 4723 O O . MET B 1 264 ? 78.072 -0.955 39.819 1.00 39.52 403 MET B O 1
ATOM 4728 N N . GLN B 1 265 ? 77.810 0.961 40.968 1.00 39.36 404 GLN B N 1
ATOM 4729 C CA . GLN B 1 265 ? 78.538 0.528 42.160 1.00 39.05 404 GLN B CA 1
ATOM 4730 C C . GLN B 1 265 ? 77.671 -0.166 43.213 1.00 38.87 404 GLN B C 1
ATOM 4731 O O . GLN B 1 265 ? 78.152 -0.464 44.313 1.00 38.60 404 GLN B O 1
ATOM 4737 N N . HIS B 1 266 ? 76.401 -0.406 42.888 1.00 38.85 405 HIS B N 1
ATOM 4738 C CA . HIS B 1 266 ? 75.509 -1.121 43.795 1.00 38.87 405 HIS B CA 1
ATOM 4739 C C . HIS B 1 266 ? 75.900 -2.590 43.823 1.00 39.26 405 HIS B C 1
ATOM 4740 O O . HIS B 1 266 ? 76.231 -3.182 42.789 1.00 39.41 405 HIS B O 1
ATOM 4747 N N . ARG B 1 267 ? 75.868 -3.155 45.025 1.00 39.77 406 ARG B N 1
ATOM 4748 C CA . ARG B 1 267 ? 76.306 -4.529 45.308 1.00 40.24 406 ARG B CA 1
ATOM 4749 C C . ARG B 1 267 ? 75.613 -5.599 44.435 1.00 39.82 406 ARG B C 1
ATOM 4750 O O . ARG B 1 267 ? 76.147 -6.691 44.238 1.00 39.67 406 ARG B O 1
ATOM 4758 N N . PHE B 1 268 ? 74.440 -5.259 43.900 1.00 39.57 407 PHE B N 1
ATOM 4759 C CA . PHE B 1 268 ? 73.715 -6.115 42.961 1.00 39.34 407 PHE B CA 1
ATOM 4760 C C . PHE B 1 268 ? 74.490 -6.256 41.646 1.00 39.62 407 PHE B C 1
ATOM 4761 O O . PHE B 1 268 ? 74.407 -7.286 40.969 1.00 39.59 407 PHE B O 1
ATOM 4769 N N . PHE B 1 269 ? 75.231 -5.212 41.286 1.00 39.84 408 PHE B N 1
ATOM 4770 C CA . PHE B 1 269 ? 76.086 -5.260 40.112 1.00 40.38 408 PHE B CA 1
ATOM 4771 C C . PHE B 1 269 ? 77.548 -5.575 40.453 1.00 40.63 408 PHE B C 1
ATOM 4772 O O . PHE B 1 269 ? 78.442 -5.333 39.641 1.00 41.14 408 PHE B O 1
ATOM 4780 N N . ALA B 1 270 ? 77.794 -6.108 41.647 1.00 40.63 409 ALA B N 1
ATOM 4781 C CA . ALA B 1 270 ? 79.135 -6.559 42.014 1.00 40.77 409 ALA B CA 1
ATOM 4782 C C . ALA B 1 270 ? 79.593 -7.634 41.027 1.00 40.91 409 ALA B C 1
ATOM 4783 O O . ALA B 1 270 ? 78.789 -8.461 40.587 1.00 41.15 409 ALA B O 1
ATOM 4785 N N . GLY B 1 271 ? 80.872 -7.601 40.660 1.00 40.94 410 GLY B N 1
ATOM 4786 C CA . GLY B 1 271 ? 81.422 -8.541 39.681 1.00 40.81 410 GLY B CA 1
ATOM 4787 C C . GLY B 1 271 ? 81.293 -8.067 38.241 1.00 40.79 410 GLY B C 1
ATOM 4788 O O . GLY B 1 271 ? 82.065 -8.484 37.375 1.00 40.82 410 GLY B O 1
ATOM 4789 N N . ILE B 1 272 ? 80.320 -7.200 37.978 1.00 40.61 411 ILE B N 1
ATOM 4790 C CA . ILE B 1 272 ? 80.132 -6.658 36.640 1.00 40.71 411 ILE B CA 1
ATOM 4791 C C . ILE B 1 272 ? 81.289 -5.722 36.286 1.00 40.91 411 ILE B C 1
ATOM 4792 O O . ILE B 1 272 ? 81.592 -4.783 37.034 1.00 40.93 411 ILE B O 1
ATOM 4797 N N . VAL B 1 273 ? 81.941 -5.998 35.157 1.00 40.92 412 VAL B N 1
ATOM 4798 C CA . VAL B 1 273 ? 82.976 -5.112 34.641 1.00 40.97 412 VAL B CA 1
ATOM 4799 C C . VAL B 1 273 ? 82.355 -4.255 33.558 1.00 41.15 412 VAL B C 1
ATOM 4800 O O . VAL B 1 273 ? 82.155 -4.703 32.431 1.00 41.20 412 VAL B O 1
ATOM 4804 N N . TRP B 1 274 ? 82.060 -3.014 33.917 1.00 41.34 413 TRP B N 1
ATOM 4805 C CA . TRP B 1 274 ? 81.260 -2.133 33.078 1.00 41.74 413 TRP B CA 1
ATOM 4806 C C . TRP B 1 274 ? 81.823 -1.874 31.676 1.00 42.08 413 TRP B C 1
ATOM 4807 O O . TRP B 1 274 ? 81.059 -1.608 30.743 1.00 42.25 413 TRP B O 1
ATOM 4818 N N . GLN B 1 275 ? 83.143 -1.959 31.525 1.00 42.35 414 GLN B N 1
ATOM 4819 C CA . GLN B 1 275 ? 83.775 -1.777 30.222 1.00 42.71 414 GLN B CA 1
ATOM 4820 C C . GLN B 1 275 ? 83.411 -2.927 29.282 1.00 42.94 414 GLN B C 1
ATOM 4821 O O . GLN B 1 275 ? 83.174 -2.715 28.086 1.00 42.67 414 GLN B O 1
ATOM 4827 N N . HIS B 1 276 ? 83.357 -4.134 29.849 1.00 43.32 415 HIS B N 1
ATOM 4828 C CA . HIS B 1 276 ? 83.053 -5.354 29.110 1.00 43.51 415 HIS B CA 1
ATOM 4829 C C . HIS B 1 276 ? 81.604 -5.386 28.679 1.00 43.62 415 HIS B C 1
ATOM 4830 O O . HIS B 1 276 ? 81.298 -5.817 27.573 1.00 43.61 415 HIS B O 1
ATOM 4837 N N . VAL B 1 277 ? 80.724 -4.929 29.568 1.00 44.07 416 VAL B N 1
ATOM 4838 C CA . VAL B 1 277 ? 79.322 -4.695 29.250 1.00 44.31 416 VAL B CA 1
ATOM 4839 C C . VAL B 1 277 ? 79.265 -3.931 27.941 1.00 44.79 416 VAL B C 1
ATOM 4840 O O . VAL B 1 277 ? 78.675 -4.400 26.970 1.00 45.00 416 VAL B O 1
ATOM 4844 N N . TYR B 1 278 ? 79.912 -2.767 27.923 1.00 45.39 417 TYR B N 1
ATOM 4845 C CA . TYR B 1 278 ? 79.909 -1.881 26.768 1.00 46.12 417 TYR B CA 1
ATOM 4846 C C . TYR B 1 278 ? 80.516 -2.567 25.545 1.00 46.57 417 TYR B C 1
ATOM 4847 O O . TYR B 1 278 ? 80.016 -2.418 24.429 1.00 46.54 417 TYR B O 1
ATOM 4856 N N . GLU B 1 279 ? 81.583 -3.331 25.771 1.00 47.31 418 GLU B N 1
ATOM 4857 C CA . GLU B 1 279 ? 82.296 -4.019 24.698 1.00 47.85 418 GLU B CA 1
ATOM 4858 C C . GLU B 1 279 ? 81.660 -5.346 24.316 1.00 48.74 418 GLU B C 1
ATOM 4859 O O . GLU B 1 279 ? 82.219 -6.088 23.508 1.00 48.92 418 GLU B O 1
ATOM 4865 N N . LYS B 1 280 ? 80.498 -5.639 24.906 1.00 49.84 419 LYS B N 1
ATOM 4866 C CA . LYS B 1 280 ? 79.700 -6.835 24.597 1.00 50.79 419 LYS B CA 1
ATOM 4867 C C . LYS B 1 280 ? 80.453 -8.160 24.814 1.00 51.46 419 LYS B C 1
ATOM 4868 O O . LYS B 1 280 ? 80.204 -9.149 24.114 1.00 51.66 419 LYS B O 1
ATOM 4874 N N . LYS B 1 281 ? 81.362 -8.175 25.789 1.00 52.11 420 LYS B N 1
ATOM 4875 C CA . LYS B 1 281 ? 82.144 -9.372 26.101 1.00 52.86 420 LYS B CA 1
ATOM 4876 C C . LYS B 1 281 ? 81.363 -10.360 26.965 1.00 53.23 420 LYS B C 1
ATOM 4877 O O . LYS B 1 281 ? 81.725 -11.538 27.047 1.00 53.27 420 LYS B O 1
ATOM 4883 N N . LEU B 1 282 ? 80.302 -9.872 27.609 1.00 53.72 421 LEU B N 1
ATOM 4884 C CA . LEU B 1 282 ? 79.429 -10.707 28.436 1.00 54.31 421 LEU B CA 1
ATOM 4885 C C . LEU B 1 282 ? 78.547 -11.599 27.556 1.00 54.61 421 LEU B C 1
ATOM 4886 O O . LEU B 1 282 ? 78.044 -11.155 26.520 1.00 54.71 421 LEU B O 1
ATOM 4891 N N . SER B 1 283 ? 78.371 -12.854 27.965 1.00 54.95 422 SER B N 1
ATOM 4892 C CA . SER B 1 283 ? 77.514 -13.788 27.234 1.00 55.30 422 SER B CA 1
ATOM 4893 C C . SER B 1 283 ? 76.034 -13.529 27.503 1.00 55.52 422 SER B C 1
ATOM 4894 O O . SER B 1 283 ? 75.585 -13.611 28.650 1.00 55.64 422 SER B O 1
ATOM 4897 N N . PRO B 1 284 ? 75.266 -13.215 26.445 1.00 55.74 423 PRO B N 1
ATOM 4898 C CA . PRO B 1 284 ? 73.830 -13.046 26.615 1.00 55.92 423 PRO B CA 1
ATOM 4899 C C . PRO B 1 284 ? 73.217 -14.338 27.129 1.00 56.30 423 PRO B C 1
ATOM 4900 O O . PRO B 1 284 ? 73.524 -15.401 26.599 1.00 56.22 423 PRO B O 1
ATOM 4904 N N . PRO B 1 285 ? 72.372 -14.252 28.174 1.00 56.91 424 PRO B N 1
ATOM 4905 C CA . PRO B 1 285 ? 71.738 -15.422 28.778 1.00 57.32 424 PRO B CA 1
ATOM 4906 C C . PRO B 1 285 ? 70.681 -16.053 27.880 1.00 57.83 424 PRO B C 1
ATOM 4907 O O . PRO B 1 285 ? 70.244 -17.170 28.148 1.00 58.05 424 PRO B O 1
ATOM 4911 N N . PHE B 1 286 ? 70.274 -15.343 26.830 1.00 58.41 425 PHE B N 1
ATOM 4912 C CA . PHE B 1 286 ? 69.342 -15.890 25.851 1.00 59.01 425 PHE B CA 1
ATOM 4913 C C . PHE B 1 286 ? 69.724 -15.527 24.416 1.00 59.75 425 PHE B C 1
ATOM 4914 O O . PHE B 1 286 ? 69.873 -14.349 24.077 1.00 59.67 425 PHE B O 1
ATOM 4922 N N . LYS B 1 287 ? 69.891 -16.563 23.593 1.00 60.83 426 LYS B N 1
ATOM 4923 C CA . LYS B 1 287 ? 70.149 -16.434 22.158 1.00 61.86 426 LYS B CA 1
ATOM 4924 C C . LYS B 1 287 ? 68.844 -16.495 21.381 1.00 62.28 426 LYS B C 1
ATOM 4925 O O . LYS B 1 287 ? 68.122 -17.489 21.471 1.00 62.34 426 LYS B O 1
ATOM 4931 N N . PRO B 1 288 ? 68.530 -15.425 20.625 1.00 62.83 427 PRO B N 1
ATOM 4932 C CA . PRO B 1 288 ? 67.361 -15.396 19.758 1.00 63.30 427 PRO B CA 1
ATOM 4933 C C . PRO B 1 288 ? 67.511 -16.421 18.645 1.00 64.00 427 PRO B C 1
ATOM 4934 O O . PRO B 1 288 ? 68.471 -16.356 17.869 1.00 64.07 427 PRO B O 1
ATOM 4938 N N . GLN B 1 289 ? 66.572 -17.365 18.593 1.00 64.73 428 GLN B N 1
ATOM 4939 C CA . GLN B 1 289 ? 66.606 -18.462 17.629 1.00 65.45 428 GLN B CA 1
ATOM 4940 C C . GLN B 1 289 ? 65.875 -18.065 16.352 1.00 65.84 428 GLN B C 1
ATOM 4941 O O . GLN B 1 289 ? 64.673 -18.304 16.207 1.00 65.80 428 GLN B O 1
ATOM 4947 N N . VAL B 1 290 ? 66.613 -17.450 15.434 1.00 66.50 429 VAL B N 1
ATOM 4948 C CA . VAL B 1 290 ? 66.050 -16.980 14.167 1.00 67.13 429 VAL B CA 1
ATOM 4949 C C . VAL B 1 290 ? 66.518 -17.837 12.984 1.00 67.62 429 VAL B C 1
ATOM 4950 O O . VAL B 1 290 ? 67.721 -17.939 12.718 1.00 67.68 429 VAL B O 1
ATOM 4954 N N . THR B 1 291 ? 65.565 -18.463 12.291 1.00 68.12 430 THR B N 1
ATOM 4955 C CA . THR B 1 291 ? 65.880 -19.284 11.115 1.00 68.67 430 THR B CA 1
ATOM 4956 C C . THR B 1 291 ? 66.522 -18.464 9.989 1.00 68.79 430 THR B C 1
ATOM 4957 O O . THR B 1 291 ? 67.608 -18.812 9.518 1.00 68.90 430 THR B O 1
ATOM 4961 N N . SER B 1 292 ? 65.862 -17.378 9.580 1.00 68.85 431 SER B N 1
ATOM 4962 C CA . SER B 1 292 ? 66.407 -16.457 8.571 1.00 68.88 431 SER B CA 1
ATOM 4963 C C . SER B 1 292 ? 66.412 -15.004 9.069 1.00 68.92 431 SER B C 1
ATOM 4964 O O . SER B 1 292 ? 66.390 -14.758 10.279 1.00 69.13 431 SER B O 1
ATOM 4967 N N . GLU B 1 293 ? 66.446 -14.052 8.136 1.00 68.77 432 GLU B N 1
ATOM 4968 C CA . GLU B 1 293 ? 66.400 -12.622 8.462 1.00 68.80 432 GLU B CA 1
ATOM 4969 C C . GLU B 1 293 ? 64.964 -12.132 8.631 1.00 68.51 432 GLU B C 1
ATOM 4970 O O . GLU B 1 293 ? 64.719 -11.071 9.210 1.00 68.47 432 GLU B O 1
ATOM 4976 N N . THR B 1 294 ? 64.025 -12.919 8.114 1.00 68.23 433 THR B N 1
ATOM 4977 C CA . THR B 1 294 ? 62.602 -12.589 8.131 1.00 67.77 433 THR B CA 1
ATOM 4978 C C . THR B 1 294 ? 61.816 -13.471 9.107 1.00 67.49 433 THR B C 1
ATOM 4979 O O . THR B 1 294 ? 60.580 -13.439 9.130 1.00 67.35 433 THR B O 1
ATOM 4983 N N . ASP B 1 295 ? 62.532 -14.263 9.904 1.00 67.05 434 ASP B N 1
ATOM 4984 C CA . ASP B 1 295 ? 61.892 -15.073 10.931 1.00 66.91 434 ASP B CA 1
ATOM 4985 C C . ASP B 1 295 ? 61.468 -14.151 12.064 1.00 66.82 434 ASP B C 1
ATOM 4986 O O . ASP B 1 295 ? 62.267 -13.832 12.940 1.00 66.97 434 ASP B O 1
ATOM 4991 N N . THR B 1 296 ? 60.210 -13.724 12.036 1.00 66.67 435 THR B N 1
ATOM 4992 C CA . THR B 1 296 ? 59.705 -12.762 13.016 1.00 66.65 435 THR B CA 1
ATOM 4993 C C . THR B 1 296 ? 58.909 -13.414 14.148 1.00 66.50 435 THR B C 1
ATOM 4994 O O . THR B 1 296 ? 57.964 -12.819 14.668 1.00 66.41 435 THR B O 1
ATOM 4998 N N . ARG B 1 297 ? 59.307 -14.628 14.528 1.00 66.48 436 ARG B N 1
ATOM 4999 C CA . ARG B 1 297 ? 58.639 -15.395 15.586 1.00 66.66 436 ARG B CA 1
ATOM 5000 C C . ARG B 1 297 ? 58.529 -14.629 16.908 1.00 66.96 436 ARG B C 1
ATOM 5001 O O . ARG B 1 297 ? 57.639 -14.892 17.720 1.00 66.87 436 ARG B O 1
ATOM 5009 N N . TYR B 1 298 ? 59.438 -13.677 17.102 1.00 67.35 437 TYR B N 1
ATOM 5010 C CA . TYR B 1 298 ? 59.510 -12.884 18.320 1.00 67.69 437 TYR B CA 1
ATOM 5011 C C . TYR B 1 298 ? 58.750 -11.549 18.206 1.00 68.34 437 TYR B C 1
ATOM 5012 O O . TYR B 1 298 ? 59.040 -10.588 18.922 1.00 68.40 437 TYR B O 1
ATOM 5021 N N . PHE B 1 299 ? 57.777 -11.498 17.302 1.00 69.14 438 PHE B N 1
ATOM 5022 C CA . PHE B 1 299 ? 56.867 -10.358 17.196 1.00 69.92 438 PHE B CA 1
ATOM 5023 C C . PHE B 1 299 ? 55.438 -10.886 17.180 1.00 70.85 438 PHE B C 1
ATOM 5024 O O . PHE B 1 299 ? 55.159 -11.891 16.522 1.00 70.89 438 PHE B O 1
ATOM 5032 N N . ASP B 1 300 ? 54.544 -10.220 17.910 1.00 72.13 439 ASP B N 1
ATOM 5033 C CA . ASP B 1 300 ? 53.140 -10.638 18.006 1.00 73.50 439 ASP B CA 1
ATOM 5034 C C . ASP B 1 300 ? 52.495 -10.902 16.649 1.00 74.35 439 ASP B C 1
ATOM 5035 O O . ASP B 1 300 ? 52.600 -10.080 15.733 1.00 74.32 439 ASP B O 1
ATOM 5040 N N . GLU B 1 301 ? 51.827 -12.053 16.543 1.00 75.55 440 GLU B N 1
ATOM 5041 C CA . GLU B 1 301 ? 51.207 -12.510 15.295 1.00 76.74 440 GLU B CA 1
ATOM 5042 C C . GLU B 1 301 ? 50.090 -11.584 14.809 1.00 77.37 440 GLU B C 1
ATOM 5043 O O . GLU B 1 301 ? 49.723 -11.612 13.636 1.00 77.49 440 GLU B O 1
ATOM 5049 N N . GLU B 1 302 ? 49.559 -10.769 15.716 1.00 78.34 441 GLU B N 1
ATOM 5050 C CA . GLU B 1 302 ? 48.586 -9.735 15.370 1.00 79.37 441 GLU B CA 1
ATOM 5051 C C . GLU B 1 302 ? 49.090 -8.819 14.246 1.00 80.02 441 GLU B C 1
ATOM 5052 O O . GLU B 1 302 ? 48.335 -8.482 13.33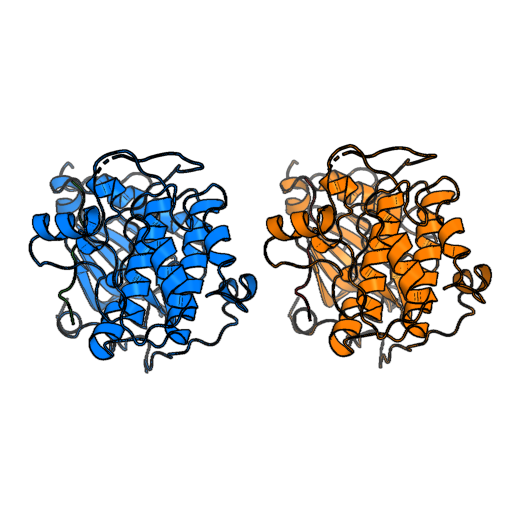0 1.00 80.13 441 GLU B O 1
ATOM 5058 N N . PHE B 1 303 ? 50.364 -8.432 14.319 1.00 80.89 442 PHE B N 1
ATOM 5059 C CA . PHE B 1 303 ? 50.964 -7.531 13.336 1.00 81.69 442 PHE B CA 1
ATOM 5060 C C . PHE B 1 303 ? 51.576 -8.270 12.145 1.00 82.34 442 PHE B C 1
ATOM 5061 O O . PHE B 1 303 ? 51.456 -7.816 11.008 1.00 82.47 442 PHE B O 1
ATOM 5069 N N . THR B 1 304 ? 52.228 -9.402 12.407 1.00 83.25 443 THR B N 1
ATOM 5070 C CA . THR B 1 304 ? 52.999 -10.121 11.378 1.00 84.12 443 THR B CA 1
ATOM 5071 C C . THR B 1 304 ? 52.140 -10.819 10.321 1.00 84.70 443 THR B C 1
ATOM 5072 O O . THR B 1 304 ? 52.608 -11.079 9.208 1.00 84.68 443 THR B O 1
ATOM 5076 N N . ALA B 1 305 ? 50.892 -11.119 10.679 1.00 85.59 444 ALA B N 1
ATOM 5077 C CA . ALA B 1 305 ? 49.984 -11.884 9.820 1.00 86.42 444 ALA B CA 1
ATOM 5078 C C . ALA B 1 305 ? 49.207 -11.025 8.815 1.00 86.98 444 ALA B C 1
ATOM 5079 O O . ALA B 1 305 ? 48.658 -11.551 7.842 1.00 87.04 444 ALA B O 1
ATOM 5081 N N . GLN B 1 306 ? 49.171 -9.713 9.051 1.00 87.68 445 GLN B N 1
ATOM 5082 C CA . GLN B 1 306 ? 48.417 -8.774 8.210 1.00 88.41 445 GLN B CA 1
ATOM 5083 C C . GLN B 1 306 ? 48.960 -8.658 6.782 1.00 88.81 445 GLN B C 1
ATOM 5084 O O . GLN B 1 306 ? 50.066 -9.121 6.487 1.00 88.90 445 GLN B O 1
ATOM 5090 N N . MET B 1 307 ? 48.165 -8.044 5.906 1.00 89.31 446 MET B N 1
ATOM 5091 C CA . MET B 1 307 ? 48.576 -7.750 4.530 1.00 89.71 446 MET B CA 1
ATOM 5092 C C . MET B 1 307 ? 48.826 -6.248 4.345 1.00 89.75 446 MET B C 1
ATOM 5093 O O . MET B 1 307 ? 47.950 -5.423 4.628 1.00 89.69 446 MET B O 1
ATOM 5098 N N . ILE B 1 308 ? 50.030 -5.906 3.888 1.00 89.89 447 ILE B N 1
ATOM 5099 C CA . ILE B 1 308 ? 50.421 -4.505 3.677 1.00 90.04 447 ILE B CA 1
ATOM 5100 C C . ILE B 1 308 ? 49.839 -3.935 2.380 1.00 90.03 447 ILE B C 1
ATOM 5101 O O . ILE B 1 308 ? 48.946 -3.086 2.407 1.00 90.04 447 ILE B O 1
ATOM 5106 N N . SER B 1 324 ? 51.218 22.239 2.257 1.00 89.53 463 SER B N 1
ATOM 5107 C CA . SER B 1 324 ? 51.052 23.647 2.607 1.00 89.58 463 SER B CA 1
ATOM 5108 C C . SER B 1 324 ? 50.915 23.851 4.121 1.00 89.60 463 SER B C 1
ATOM 5109 O O . SER B 1 324 ? 51.639 24.662 4.709 1.00 89.58 463 SER B O 1
ATOM 5112 N N . GLU B 1 325 ? 49.985 23.115 4.736 1.00 89.54 464 GLU B N 1
ATOM 5113 C CA . GLU B 1 325 ? 49.790 23.127 6.192 1.00 89.40 464 GLU B CA 1
ATOM 5114 C C . GLU B 1 325 ? 49.785 21.724 6.802 1.00 89.18 464 GLU B C 1
ATOM 5115 O O . GLU B 1 325 ? 50.572 21.440 7.707 1.00 89.20 464 GLU B O 1
ATOM 5121 N N . ARG B 1 326 ? 48.896 20.858 6.309 1.00 88.84 465 ARG B N 1
ATOM 5122 C CA . ARG B 1 326 ? 48.776 19.482 6.822 1.00 88.51 465 ARG B CA 1
ATOM 5123 C C . ARG B 1 326 ? 49.871 18.556 6.287 1.00 87.98 465 ARG B C 1
ATOM 5124 O O . ARG B 1 326 ? 50.053 17.438 6.787 1.00 87.99 465 ARG B O 1
ATOM 5132 N N . ARG B 1 327 ? 50.590 19.035 5.273 1.00 87.17 466 ARG B N 1
ATOM 5133 C CA . ARG B 1 327 ? 51.732 18.321 4.715 1.00 86.40 466 ARG B CA 1
ATOM 5134 C C . ARG B 1 327 ? 52.924 19.267 4.495 1.00 85.67 466 ARG B C 1
ATOM 5135 O O . ARG B 1 327 ? 53.280 19.550 3.350 1.00 85.79 466 ARG B O 1
ATOM 5143 N N . PRO B 1 328 ? 53.545 19.761 5.590 1.00 84.87 467 PRO B N 1
ATOM 5144 C CA . PRO B 1 328 ? 54.666 20.689 5.432 1.00 84.20 467 PRO B CA 1
ATOM 5145 C C . PRO B 1 328 ? 56.014 19.986 5.286 1.00 83.52 467 PRO B C 1
ATOM 5146 O O . PRO B 1 328 ? 56.204 18.886 5.812 1.00 83.56 467 PRO B O 1
ATOM 5150 N N . HIS B 1 329 ? 56.936 20.621 4.568 1.00 82.64 468 HIS B N 1
ATOM 5151 C CA . HIS B 1 329 ? 58.304 20.126 4.474 1.00 81.65 468 HIS B CA 1
ATOM 5152 C C . HIS B 1 329 ? 59.060 20.490 5.745 1.00 81.16 468 HIS B C 1
ATOM 5153 O O . HIS B 1 329 ? 59.182 21.670 6.084 1.00 81.12 468 HIS B O 1
ATOM 5160 N N . PHE B 1 330 ? 59.555 19.471 6.444 1.00 80.44 469 PHE B N 1
ATOM 5161 C CA . PHE B 1 330 ? 60.360 19.677 7.643 1.00 79.77 469 PHE B CA 1
ATOM 5162 C C . PHE B 1 330 ? 61.820 19.938 7.257 1.00 79.16 469 PHE B C 1
ATOM 5163 O O . PHE B 1 330 ? 62.510 19.031 6.784 1.00 79.07 469 PHE B O 1
ATOM 5171 N N . PRO B 1 331 ? 62.288 21.188 7.447 1.00 78.58 470 PRO B N 1
ATOM 5172 C CA . PRO B 1 331 ? 63.636 21.573 7.025 1.00 78.14 470 PRO B CA 1
ATOM 5173 C C . PRO B 1 331 ? 64.721 20.694 7.639 1.00 77.60 470 PRO B C 1
ATOM 5174 O O . PRO B 1 331 ? 64.679 20.410 8.838 1.00 77.72 470 PRO B O 1
ATOM 5178 N N . GLN B 1 332 ? 65.664 20.259 6.804 1.00 76.87 471 GLN B N 1
ATOM 5179 C CA . GLN B 1 332 ? 66.860 19.531 7.239 1.00 76.11 471 GLN B CA 1
ATOM 5180 C C . GLN B 1 332 ? 66.534 18.274 8.065 1.00 75.58 471 GLN B C 1
ATOM 5181 O O . GLN B 1 332 ? 67.196 17.979 9.066 1.00 75.52 471 GLN B O 1
ATOM 5187 N N . PHE B 1 333 ? 65.504 17.544 7.640 1.00 74.85 472 PHE B N 1
ATOM 5188 C CA . PHE B 1 333 ? 65.121 16.286 8.284 1.00 74.08 472 PHE B CA 1
ATOM 5189 C C . PHE B 1 333 ? 65.958 15.134 7.733 1.00 73.67 472 PHE B C 1
ATOM 5190 O O . PHE B 1 333 ? 66.500 14.334 8.499 1.00 73.59 472 PHE B O 1
ATOM 5198 N N . ASP B 1 334 ? 66.066 15.082 6.403 1.00 73.22 473 ASP B N 1
ATOM 5199 C CA . ASP B 1 334 ? 66.778 14.023 5.678 1.00 72.64 473 ASP B CA 1
ATOM 5200 C C . ASP B 1 334 ? 68.216 13.840 6.154 1.00 72.29 473 ASP B C 1
ATOM 5201 O O . ASP B 1 334 ? 68.926 14.817 6.402 1.00 72.27 473 ASP B O 1
ATOM 5206 N N . TYR B 1 335 ? 68.624 12.578 6.282 1.00 71.89 474 TYR B N 1
ATOM 5207 C CA . TYR B 1 335 ? 69.918 12.204 6.859 1.00 71.49 474 TYR B CA 1
ATOM 5208 C C . TYR B 1 335 ? 70.406 10.865 6.293 1.00 71.52 474 TYR B C 1
ATOM 5209 O O . TYR B 1 335 ? 69.599 10.005 5.928 1.00 71.51 474 TYR B O 1
ATOM 5218 N N . SER B 1 336 ? 71.728 10.711 6.212 1.00 71.49 475 SER B N 1
ATOM 5219 C CA . SER B 1 336 ? 72.364 9.456 5.807 1.00 71.59 475 SER B CA 1
ATOM 5220 C C . SER B 1 336 ? 73.617 9.207 6.641 1.00 71.71 475 SER B C 1
ATOM 5221 O O . SER B 1 336 ? 74.328 10.149 6.986 1.00 71.70 475 SER B O 1
ATOM 5224 N N . ALA B 1 337 ? 73.883 7.938 6.952 1.00 72.00 476 ALA B N 1
ATOM 5225 C CA . ALA B 1 337 ? 74.962 7.553 7.871 1.00 72.30 476 ALA B CA 1
ATOM 5226 C C . ALA B 1 337 ? 76.309 7.330 7.177 1.00 72.59 476 ALA B C 1
ATOM 5227 O O . ALA B 1 337 ? 76.383 7.272 5.945 1.00 72.69 476 ALA B O 1
ATOM 5229 N N . SER B 1 338 ? 77.362 7.205 7.988 1.00 72.88 477 SER B N 1
ATOM 5230 C CA . SER B 1 338 ? 78.735 6.974 7.513 1.00 73.25 477 SER B CA 1
ATOM 5231 C C . SER B 1 338 ? 78.892 5.676 6.717 1.00 73.33 477 SER B C 1
ATOM 5232 O O . SER B 1 338 ? 79.983 5.360 6.230 1.00 73.41 477 SER B O 1
ATOM 5235 N N . GLY C 2 1 ? 6.876 -11.555 33.884 1.00 55.39 1 GLY C N 1
ATOM 5236 C CA . GLY C 2 1 ? 6.441 -10.531 32.889 1.00 55.36 1 GLY C CA 1
ATOM 5237 C C . GLY C 2 1 ? 5.823 -9.281 33.498 1.00 55.32 1 GLY C C 1
ATOM 5238 O O . GLY C 2 1 ? 5.016 -9.360 34.432 1.00 55.36 1 GLY C O 1
ATOM 5239 N N . ARG C 2 2 ? 6.236 -8.127 32.976 1.00 55.07 2 ARG C N 1
ATOM 5240 C CA . ARG C 2 2 ? 5.578 -6.845 33.231 1.00 54.63 2 ARG C CA 1
ATOM 5241 C C . ARG C 2 2 ? 5.179 -6.279 31.871 1.00 54.39 2 ARG C C 1
ATOM 5242 O O . ARG C 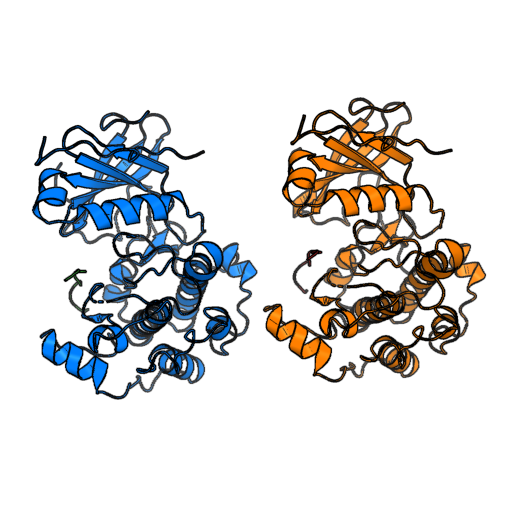2 2 ? 5.740 -6.686 30.848 1.00 54.41 2 ARG C O 1
ATOM 5250 N N . PRO C 2 3 ? 4.212 -5.342 31.847 1.00 54.12 3 PRO C N 1
ATOM 5251 C CA . PRO C 2 3 ? 3.811 -4.765 30.568 1.00 53.89 3 PRO C CA 1
ATOM 5252 C C . PRO C 2 3 ? 4.923 -3.921 29.956 1.00 53.78 3 PRO C C 1
ATOM 5253 O O . PRO C 2 3 ? 5.792 -3.415 30.675 1.00 53.69 3 PRO C O 1
ATOM 5257 N N . ARG C 2 4 ? 4.890 -3.781 28.634 1.00 53.57 4 ARG C N 1
ATOM 5258 C CA . ARG C 2 4 ? 5.817 -2.916 27.924 1.00 53.53 4 ARG C CA 1
ATOM 5259 C C . ARG C 2 4 ? 5.667 -1.471 28.416 1.00 53.65 4 ARG C C 1
ATOM 5260 O O . ARG C 2 4 ? 4.586 -1.059 28.843 1.00 53.82 4 ARG C O 1
ATOM 5268 N N . THR C 2 5 ? 6.753 -0.710 28.370 1.00 53.75 5 THR C N 1
ATOM 5269 C CA . THR C 2 5 ? 6.719 0.678 28.817 1.00 53.79 5 THR C CA 1
ATOM 5270 C C . THR C 2 5 ? 6.750 1.650 27.640 1.00 54.05 5 THR C C 1
ATOM 5271 O O . THR C 2 5 ? 7.287 1.336 26.570 1.00 54.19 5 THR C O 1
ATOM 5275 N N . THR C 2 6 ? 6.166 2.826 27.858 1.00 54.16 6 THR C N 1
ATOM 5276 C CA . THR C 2 6 ? 6.113 3.887 26.862 1.00 54.46 6 THR C CA 1
ATOM 5277 C C . THR C 2 6 ? 6.911 5.098 27.349 1.00 54.73 6 THR C C 1
ATOM 5278 O O . THR C 2 6 ? 6.690 5.583 28.464 1.00 54.97 6 THR C O 1
ATOM 5282 N N . SER C 2 7 ? 7.845 5.577 26.528 1.00 54.89 7 SER C N 1
ATOM 5283 C CA . SER C 2 7 ? 8.597 6.785 26.883 1.00 55.18 7 SER C CA 1
ATOM 5284 C C . SER C 2 7 ? 7.750 8.028 26.629 1.00 55.37 7 SER C C 1
ATOM 5285 O O . SER C 2 7 ? 6.754 7.972 25.906 1.00 55.40 7 SER C O 1
ATOM 5288 N N . PHE C 2 8 ? 8.145 9.142 27.234 1.00 55.63 8 PHE C N 1
ATOM 5289 C CA . PHE C 2 8 ? 7.367 10.367 27.163 1.00 55.90 8 PHE C CA 1
ATOM 5290 C C . PHE C 2 8 ? 8.282 11.579 27.335 1.00 56.34 8 PHE C C 1
ATOM 5291 O O . PHE C 2 8 ? 9.449 11.433 27.702 1.00 56.21 8 PHE C O 1
ATOM 5299 N N . ALA C 2 9 ? 7.734 12.763 27.055 1.00 56.93 9 ALA C N 1
ATOM 5300 C CA . ALA C 2 9 ? 8.330 14.044 27.426 1.00 57.53 9 ALA C CA 1
ATOM 5301 C C . ALA C 2 9 ? 7.184 15.016 27.710 1.00 58.08 9 ALA C C 1
ATOM 5302 O O . ALA C 2 9 ? 6.180 15.009 26.995 1.00 58.25 9 ALA C O 1
ATOM 5304 N N . GLU C 2 10 ? 7.334 15.839 28.751 1.00 58.74 10 GLU C N 1
ATOM 5305 C CA . GLU C 2 10 ? 6.256 16.708 29.265 1.00 59.33 10 GLU C CA 1
ATOM 5306 C C . GLU C 2 10 ? 5.433 17.417 28.186 1.00 59.67 10 GLU C C 1
ATOM 5307 O O . GLU C 2 10 ? 5.981 18.006 27.248 1.00 60.17 10 GLU C O 1
ATOM 5313 N N . GLY D 2 1 ? 49.833 -11.731 30.296 1.00 70.46 1 GLY D N 1
ATOM 5314 C CA . GLY D 2 1 ? 50.266 -10.737 31.326 1.00 70.45 1 GLY D CA 1
ATOM 5315 C C . GLY D 2 1 ? 49.488 -9.434 31.253 1.00 70.34 1 GLY D C 1
ATOM 5316 O O . GLY D 2 1 ? 48.308 -9.425 30.888 1.00 70.31 1 GLY D O 1
ATOM 5317 N N . ARG D 2 2 ? 50.155 -8.334 31.602 1.00 70.21 2 ARG D N 1
ATOM 5318 C CA . ARG D 2 2 ? 49.540 -6.999 31.589 1.00 70.03 2 ARG D CA 1
ATOM 5319 C C . ARG D 2 2 ? 49.222 -6.528 30.169 1.00 69.92 2 ARG D C 1
ATOM 5320 O O . ARG D 2 2 ? 49.859 -6.979 29.206 1.00 69.84 2 ARG D O 1
ATOM 5328 N N . PRO D 2 3 ? 48.232 -5.621 30.036 1.00 69.81 3 PRO D N 1
ATOM 5329 C CA . PRO D 2 3 ? 47.950 -4.995 28.746 1.00 69.70 3 PRO D CA 1
ATOM 5330 C C . PRO D 2 3 ? 49.093 -4.092 28.288 1.00 69.67 3 PRO D C 1
ATOM 5331 O O . PRO D 2 3 ? 49.759 -3.456 29.117 1.00 69.71 3 PRO D O 1
ATOM 5335 N N . ARG D 2 4 ? 49.315 -4.063 26.975 1.00 69.50 4 ARG D N 1
ATOM 5336 C CA . ARG D 2 4 ? 50.310 -3.203 26.341 1.00 69.39 4 ARG D CA 1
ATOM 5337 C C . ARG D 2 4 ? 50.045 -1.735 26.665 1.00 69.44 4 ARG D C 1
ATOM 5338 O O . ARG D 2 4 ? 48.891 -1.301 26.724 1.00 69.58 4 ARG D O 1
ATOM 5346 N N . THR D 2 5 ? 51.114 -0.975 26.878 1.00 69.39 5 THR D N 1
ATOM 5347 C CA . THR D 2 5 ? 50.982 0.433 27.252 1.00 69.35 5 THR D CA 1
ATOM 5348 C C . THR D 2 5 ? 51.192 1.379 26.061 1.00 69.40 5 THR D C 1
ATOM 5349 O O . THR D 2 5 ? 51.640 0.964 24.988 1.00 69.32 5 THR D O 1
ATOM 5353 N N . THR D 2 6 ? 50.855 2.649 26.262 1.00 69.44 6 THR D N 1
ATOM 5354 C CA . THR D 2 6 ? 50.947 3.653 25.208 1.00 69.47 6 THR D CA 1
ATOM 5355 C C . THR D 2 6 ? 51.449 4.998 25.759 1.00 69.36 6 THR D C 1
ATOM 5356 O O . THR D 2 6 ? 50.961 5.484 26.786 1.00 69.43 6 THR D O 1
ATOM 5360 N N . SER D 2 7 ? 52.437 5.584 25.084 1.00 69.14 7 SER D N 1
ATOM 5361 C CA . SER D 2 7 ? 53.050 6.830 25.555 1.00 68.88 7 SER D CA 1
ATOM 5362 C C . SER D 2 7 ? 52.299 8.081 25.100 1.00 68.73 7 SER D C 1
ATOM 5363 O O . SER D 2 7 ? 51.921 8.214 23.934 1.00 68.69 7 SER D O 1
ATOM 5366 N N . PHE D 2 8 ? 52.103 8.994 26.046 1.00 68.62 8 PHE D N 1
ATOM 5367 C CA . PHE D 2 8 ? 51.360 10.231 25.833 1.00 68.51 8 PHE D CA 1
ATOM 5368 C C . PHE D 2 8 ? 52.259 11.450 26.051 1.00 68.48 8 PHE D C 1
ATOM 5369 O O . PHE D 2 8 ? 53.396 11.322 26.516 1.00 68.38 8 PHE D O 1
ATOM 5377 N N . ALA D 2 9 ? 51.726 12.629 25.725 1.00 68.44 9 ALA D N 1
ATOM 5378 C CA . ALA D 2 9 ? 52.321 13.905 26.115 1.00 68.26 9 ALA D CA 1
ATOM 5379 C C . ALA D 2 9 ? 51.231 14.958 26.309 1.00 68.24 9 ALA D C 1
ATOM 5380 O O . ALA D 2 9 ? 50.334 15.093 25.473 1.00 68.12 9 ALA D O 1
ATOM 5382 N N . GLU D 2 10 ? 51.312 15.687 27.422 1.00 68.30 10 GLU D N 1
ATOM 5383 C CA . GLU D 2 10 ? 50.352 16.744 27.751 1.00 68.34 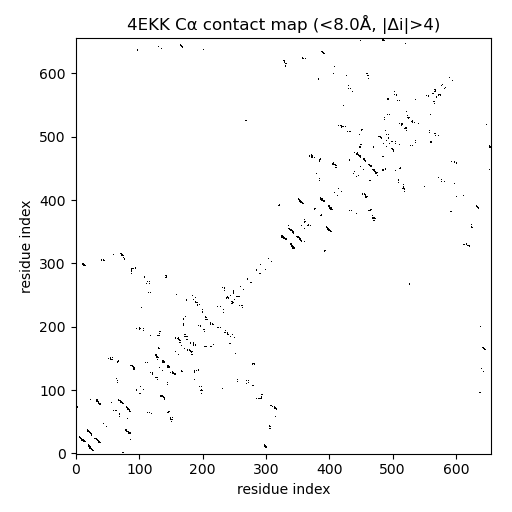10 GLU D CA 1
ATOM 5384 C C . GLU D 2 10 ? 51.042 18.064 28.072 1.00 68.22 10 GLU D C 1
ATOM 5385 O O . GLU D 2 10 ? 51.801 18.598 27.263 1.00 68.12 10 GLU D O 1
#

CATH classification: 3.30.200.20 (+1 more: 1.10.510.10)

Solvent-accessible surface area: 31028 Å² total

Secondary structure (DSSP, 8-state):
---STTEEEEEEEEE-SSEEEEEEEETTT--EEEEEEEEHHHHHHTT-HHHHHHHHHHHHT---TTBPPEEEEEE-SSEEEEEEE--TTEEHHHHHHHHS---HHHHHHHHHHHHHHHHHIIIII--B-----TTTEEE-TTS-EEE---TT-B-S--SS--B--EE-GGG--HHHHTTS-B-TTHHHHHHHHHHHHHHHSS-SS--SSHHHHHHHHHHPPP---TT--HHHHHHHHHHT-SSTTTSTT-STTTHHHHHTSGGGTT--HHHHHTT-SPPS-----SSTT--TTS-TTTTT-----SS---TT--EE--/---GGGEEEEEEEEEETTEEEEEEEETTT--EEEEEEEEHHHHHHTT-HHHHHHHHHHHHT---TTBPPEEEEEE-SSEEEEEE---TT-BHHHHHHHHS---HHHHHHHHHHHHHHHHHHHHTT--B-----GGGEEE-TTS-EEE---TT-B-S--TT--B--EE-GGG--HHHHHTS-B-TTHHHHHHHHHHHHHHHSS-SS--SSHHHHHHHHHHSPP---TTS-HHHHHHHHHHT-SSTTTSTT-STTTHHHHHTSGGGTT--HHHHHTT-SPPS-----SSSS--TTS-HHHHTS----SS---TT--EE--/-------EE-/-PPPP--EE-

Foldseek 3Di:
DDDPPQWDFDWWFDADPFFTWTWIAGPVPGDIWIKTKGWLLRCLVVVLVLLLVQQLVVLVPDDAPQEWHWAWWDADLTMTMTTTHDAQQAFQVLVCVVVLAADLVLLLLQLLLLLLVLCCCVVPFVKAQQAADRRQWGHHQFGHTYGYDRSPMDGPHHAFDWDFEDYDLLLFALCNLVRDTGGSLSVLSSSLQRSLCRHQSDGQFDDPDSVVSSVCLNDPDGDHDPPDDPQSVVSSNQSSDRDLCSHQLSHRCRSVSSCPRPSNPPDDSVCSRVVVDRNPDRRPADDSSRNVSGDPVRGPDDDVSSRDDDPPSIDRDD/DDDDPQWDFAFWFDADPQFTWTWIAGNVPRDIWIKTKGFLLRCLPVVQVVLVLQQLVDLDPDDAPQEWHWFWWDADLTITMTTIHDALAAFQVLVCVVVLAADLVQLLLQLLLLLLVLCCCVPPFVKAQQAQDRNQWGHHQQRHIYGDDRSPMDGPHHQWDWDFEDYDLLQFALVNLVRPIDGSLSVLSSSLQRSCCRHRSDGQFDDPDSVVSSCCLNPPDTDDDPVDDPLSVVSSNQSSDSDLVSHQLSDRCRSVSVCPRPSNPPPDSVCSRVVVDRNPDRRDAPDPPRNVSGDCVGGVDDDVRSRDDDPPSIDRDD/DDDDDDDDDD/DDDDDDDDDD

Sequence (656 aa):
RVTMNEFEYLKLLGKGTFGKVILVKEKATGRYYAMKILKKEVIVAKDEVAHTLTENRVLQNSRHPFLTALKYSFQTHDRLCFVMEYANGGELFFHLSRERVFSEDRARFYGAEIVSALDYLHSEKNVVYRDLKLENLMLDKDGHIKITDFGLCKEGIKDGATMKFCGTPEYLAPEVLEDNDYGRAVDWWGLGVVMYEMMCGRLPFYNQDHEKLFELILMEEIRFPRTLGPEAKSLLSGLLKKDPKQRLGGGSEDAKEIMQHRFFAGIVWQHVYEKKLSPPFKPQVTSETDTRYFDEEFTAQMISERRPHFPQFDYSASRVTMNEFEYLKLLGKGTFGKVILVKEKATGRYYAMKILKKEVIVAKDEVAHTLTENRVLQNSRHPFLTALKYSFQTHDRLCFVMEYANGGELFFHLSRERVFSEDRARFYGAEIVSALDYLHSEKNVVYRDLKLENLMLDKDGHIKITDFGLCKEGIKDGATMKFCGTPEYLAPEVLEDNDYGRAVDWWGLGVVMYEMMCGRLPFYNQDHEKLFELILMEEIRFPRTLGPEAKSLLSGLLKKDPKQRLGGGSEDAKEIMQHRFFAGIVWQHVYEKKLSPPFKPQVTSETDTRYFDEEFTAQMISERRPHFPQFDYSASGRPRTTSFAEGRPRTTSFAE

GO terms:
  GO:0005515 protein binding (F, IPI)
  GO:0001649 osteoblast differentiation (P, IDA)
  GO:0004674 protein serine/threonine kinase activity (F, IDA)
  GO:0005737 cytoplasm (C, IDA)
  GO:0005886 plasma membrane (C, IDA)
  GO:0016020 membrane (C, IDA)
  GO:0043491 phosphatidylinositol 3-kinase/protein kinase B signal transduction (P, IDA)
  GO:1904263 positive regulation of TORC1 signaling (P, IDA)
  GO:1905552 positive regulation of protein localization to endoplasmic reticulum (P, IDA)
  GO:1905786 positive regulation of anaphase-promoting complex-dependent catabolic process (P, IDA)
  GO:0160049 negative regulation of cGAS/STING signaling pathway (P, IDA)
  GO:0030335 positive regulation of cell migration (P, IDA)
  GO:0032436 positive regulation of proteasomal ubiquitin-dependent protein catabolic process (P, IDA)
  GO:0032869 cellular response to insulin stimulus (P, IDA)
  GO:0051897 positive regulation of phosphatidylinositol 3-kinase/protein kinase B signal transduction (P, IDA)
  GO:0110002 regulation of tRNA methylation (P, IDA)
  GO:0031397 negative regulation of protein ubiquitination (P, IMP)
  GO:1904841 TORC2 complex binding (F, IDA)
  GO:0004674 protein serine/threonine kinase activity (F, TAS)
  GO:0030291 protein serine/threonine kinase inhibitor activity (F, TAS)

Organism: Homo sapiens (NCBI:txid9606)

InterPro domains:
  IPR000719 Protein kinase domain [PF00069] (150-408)
  IPR000719 Protein kinase domain [PS50011] (150-408)
  IPR000719 Protein kinase domain [SM00220] (150-408)
  IPR000961 AGC-kinase, C-terminal [PS51285] (409-480)
  IPR000961 AGC-kinase, C-terminal [SM00133] (409-476)
  IPR001849 Pleckstrin homology domain [PF00169] (7-106)
  IPR001849 Pleckstrin homology domain [PS50003] (5-108)
  IPR001849 Pleckstrin homology domain [SM00233] (6-110)
  IPR008271 Serine/threonine-protein kinase, active site [PS00108] (270-282)
  IPR011009 Protein kinase-like domain superfamily [SSF56112] (145-459)
  IPR011993 PH-like domain superfamily [G3DSA:2.30.29.30] (1-123)
  IPR017441 Protein kinase, ATP binding site [PS00107] (156-189)
  IPR017892 Protein kinase, C-terminal [PF00433] (429-474)
  IPR034676 Protein kinase B alpha, catalytic domain [cd05594] (124-479)
  IPR039026 Protein Kinase B, pleckstrin homology domain [cd01241] (4-111)